Protein AF-A0A7H8IRI8-F1 (afdb_monomer_lite)

pLDDT: mean 78.13, std 15.58, range [29.66, 95.56]

Secondary structure (DSSP, 8-state):
-EEE------TTS-HHHHHHHHHHHHHHTT---B-HHHHTTS---HHHHHHHHHHH-S-EEEE--HHHHHHHHS-S-STT-TT--THHHHHHHHHHHSTTTGGGTEEEEEETT--GGGS-GGG--TTS-EEEESSSSTGGGHHHHHHHTT--SSPPPPPPPPP--PPPS-GGGTS-PPPHHHHHHHHHHHTT-BGGG-TTHHHHHHHTT-STTSHHHHTPPPP-TTSBHHHHHHHHHTS---TTSPPHHHHHHHHHHHH--SS-HHHHHHHHHHHHHHHHHHHHTTPPPPPPPPPP----EEEEEEEEEPTT-TT-EEEEEEEESSSEEEEES-TT--SPEEE-HHHHHHHHHHHHHHHHHHHHTSTT-----EEEEEEE--GGGTTS-GGG-EE-SSSS-EEHHHHSEEEEE-HHHHHSTTHHHHHHHHHHHHHS--TT-S-SEEEE-HHHHTTHHHHHHHHHTSS--SEEEE-SSS-HHHHHHHHHTT-SEEEEEPPPSTTPPPPP-HHHH---S-GGGHHHHHHHHHHHS-TTTTT-EEEEE--GGG--------GGGT--

Structure (mmCIF, N/CA/C/O backbone):
data_AF-A0A7H8IRI8-F1
#
_entry.id   AF-A0A7H8IRI8-F1
#
loop_
_atom_site.group_PDB
_atom_site.id
_atom_site.type_symbol
_atom_site.label_atom_id
_atom_site.label_alt_id
_atom_site.label_comp_id
_atom_site.label_asym_id
_atom_site.label_entity_id
_atom_site.label_seq_id
_atom_site.pdbx_PDB_ins_code
_atom_site.Cartn_x
_atom_site.Cartn_y
_atom_site.Cartn_z
_atom_site.occupancy
_atom_site.B_iso_or_equiv
_atom_site.auth_seq_id
_atom_site.auth_comp_id
_atom_site.auth_asym_id
_atom_site.auth_atom_id
_atom_site.pdbx_PDB_model_num
ATOM 1 N N . MET A 1 1 ? 3.239 -27.350 -25.379 1.00 91.12 1 MET A N 1
ATOM 2 C CA . MET A 1 1 ? 2.267 -26.339 -25.857 1.00 91.12 1 MET A CA 1
ATOM 3 C C . MET A 1 1 ? 0.867 -26.756 -25.435 1.00 91.12 1 MET A C 1
ATOM 5 O O . MET A 1 1 ? 0.521 -27.918 -25.619 1.00 91.12 1 MET A O 1
ATOM 9 N N . PHE A 1 2 ? 0.077 -25.844 -24.873 1.00 92.62 2 PHE A N 1
ATOM 10 C CA . PHE A 1 2 ? -1.313 -26.103 -24.481 1.00 92.62 2 PHE A CA 1
ATOM 11 C C . PHE A 1 2 ? -2.281 -25.485 -25.497 1.00 92.62 2 PHE A C 1
ATOM 13 O O . PHE A 1 2 ? -2.044 -24.365 -25.947 1.00 92.62 2 PHE A O 1
ATOM 20 N N . VAL A 1 3 ? -3.336 -26.213 -25.871 1.00 91.19 3 VAL A N 1
ATOM 21 C CA . VAL A 1 3 ? -4.345 -25.763 -26.841 1.00 91.19 3 VAL A CA 1
ATOM 22 C C . VAL A 1 3 ? -5.652 -25.441 -26.116 1.00 91.19 3 VAL A C 1
ATOM 24 O O . VAL A 1 3 ? -6.332 -26.337 -25.620 1.00 91.19 3 VAL A O 1
ATOM 27 N N . SER A 1 4 ? -5.975 -24.152 -26.071 1.00 90.44 4 SER A N 1
ATOM 28 C CA . SER A 1 4 ? -7.175 -23.558 -25.482 1.00 90.44 4 SER A CA 1
ATOM 29 C C . SER A 1 4 ? -8.230 -23.360 -26.569 1.00 90.44 4 SER A C 1
ATOM 31 O O . SER A 1 4 ? -7.989 -22.650 -27.550 1.00 90.44 4 SER A O 1
ATOM 33 N N . TYR A 1 5 ? -9.379 -24.013 -26.422 1.00 87.94 5 TYR A N 1
ATOM 34 C CA . TYR A 1 5 ? -10.477 -23.976 -27.388 1.00 87.94 5 TYR A CA 1
ATOM 35 C C . TYR A 1 5 ? -11.814 -24.247 -26.687 1.00 87.94 5 TYR A C 1
ATOM 37 O O . TYR A 1 5 ? -11.837 -24.811 -25.591 1.00 87.94 5 TYR A O 1
ATOM 45 N N . ALA A 1 6 ? -12.925 -23.854 -27.310 1.00 82.38 6 ALA A N 1
ATOM 46 C CA . ALA A 1 6 ? -14.263 -24.119 -26.789 1.00 82.38 6 ALA A CA 1
ATOM 47 C C . ALA A 1 6 ? -14.863 -25.346 -27.477 1.00 82.38 6 ALA A C 1
ATOM 49 O O . ALA A 1 6 ? -14.722 -25.531 -28.686 1.00 82.38 6 ALA A O 1
ATOM 50 N N . CYS A 1 7 ? -15.551 -26.188 -26.708 1.00 70.94 7 CYS A N 1
ATOM 51 C CA . CYS A 1 7 ? -16.292 -27.306 -27.278 1.00 70.94 7 CYS A CA 1
ATOM 52 C C . CYS A 1 7 ? -17.654 -26.800 -27.766 1.00 70.94 7 CYS A C 1
ATOM 54 O O . CYS A 1 7 ? -18.515 -26.482 -26.951 1.00 70.94 7 CYS A O 1
ATOM 56 N N . GLU A 1 8 ? -17.838 -26.727 -29.081 1.00 69.56 8 GLU A N 1
ATOM 57 C CA . GLU A 1 8 ? -19.105 -26.374 -29.726 1.00 69.56 8 GLU A CA 1
ATOM 58 C C . GLU A 1 8 ? -19.547 -27.495 -30.678 1.00 69.56 8 GLU A C 1
ATOM 60 O O . GLU A 1 8 ? -18.737 -28.067 -31.417 1.00 69.56 8 GLU A O 1
ATOM 65 N N . GLU A 1 9 ? -20.837 -27.827 -30.630 1.00 58.38 9 GLU A N 1
ATOM 66 C CA . GLU A 1 9 ? -21.497 -28.726 -31.575 1.00 58.38 9 GLU A CA 1
ATOM 67 C C . GLU A 1 9 ? -22.356 -27.875 -32.510 1.00 58.38 9 GLU A C 1
ATOM 69 O O . GLU A 1 9 ? -23.431 -27.410 -32.143 1.00 58.38 9 GLU A O 1
ATOM 74 N N . THR A 1 10 ? -21.852 -27.625 -33.714 1.00 53.78 10 THR A N 1
ATOM 75 C CA . THR A 1 10 ? -22.614 -27.035 -34.818 1.00 53.78 10 THR A CA 1
ATOM 76 C C . THR A 1 10 ? -22.804 -28.071 -35.919 1.00 53.78 10 THR A C 1
ATOM 78 O O . THR A 1 10 ? -21.944 -28.931 -36.138 1.00 53.78 10 THR A O 1
ATOM 81 N N . ASP A 1 11 ? -23.954 -28.000 -36.594 1.00 45.88 11 ASP A N 1
ATOM 82 C CA . ASP A 1 11 ? -24.385 -28.935 -37.634 1.00 45.88 11 ASP A CA 1
ATOM 83 C C . ASP A 1 11 ? -23.314 -29.115 -38.727 1.00 45.88 11 ASP A C 1
ATOM 85 O O . ASP A 1 11 ? -23.141 -28.277 -39.611 1.00 45.88 11 ASP A O 1
ATOM 89 N N . GLY A 1 12 ? -22.598 -30.243 -38.679 1.00 47.00 12 GLY A N 1
ATOM 90 C CA . GLY A 1 12 ? -21.872 -30.796 -39.826 1.00 47.00 12 GLY A CA 1
ATOM 91 C C . GLY A 1 12 ? -20.341 -30.818 -39.766 1.00 47.00 12 GLY A C 1
ATOM 92 O O . GLY A 1 12 ? -19.746 -31.553 -40.551 1.00 47.00 12 GLY A O 1
ATOM 93 N N . GLN A 1 13 ? -19.671 -30.113 -38.846 1.00 53.25 13 GLN A N 1
ATOM 94 C CA . GLN A 1 13 ? -18.214 -30.243 -38.673 1.00 53.25 13 GLN A CA 1
ATOM 95 C C . GLN A 1 13 ? -17.797 -29.892 -37.239 1.00 53.25 13 GLN A C 1
ATOM 97 O O . GLN A 1 13 ? -17.617 -28.723 -36.908 1.00 53.25 13 GLN A O 1
ATOM 102 N N . HIS A 1 14 ? -17.611 -30.899 -36.382 1.00 72.62 14 HIS A N 1
ATOM 103 C CA . HIS A 1 14 ? -17.265 -30.669 -34.978 1.00 72.62 14 HIS A CA 1
ATOM 104 C C . HIS A 1 14 ? -15.967 -29.848 -34.873 1.00 72.62 14 HIS A C 1
ATOM 106 O O . HIS A 1 14 ? -14.895 -30.310 -35.274 1.00 72.62 14 HIS A O 1
ATOM 112 N N . HIS A 1 15 ? -16.043 -28.630 -34.321 1.00 80.56 15 HIS A N 1
ATOM 113 C CA . HIS A 1 15 ? -14.884 -27.757 -34.083 1.00 80.56 15 HIS A CA 1
ATOM 114 C C . HIS A 1 15 ? -13.770 -28.523 -33.345 1.00 80.56 15 HIS A C 1
ATOM 116 O O . HIS A 1 15 ? -12.598 -28.476 -33.718 1.00 80.56 15 HIS A O 1
ATOM 122 N N . ARG A 1 16 ? -14.167 -29.377 -32.395 1.00 82.00 16 ARG A N 1
ATOM 123 C CA . ARG A 1 16 ? -13.304 -30.328 -31.685 1.00 82.00 16 ARG A CA 1
ATOM 124 C C . ARG A 1 16 ? -12.483 -31.246 -32.598 1.00 82.00 16 ARG A C 1
ATOM 126 O O . ARG A 1 16 ? -11.309 -31.484 -32.316 1.00 82.00 16 ARG A O 1
ATOM 133 N N . ASP A 1 17 ? -13.045 -31.741 -33.699 1.00 86.12 17 ASP A N 1
ATOM 134 C CA . ASP A 1 17 ? -12.321 -32.595 -34.648 1.00 86.12 17 ASP A CA 1
ATOM 135 C C . ASP A 1 17 ? -11.283 -31.807 -35.448 1.00 86.12 17 ASP A C 1
ATOM 137 O O . ASP A 1 17 ? -10.189 -32.313 -35.715 1.00 86.12 17 ASP A O 1
ATOM 141 N N . ARG A 1 18 ? -11.580 -30.543 -35.780 1.00 88.56 18 ARG A N 1
ATOM 142 C CA . ARG A 1 18 ? -10.617 -29.628 -36.415 1.00 88.56 18 ARG A CA 1
ATOM 143 C C . ARG A 1 18 ? -9.450 -29.345 -35.465 1.00 88.56 18 ARG A C 1
ATOM 145 O O . ARG A 1 18 ? -8.294 -29.498 -35.862 1.00 88.56 18 ARG A O 1
ATOM 152 N N . VAL A 1 19 ? -9.737 -29.048 -34.196 1.00 89.75 19 VAL A N 1
ATOM 153 C CA . VAL A 1 19 ? -8.717 -28.866 -33.149 1.00 89.75 19 VAL A CA 1
ATOM 154 C C . VAL A 1 19 ? -7.891 -30.137 -32.943 1.00 89.75 19 VAL A C 1
ATOM 156 O O . VAL A 1 19 ? -6.660 -30.078 -32.894 1.00 89.75 19 VAL A O 1
ATOM 159 N N . ARG A 1 20 ? -8.534 -31.308 -32.893 1.00 90.19 20 ARG A N 1
ATOM 160 C CA . ARG A 1 20 ? -7.849 -32.604 -32.797 1.00 90.19 20 ARG A CA 1
ATOM 161 C C . ARG A 1 20 ? -6.919 -32.829 -33.986 1.00 90.19 20 ARG A C 1
ATOM 163 O O . ARG A 1 20 ? -5.766 -33.207 -33.788 1.00 90.19 20 ARG A O 1
ATOM 170 N N . LYS A 1 21 ? -7.394 -32.591 -35.211 1.00 91.19 21 LYS A N 1
ATOM 171 C CA . LYS A 1 21 ? -6.589 -32.729 -36.431 1.00 91.19 21 LYS A CA 1
ATOM 172 C C . LYS A 1 21 ? -5.379 -31.793 -36.399 1.00 91.19 21 LYS A C 1
ATOM 174 O O . LYS A 1 21 ? -4.276 -32.239 -36.705 1.00 91.19 21 LYS A O 1
ATOM 179 N N . LEU A 1 22 ? -5.559 -30.547 -35.954 1.00 92.44 22 LEU A N 1
ATOM 180 C CA . LEU A 1 22 ? -4.459 -29.600 -35.760 1.00 92.44 22 LEU A CA 1
ATOM 181 C C . LEU A 1 22 ? -3.437 -30.141 -34.753 1.00 92.44 22 LEU A C 1
ATOM 183 O O . LEU A 1 22 ? -2.243 -30.161 -35.043 1.00 92.44 22 LEU A O 1
ATOM 187 N N . CYS A 1 23 ? -3.892 -30.631 -33.599 1.00 92.69 23 CYS A N 1
ATOM 188 C CA . CYS A 1 23 ? -3.006 -31.194 -32.580 1.00 92.69 23 CYS A CA 1
ATOM 189 C C . CYS A 1 23 ? -2.192 -32.378 -33.118 1.00 92.69 23 CYS A C 1
ATOM 191 O O . CYS A 1 23 ? -0.997 -32.467 -32.849 1.00 92.69 23 CYS A O 1
ATOM 193 N N . LEU A 1 24 ? -2.808 -33.266 -33.905 1.00 92.81 24 LEU A N 1
ATOM 194 C CA . LEU A 1 24 ? -2.112 -34.396 -34.526 1.00 92.81 24 LEU A CA 1
ATOM 195 C C . LEU A 1 24 ? -1.042 -33.935 -35.527 1.00 92.81 24 LEU A C 1
ATOM 197 O O . LEU A 1 24 ? 0.079 -34.439 -35.476 1.00 92.81 24 LEU A O 1
ATOM 201 N N . VAL A 1 25 ? -1.353 -32.951 -36.377 1.00 93.75 25 VAL A N 1
ATOM 202 C CA . VAL A 1 25 ? -0.386 -32.362 -37.321 1.00 93.75 25 VAL A CA 1
ATOM 203 C C . VAL A 1 25 ? 0.793 -31.735 -36.572 1.00 93.75 25 VAL A C 1
ATOM 205 O O . VAL A 1 25 ? 1.947 -32.037 -36.873 1.00 93.75 25 VAL A O 1
ATOM 208 N N . LEU A 1 26 ? 0.529 -30.931 -35.539 1.00 93.69 26 LEU A N 1
ATOM 209 C CA . LEU A 1 26 ? 1.580 -30.296 -34.737 1.00 93.69 26 LEU A CA 1
ATOM 210 C C . LEU A 1 26 ? 2.464 -31.332 -34.027 1.00 93.69 26 LEU A C 1
ATOM 212 O O . LEU A 1 26 ? 3.686 -31.187 -34.010 1.00 93.69 26 LEU A O 1
ATOM 216 N N . ARG A 1 27 ? 1.874 -32.422 -33.520 1.00 93.44 27 ARG A N 1
ATOM 217 C CA . ARG A 1 27 ? 2.633 -33.534 -32.927 1.00 93.44 27 ARG A CA 1
ATOM 218 C C . ARG A 1 27 ? 3.490 -34.274 -33.943 1.00 93.44 27 ARG A C 1
ATOM 220 O O . ARG A 1 27 ? 4.638 -34.575 -33.629 1.00 93.44 27 ARG A O 1
ATOM 227 N N . SER A 1 28 ? 2.987 -34.521 -35.155 1.00 91.94 28 SER A N 1
ATOM 228 C CA . SER A 1 28 ? 3.808 -35.106 -36.228 1.00 91.94 28 SER A CA 1
ATOM 229 C C . SER A 1 28 ? 4.982 -34.209 -36.638 1.00 91.94 28 SER A C 1
ATOM 231 O O . SER A 1 28 ? 6.015 -34.718 -37.057 1.00 91.94 28 SER A O 1
ATOM 233 N N . ALA A 1 29 ? 4.860 -32.895 -36.432 1.00 91.75 29 ALA A N 1
ATOM 234 C CA . ALA A 1 29 ? 5.903 -31.904 -36.685 1.00 91.75 29 ALA A CA 1
ATOM 235 C C . ALA A 1 29 ? 6.806 -31.617 -35.460 1.00 91.75 29 ALA A C 1
ATOM 237 O O . ALA A 1 29 ? 7.525 -30.615 -35.442 1.00 91.75 29 ALA A O 1
ATOM 238 N N . GLY A 1 30 ? 6.770 -32.473 -34.429 1.00 91.31 30 GLY A N 1
ATOM 239 C CA . GLY A 1 30 ? 7.671 -32.406 -33.272 1.00 91.31 30 GLY A CA 1
ATOM 240 C C . GLY A 1 30 ? 7.241 -31.462 -32.144 1.00 91.31 30 GLY A C 1
ATOM 241 O O . GLY A 1 30 ? 8.032 -31.201 -31.242 1.00 91.31 30 GLY A O 1
ATOM 242 N N . VAL A 1 31 ? 6.007 -30.950 -32.156 1.00 92.38 31 VAL A N 1
ATOM 243 C CA . VAL A 1 31 ? 5.475 -30.092 -31.085 1.00 92.38 31 VAL A CA 1
ATOM 244 C C . VAL A 1 31 ? 4.664 -30.930 -30.095 1.00 92.38 31 VAL A C 1
ATOM 246 O O . VAL A 1 31 ? 3.686 -31.569 -30.479 1.00 92.38 31 VAL A O 1
ATOM 249 N N . ASP A 1 32 ? 4.996 -30.887 -28.799 1.00 91.50 32 ASP A N 1
ATOM 250 C CA . ASP A 1 32 ? 4.168 -31.499 -27.744 1.00 91.50 32 ASP A CA 1
ATOM 251 C C . ASP A 1 32 ? 2.876 -30.689 -27.526 1.00 91.50 32 ASP A C 1
ATOM 253 O O . ASP A 1 32 ? 2.766 -29.876 -26.602 1.00 91.50 32 ASP A O 1
ATOM 257 N N . ALA A 1 33 ? 1.913 -30.855 -28.436 1.00 91.31 33 ALA A N 1
ATOM 258 C CA . ALA A 1 33 ? 0.585 -30.265 -28.341 1.00 91.31 33 ALA A CA 1
ATOM 259 C C . ALA A 1 33 ? -0.272 -31.069 -27.354 1.00 91.31 33 ALA A C 1
ATOM 261 O O . ALA A 1 33 ? -0.476 -32.275 -27.539 1.00 91.31 33 ALA A O 1
ATOM 262 N N . ARG A 1 34 ? -0.760 -30.392 -26.311 1.00 89.31 34 ARG A N 1
ATOM 263 C CA . ARG A 1 34 ? -1.609 -30.945 -25.251 1.00 89.31 34 ARG A CA 1
ATOM 264 C C . ARG A 1 34 ? -3.026 -30.397 -25.392 1.00 89.31 34 ARG A C 1
ATOM 266 O O . ARG A 1 34 ? -3.213 -29.182 -25.396 1.00 89.31 34 ARG A O 1
ATOM 273 N N . TRP A 1 35 ? -3.997 -31.302 -25.490 1.00 87.56 35 TRP A N 1
ATOM 274 C CA . TRP A 1 35 ? -5.433 -31.013 -25.538 1.00 87.56 35 TRP A CA 1
ATOM 275 C C . TRP A 1 35 ? -6.201 -32.067 -24.725 1.00 87.56 35 TRP A C 1
ATOM 277 O O . TRP A 1 35 ? -5.625 -33.054 -24.263 1.00 87.56 35 TRP A O 1
ATOM 287 N N . ASP A 1 36 ? -7.495 -31.848 -24.526 1.00 75.69 36 ASP A N 1
ATOM 288 C CA . ASP A 1 36 ? -8.389 -32.660 -23.692 1.00 75.69 36 ASP A CA 1
ATOM 289 C C . ASP A 1 36 ? -8.573 -34.117 -24.163 1.00 75.69 36 ASP A C 1
ATOM 291 O O . ASP A 1 36 ? -8.936 -34.958 -23.348 1.00 75.69 36 ASP A O 1
ATOM 295 N N . GLY A 1 37 ? -8.290 -34.447 -25.429 1.00 75.19 37 GLY A N 1
ATOM 296 C CA . GLY A 1 37 ? -8.541 -35.777 -26.006 1.00 75.19 37 GLY A CA 1
ATOM 297 C C . GLY A 1 37 ? -7.862 -36.934 -25.255 1.00 75.19 37 GLY A C 1
ATOM 298 O O . GLY A 1 37 ? -8.556 -37.695 -24.588 1.00 75.19 37 GLY A O 1
ATOM 299 N N . PRO A 1 38 ? -6.521 -37.071 -25.299 1.00 73.88 38 PRO A N 1
ATOM 300 C CA . PRO A 1 38 ? -5.798 -38.116 -24.556 1.00 73.88 38 PRO A CA 1
ATOM 301 C C . PRO A 1 38 ? -5.990 -38.011 -23.036 1.00 73.88 38 PRO A C 1
ATOM 303 O O . PRO A 1 38 ? -5.872 -38.978 -22.291 1.00 73.88 38 PRO A O 1
ATOM 306 N N . ALA A 1 39 ? -6.276 -36.799 -22.566 1.00 69.00 39 ALA A N 1
ATOM 307 C CA . ALA A 1 39 ? -6.526 -36.472 -21.174 1.00 69.00 39 ALA A CA 1
ATOM 308 C C . ALA A 1 39 ? -7.863 -37.028 -20.643 1.00 69.00 39 ALA A C 1
ATOM 310 O O . ALA A 1 39 ? -7.988 -37.205 -19.431 1.00 69.00 39 ALA A O 1
ATOM 311 N N . ALA A 1 40 ? -8.833 -37.305 -21.523 1.00 67.25 40 ALA A N 1
ATOM 312 C CA . ALA A 1 40 ? -10.187 -37.742 -21.168 1.00 67.25 40 ALA A CA 1
ATOM 313 C C . ALA A 1 40 ? -10.302 -39.227 -20.821 1.00 67.25 40 ALA A C 1
ATOM 315 O O . ALA A 1 40 ? -11.334 -39.663 -20.321 1.00 67.25 40 ALA A O 1
ATOM 316 N N . GLU A 1 41 ? -9.237 -40.002 -21.025 1.00 73.19 41 GLU A N 1
ATOM 317 C CA . GLU A 1 41 ? -9.202 -41.437 -20.728 1.00 73.19 41 GLU A CA 1
ATOM 318 C C . GLU A 1 41 ? -9.136 -41.746 -19.219 1.00 73.19 41 GLU A C 1
ATOM 320 O O . GLU A 1 41 ? -9.181 -42.908 -18.817 1.00 73.19 41 GLU A O 1
ATOM 325 N N . ARG A 1 42 ? -9.016 -40.722 -18.360 1.00 69.81 42 ARG A N 1
ATOM 326 C CA . ARG A 1 42 ? -8.977 -40.862 -16.897 1.00 69.81 42 ARG A CA 1
ATOM 327 C C . ARG A 1 42 ? -9.902 -39.844 -16.222 1.00 69.81 42 ARG A C 1
ATOM 329 O O . ARG A 1 42 ? -9.911 -38.686 -16.640 1.00 69.81 42 ARG A O 1
ATOM 336 N N . PRO A 1 43 ? -10.613 -40.218 -15.140 1.00 74.56 43 PRO A N 1
ATOM 337 C CA . PRO A 1 43 ? -11.329 -39.255 -14.310 1.00 74.56 43 PRO A CA 1
ATOM 338 C C . PRO A 1 43 ? -10.370 -38.189 -13.777 1.00 74.56 43 PRO A C 1
ATOM 340 O O . PRO A 1 43 ? -9.306 -38.517 -13.243 1.00 74.56 43 PRO A O 1
ATOM 343 N N . ARG A 1 44 ? -10.723 -36.912 -13.928 1.00 76.75 44 ARG A N 1
ATOM 344 C CA . ARG A 1 44 ? -9.892 -35.803 -13.457 1.00 76.75 44 ARG A CA 1
ATOM 345 C C . ARG A 1 44 ? -10.711 -34.537 -13.261 1.00 76.75 44 ARG A C 1
ATOM 347 O O . ARG A 1 44 ? -11.713 -34.329 -13.939 1.00 76.75 44 ARG A O 1
ATOM 354 N N . ASP A 1 45 ? -10.230 -33.668 -12.380 1.00 80.75 45 ASP A N 1
ATOM 355 C CA . ASP A 1 45 ? -10.686 -32.285 -12.316 1.00 80.75 45 ASP A CA 1
ATOM 356 C C . ASP A 1 45 ? -10.204 -31.529 -13.567 1.00 80.75 45 ASP A C 1
ATOM 358 O O . ASP A 1 45 ? -9.020 -31.214 -13.738 1.00 80.75 45 ASP A O 1
ATOM 362 N N . TRP A 1 46 ? -11.142 -31.271 -14.474 1.00 75.31 46 TRP A N 1
ATOM 363 C CA . TRP A 1 46 ? -10.900 -30.589 -15.740 1.00 75.31 46 TRP A CA 1
ATOM 364 C C . TRP A 1 46 ? -10.540 -29.115 -15.586 1.00 75.31 46 TRP A C 1
ATOM 366 O O . TRP A 1 46 ? -9.843 -28.576 -16.448 1.00 75.31 46 TRP A O 1
ATOM 376 N N . ALA A 1 47 ? -11.010 -28.464 -14.522 1.00 73.25 47 ALA A N 1
ATOM 377 C CA . ALA A 1 47 ? -10.687 -27.075 -14.229 1.00 73.25 47 ALA A CA 1
ATOM 378 C C . ALA A 1 47 ? -9.233 -26.975 -13.761 1.00 73.25 47 ALA A C 1
ATOM 380 O O . ALA A 1 47 ? -8.429 -26.243 -14.344 1.00 73.25 47 ALA A O 1
ATOM 381 N N . GLN A 1 48 ? -8.877 -27.796 -12.772 1.00 80.62 48 GLN A N 1
ATOM 382 C CA . GLN A 1 48 ? -7.528 -27.845 -12.223 1.00 80.62 48 GLN A CA 1
ATOM 383 C C . GLN A 1 48 ? -6.501 -28.282 -13.275 1.00 80.62 48 GLN A C 1
ATOM 385 O O . GLN A 1 48 ? -5.415 -27.703 -13.364 1.00 80.62 48 GLN A O 1
ATOM 390 N N . TRP A 1 49 ? -6.831 -29.279 -14.102 1.00 83.81 49 TRP A N 1
ATOM 391 C CA . TRP A 1 49 ? -5.910 -29.746 -15.133 1.00 83.81 49 TRP A CA 1
ATOM 392 C C . TRP A 1 49 ? -5.634 -28.684 -16.201 1.00 83.81 49 TRP A C 1
ATOM 394 O O . TRP A 1 49 ? -4.468 -28.419 -16.486 1.00 83.81 49 TRP A O 1
ATOM 404 N N . ARG A 1 50 ? -6.670 -28.038 -16.757 1.00 82.62 50 ARG A N 1
ATOM 405 C CA . ARG A 1 50 ? -6.482 -26.999 -17.787 1.00 82.62 50 ARG A CA 1
ATOM 406 C C . ARG A 1 50 ? -5.688 -25.811 -17.257 1.00 82.62 50 ARG A C 1
ATOM 408 O O . ARG A 1 50 ? -4.772 -25.351 -17.932 1.00 82.62 50 ARG A O 1
ATOM 415 N N . HIS A 1 51 ? -5.957 -25.386 -16.020 1.00 82.00 51 HIS A N 1
ATOM 416 C CA . HIS A 1 51 ? -5.168 -24.347 -15.360 1.00 82.00 51 HIS A CA 1
ATOM 417 C C . HIS A 1 51 ? -3.686 -24.746 -15.233 1.00 82.00 51 HIS A C 1
ATOM 419 O O . HIS A 1 51 ? -2.792 -23.968 -15.572 1.00 82.00 51 HIS A O 1
ATOM 425 N N . LYS A 1 52 ? -3.408 -25.983 -14.801 1.00 86.31 52 LYS A N 1
ATOM 426 C CA . LYS A 1 52 ? -2.039 -26.495 -14.658 1.00 86.31 52 LYS A CA 1
ATOM 427 C C . LYS A 1 52 ? -1.302 -26.572 -15.998 1.00 86.31 52 LYS A C 1
ATOM 429 O O . LYS A 1 52 ? -0.145 -26.161 -16.066 1.00 86.31 52 LYS A O 1
ATOM 434 N N . GLU A 1 53 ? -1.943 -27.077 -17.049 1.00 88.62 53 GLU A N 1
ATOM 435 C CA . GLU A 1 53 ? -1.319 -27.178 -18.374 1.00 88.62 53 GLU A CA 1
ATOM 436 C C . GLU A 1 53 ? -1.070 -25.807 -19.004 1.00 88.62 53 GLU A C 1
ATOM 438 O O . GLU A 1 53 ? 0.019 -25.578 -19.532 1.00 88.62 53 GLU A O 1
ATOM 443 N N . ALA A 1 54 ? -2.027 -24.877 -18.903 1.00 86.81 54 ALA A N 1
ATOM 444 C CA . ALA A 1 54 ? -1.856 -23.512 -19.395 1.00 86.81 54 ALA A CA 1
ATOM 445 C C . ALA A 1 54 ? -0.674 -22.812 -18.705 1.00 86.81 54 ALA A C 1
ATOM 447 O O . ALA A 1 54 ? 0.142 -22.170 -19.367 1.00 86.81 54 ALA A O 1
ATOM 448 N N . ARG A 1 55 ? -0.525 -22.997 -17.385 1.00 87.19 55 ARG A N 1
ATOM 449 C CA . ARG A 1 55 ? 0.591 -22.430 -16.618 1.00 87.19 55 ARG A CA 1
ATOM 450 C C . ARG A 1 55 ? 1.937 -23.074 -16.955 1.00 87.19 55 ARG A C 1
ATOM 452 O O . ARG A 1 55 ? 2.936 -22.360 -16.996 1.00 87.19 55 ARG A O 1
ATOM 459 N N . ALA A 1 56 ? 1.971 -24.386 -17.188 1.00 88.62 56 ALA A N 1
ATOM 460 C CA . ALA A 1 56 ? 3.202 -25.140 -17.435 1.00 88.62 56 ALA A CA 1
ATOM 461 C C . ALA A 1 56 ? 3.700 -25.081 -18.889 1.00 88.62 56 ALA A C 1
ATOM 463 O O . ALA A 1 56 ? 4.859 -25.397 -19.143 1.00 88.62 56 ALA A O 1
ATOM 464 N N . ALA A 1 57 ? 2.847 -24.728 -19.852 1.00 91.00 57 ALA A N 1
ATOM 465 C CA . ALA A 1 57 ? 3.225 -24.725 -21.259 1.00 91.00 57 ALA A CA 1
ATOM 466 C C . ALA A 1 57 ? 4.100 -23.518 -21.645 1.00 91.00 57 ALA A C 1
ATOM 468 O O . ALA A 1 57 ? 3.801 -22.377 -21.277 1.00 91.00 57 ALA A O 1
ATOM 469 N N . ASP A 1 58 ? 5.116 -23.767 -22.482 1.00 91.31 58 ASP A N 1
ATOM 470 C CA . ASP A 1 58 ? 5.956 -22.720 -23.092 1.00 91.31 58 ASP A CA 1
ATOM 471 C C . ASP A 1 58 ? 5.147 -21.780 -23.991 1.00 91.31 58 ASP A C 1
ATOM 473 O O . ASP A 1 58 ? 5.421 -20.588 -24.062 1.00 91.31 58 ASP A O 1
ATOM 477 N N . PHE A 1 59 ? 4.119 -22.330 -24.642 1.00 93.69 59 PHE A N 1
ATOM 478 C CA . PHE A 1 59 ? 3.175 -21.615 -25.492 1.00 93.69 59 PHE A CA 1
ATOM 479 C C . PHE A 1 59 ? 1.751 -22.059 -25.173 1.00 93.69 59 PHE A C 1
ATOM 481 O O . PHE A 1 59 ? 1.489 -23.266 -25.055 1.00 93.69 59 PHE A O 1
ATOM 488 N N . VAL A 1 60 ? 0.839 -21.091 -25.095 1.00 93.69 60 VAL A N 1
ATOM 489 C CA . VAL A 1 60 ? -0.603 -21.333 -25.037 1.00 93.69 60 VAL A CA 1
ATOM 490 C C . VAL A 1 60 ? -1.220 -20.857 -26.340 1.00 93.69 60 VAL A C 1
ATOM 492 O O . VAL A 1 60 ? -1.120 -19.690 -26.696 1.00 93.69 60 VAL A O 1
ATOM 495 N N . VAL A 1 61 ? -1.839 -21.770 -27.068 1.00 93.25 61 VAL A N 1
ATOM 496 C CA . VAL A 1 61 ? -2.531 -21.485 -28.319 1.00 93.25 61 VAL A CA 1
ATOM 497 C C . VAL A 1 61 ? -4.007 -21.281 -28.018 1.00 93.25 61 VAL A C 1
ATOM 499 O O . VAL A 1 61 ? -4.619 -22.156 -27.417 1.00 93.25 61 VAL A O 1
ATOM 502 N N . VAL A 1 62 ? -4.577 -20.165 -28.461 1.00 93.06 62 VAL A N 1
ATOM 503 C CA . VAL A 1 62 ? -6.016 -19.894 -28.400 1.00 93.06 62 VAL A CA 1
ATOM 504 C C . VAL A 1 62 ? -6.587 -20.022 -29.804 1.00 93.06 62 VAL A C 1
ATOM 506 O O . VAL A 1 62 ? -6.124 -19.339 -30.721 1.00 93.06 62 VAL A O 1
ATOM 509 N N . ILE A 1 63 ? -7.570 -20.904 -29.969 1.00 91.56 63 ILE A N 1
ATOM 510 C CA . ILE A 1 63 ? -8.274 -21.109 -31.237 1.00 91.56 63 ILE A CA 1
ATOM 511 C C . ILE A 1 63 ? -9.543 -20.261 -31.220 1.00 91.56 63 ILE A C 1
ATOM 513 O O . ILE A 1 63 ? -10.351 -20.382 -30.303 1.00 91.56 63 ILE A O 1
ATOM 517 N N . ALA A 1 64 ? -9.682 -19.381 -32.210 1.00 89.56 64 ALA A N 1
ATOM 518 C CA . ALA A 1 64 ? -10.846 -18.514 -32.336 1.00 89.56 64 ALA A CA 1
ATOM 519 C C . ALA A 1 64 ? -12.112 -19.336 -32.616 1.00 89.56 64 ALA A C 1
ATOM 521 O O . ALA A 1 64 ? -12.113 -20.174 -33.520 1.00 89.56 64 ALA A O 1
ATOM 522 N N . SER A 1 65 ? -13.175 -19.085 -31.853 1.00 88.25 65 SER A N 1
ATOM 523 C CA . SER A 1 65 ? -14.521 -19.552 -32.183 1.00 88.25 65 SER A CA 1
ATOM 524 C C . SER A 1 65 ? -15.583 -18.675 -31.514 1.00 88.25 65 SER A C 1
ATOM 526 O O . SER A 1 65 ? -15.333 -18.141 -30.423 1.00 88.25 65 SER A O 1
ATOM 528 N N . PRO A 1 66 ? -16.775 -18.522 -32.121 1.00 85.44 66 PRO A N 1
ATOM 529 C CA . PRO A 1 66 ? -17.848 -17.721 -31.538 1.00 85.44 66 PRO A CA 1
ATOM 530 C C . PRO A 1 66 ? -18.209 -18.176 -30.120 1.00 85.44 66 PRO A C 1
ATOM 532 O O . PRO A 1 66 ? -18.399 -17.345 -29.229 1.00 85.44 66 PRO A O 1
ATOM 535 N N . ALA A 1 67 ? -18.237 -19.494 -29.871 1.00 81.19 67 ALA A N 1
ATOM 536 C CA . ALA A 1 67 ? -18.478 -20.028 -28.534 1.00 81.19 67 ALA A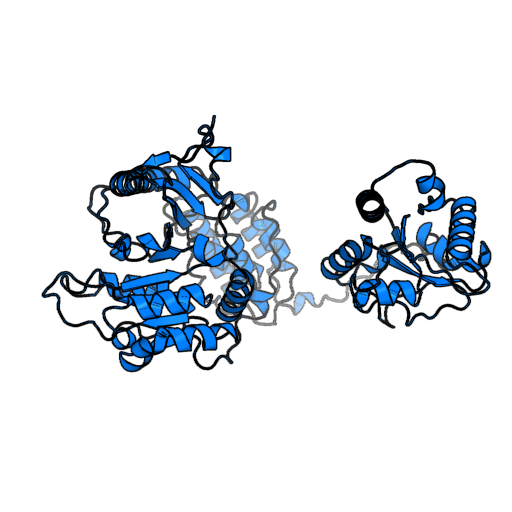 CA 1
ATOM 537 C C . ALA A 1 67 ? -17.359 -19.661 -27.549 1.00 81.19 67 ALA A C 1
ATOM 539 O O . ALA A 1 67 ? -17.648 -19.316 -26.404 1.00 81.19 67 ALA A O 1
ATOM 540 N N . TYR A 1 68 ? -16.091 -19.685 -27.979 1.00 85.62 68 TYR A N 1
ATOM 541 C CA . TYR A 1 68 ? -14.969 -19.309 -27.119 1.00 85.62 68 TYR A CA 1
ATOM 542 C C . TYR A 1 68 ? -15.075 -17.854 -26.667 1.00 85.62 68 TYR A C 1
ATOM 544 O O . TYR A 1 68 ? -14.967 -17.583 -25.472 1.00 85.62 68 TYR A O 1
ATOM 552 N N . ARG A 1 69 ? -15.346 -16.924 -27.590 1.00 86.19 69 ARG A N 1
ATOM 553 C CA . ARG A 1 69 ? -15.575 -15.513 -27.251 1.00 86.19 69 ARG A CA 1
ATOM 554 C C . ARG A 1 69 ? -16.729 -15.357 -26.268 1.00 86.19 69 ARG A C 1
ATOM 556 O O . ARG A 1 69 ? -16.551 -14.780 -25.196 1.00 86.19 69 ARG A O 1
ATOM 563 N N . ARG A 1 70 ? -17.877 -15.945 -26.605 1.00 81.25 70 ARG A N 1
ATOM 564 C CA . ARG A 1 70 ? -19.100 -15.869 -25.807 1.00 81.25 70 ARG A CA 1
ATOM 565 C C . ARG A 1 70 ? -18.885 -16.333 -24.367 1.00 81.25 70 ARG A C 1
ATOM 567 O O . ARG A 1 70 ? -19.220 -15.611 -23.436 1.00 81.25 70 ARG A O 1
ATOM 574 N N . PHE A 1 71 ? -18.285 -17.508 -24.169 1.00 77.31 71 PHE A N 1
ATOM 575 C CA . PHE A 1 71 ? -18.075 -18.058 -22.826 1.00 77.31 71 PHE A CA 1
ATOM 576 C C . PHE A 1 71 ? -17.131 -17.219 -21.959 1.00 77.31 71 PHE A C 1
ATOM 578 O O . PHE A 1 71 ? -17.224 -17.256 -20.733 1.00 77.31 71 PHE A O 1
ATOM 585 N N . VAL A 1 72 ? -16.203 -16.494 -22.581 1.00 80.31 72 VAL A N 1
ATOM 586 C CA . VAL A 1 72 ? -15.187 -15.702 -21.882 1.00 80.31 72 VAL A CA 1
ATOM 587 C C . VAL A 1 72 ? -15.672 -14.289 -21.555 1.00 80.31 72 VAL A C 1
ATOM 589 O O . VAL A 1 72 ? -15.259 -13.726 -20.536 1.00 80.31 72 VAL A O 1
ATOM 592 N N . GLU A 1 73 ? -16.527 -13.721 -22.404 1.00 81.25 73 GLU A N 1
ATOM 593 C CA . GLU A 1 73 ? -17.088 -12.375 -22.243 1.00 81.25 73 GLU A CA 1
ATOM 594 C C . GLU A 1 73 ? -18.360 -12.376 -21.384 1.00 81.25 73 GLU A C 1
ATOM 596 O O . GLU A 1 73 ? -18.476 -11.561 -20.475 1.00 81.25 73 GLU A O 1
ATOM 601 N N . GLU A 1 74 ? -19.283 -13.320 -21.594 1.00 72.31 74 GLU A N 1
ATOM 602 C CA . GLU A 1 74 ? -20.588 -13.337 -20.905 1.00 72.31 74 GLU A CA 1
ATOM 603 C C . GLU A 1 74 ? -20.542 -13.988 -19.506 1.00 72.31 74 GLU A C 1
ATOM 605 O O . GLU A 1 74 ? -21.524 -13.953 -18.762 1.00 72.31 74 GLU A O 1
ATOM 610 N N . GLY A 1 75 ? -19.417 -14.603 -19.119 1.00 60.75 75 GLY A N 1
ATOM 611 C CA . GLY A 1 75 ? -19.333 -15.392 -17.885 1.00 60.75 75 GLY A CA 1
ATOM 612 C C . GLY A 1 75 ? -20.280 -16.606 -17.896 1.00 60.75 75 GLY A C 1
ATOM 613 O O . GLY A 1 75 ? -20.862 -16.954 -18.918 1.00 60.75 75 GLY A O 1
ATOM 614 N N . ARG A 1 76 ? -20.425 -17.311 -16.763 1.00 51.31 76 ARG A N 1
ATOM 615 C CA . ARG A 1 76 ? -21.143 -18.607 -16.609 1.00 51.31 76 ARG A CA 1
ATOM 616 C C . ARG A 1 76 ? -22.677 -18.570 -16.854 1.00 51.31 76 ARG A C 1
ATOM 618 O O . ARG A 1 76 ? -23.411 -19.309 -16.208 1.00 51.31 76 ARG A O 1
ATOM 625 N N . ALA A 1 77 ? -23.191 -17.750 -17.768 1.00 41.97 77 ALA A N 1
ATOM 626 C CA . ALA A 1 77 ? -24.618 -17.672 -18.100 1.00 41.97 77 ALA A CA 1
ATOM 627 C C . ALA A 1 77 ? -25.099 -18.740 -19.112 1.00 41.97 77 ALA A C 1
ATOM 629 O O . ALA A 1 77 ? -26.296 -18.836 -19.389 1.00 41.97 77 ALA A O 1
ATOM 630 N N . ALA A 1 78 ? -24.208 -19.577 -19.656 1.00 44.28 78 ALA A N 1
ATOM 631 C CA . ALA A 1 78 ? -24.600 -20.704 -20.503 1.00 44.28 78 ALA A CA 1
ATOM 632 C C . ALA A 1 78 ? -24.998 -21.915 -19.639 1.00 44.28 78 ALA A C 1
ATOM 634 O O . ALA A 1 78 ? -24.165 -22.481 -18.931 1.00 44.28 78 ALA A O 1
ATOM 635 N N . ARG A 1 79 ? -26.283 -22.288 -19.708 1.00 39.19 79 ARG A N 1
ATOM 636 C CA . ARG A 1 79 ? -27.019 -23.184 -18.792 1.00 39.19 79 ARG A CA 1
ATOM 637 C C . ARG A 1 79 ? -26.436 -24.583 -18.536 1.00 39.19 79 ARG A C 1
ATOM 639 O O . ARG A 1 79 ? -26.884 -25.218 -17.588 1.00 39.19 79 ARG A O 1
ATOM 646 N N . ASP A 1 80 ? -25.416 -25.023 -19.270 1.00 46.25 80 ASP A N 1
ATOM 647 C CA . ASP A 1 80 ? -25.011 -26.434 -19.252 1.00 46.25 80 ASP A CA 1
ATOM 648 C C . ASP A 1 80 ? -23.573 -26.682 -18.754 1.00 46.25 80 ASP A C 1
ATOM 650 O O . ASP A 1 80 ? -23.187 -27.831 -18.564 1.00 46.25 80 ASP A O 1
ATOM 654 N N . GLY A 1 81 ? -22.769 -25.639 -18.480 1.00 46.38 81 GLY A N 1
ATOM 655 C CA . GLY A 1 81 ? -21.458 -25.736 -17.796 1.00 46.38 81 GLY A CA 1
ATOM 656 C C . GLY A 1 81 ? -20.358 -26.572 -18.487 1.00 46.38 81 GLY A C 1
ATOM 657 O O . GLY A 1 81 ? -19.189 -26.509 -18.098 1.00 46.38 81 GLY A O 1
ATOM 658 N N . THR A 1 82 ? -20.690 -27.330 -19.528 1.00 49.50 82 THR A N 1
ATOM 659 C CA . THR A 1 82 ? -19.784 -28.151 -20.326 1.00 49.50 82 THR A CA 1
ATOM 660 C C . THR A 1 82 ? -19.059 -27.293 -21.357 1.00 49.50 82 THR A C 1
ATOM 662 O O . THR A 1 82 ? -19.688 -26.656 -22.193 1.00 49.50 82 THR A O 1
ATOM 665 N N . GLY A 1 83 ? -17.722 -27.283 -21.319 1.00 54.41 83 GLY A N 1
ATOM 666 C CA . GLY A 1 83 ? -16.901 -26.661 -22.367 1.00 54.41 83 GLY A CA 1
ATOM 667 C C . GLY A 1 83 ? -16.486 -25.203 -22.139 1.00 54.41 83 GLY A C 1
ATOM 668 O O . GLY A 1 83 ? -15.816 -24.643 -23.002 1.00 54.41 83 GLY A O 1
ATOM 669 N N . VAL A 1 84 ? -16.801 -24.602 -20.983 1.00 59.12 84 VAL A N 1
ATOM 670 C CA . VAL A 1 84 ? -16.328 -23.247 -20.635 1.00 59.12 84 VAL A CA 1
ATOM 671 C C . VAL A 1 84 ? -14.798 -23.259 -20.482 1.00 59.12 84 VAL A C 1
ATOM 673 O O . VAL A 1 84 ? -14.292 -24.081 -19.703 1.00 59.12 84 VAL A O 1
ATOM 676 N N . PRO A 1 85 ? -14.043 -22.381 -21.171 1.00 60.84 85 PRO A N 1
ATOM 677 C CA . PRO A 1 85 ? -12.593 -22.246 -21.026 1.00 60.84 85 PRO A CA 1
ATOM 678 C C . PRO A 1 85 ? -12.239 -21.609 -19.671 1.00 60.84 85 PRO A C 1
ATOM 680 O O . PRO A 1 85 ? -12.048 -20.404 -19.557 1.00 60.84 85 PRO A O 1
ATOM 683 N N . ILE A 1 86 ? -12.171 -22.416 -18.606 1.00 67.25 86 ILE A N 1
ATOM 684 C CA . ILE A 1 86 ? -11.841 -21.968 -17.236 1.00 67.25 86 ILE A CA 1
ATOM 685 C C . ILE A 1 86 ? -10.432 -21.351 -17.178 1.00 67.25 86 ILE A C 1
ATOM 687 O O . ILE A 1 86 ? -10.164 -20.441 -16.397 1.00 67.25 86 ILE A O 1
ATOM 691 N N . GLU A 1 87 ? -9.533 -21.807 -18.048 1.00 74.44 87 GLU A N 1
ATOM 692 C CA . GLU A 1 87 ? -8.210 -21.233 -18.275 1.00 74.44 87 GLU A CA 1
ATOM 693 C C . GLU A 1 87 ? -8.241 -19.775 -18.759 1.00 74.44 87 GLU A C 1
ATOM 695 O O . GLU A 1 87 ? -7.234 -19.081 -18.628 1.00 74.44 87 GLU A O 1
ATOM 700 N N . ALA A 1 88 ? -9.366 -19.280 -19.285 1.00 77.75 88 ALA A N 1
ATOM 701 C CA . ALA A 1 88 ? -9.460 -17.921 -19.806 1.00 77.75 88 ALA A CA 1
ATOM 702 C C . ALA A 1 88 ? -9.245 -16.855 -18.722 1.00 77.75 88 ALA A C 1
ATOM 704 O O . ALA A 1 88 ? -8.664 -15.814 -19.020 1.00 77.75 88 ALA A O 1
ATOM 705 N N . THR A 1 89 ? -9.615 -17.129 -17.464 1.00 79.25 89 THR A N 1
ATOM 706 C CA . THR A 1 89 ? -9.303 -16.241 -16.329 1.00 79.25 89 THR A CA 1
ATOM 707 C C . THR A 1 89 ? -7.793 -16.116 -16.122 1.00 79.25 89 THR A C 1
ATOM 709 O O . THR A 1 89 ? -7.284 -15.011 -15.961 1.00 79.25 89 THR A O 1
ATOM 712 N N . TYR A 1 90 ? -7.061 -17.234 -16.202 1.00 84.25 90 TYR A N 1
ATOM 713 C CA . TYR A 1 90 ? -5.596 -17.226 -16.137 1.00 84.25 90 TYR A CA 1
ATOM 714 C C . TYR A 1 90 ? -4.982 -16.492 -17.333 1.00 84.25 90 TYR A C 1
ATOM 716 O O . TYR A 1 90 ? -4.038 -15.727 -17.164 1.00 84.25 90 TYR A O 1
ATOM 724 N N . LEU A 1 91 ? -5.515 -16.703 -18.541 1.00 87.19 91 LEU A N 1
ATOM 725 C CA . LEU A 1 91 ? -5.027 -16.025 -19.742 1.00 87.19 91 LEU A CA 1
ATOM 726 C C . LEU A 1 91 ? -5.230 -14.510 -19.674 1.00 87.19 91 LEU A C 1
ATOM 728 O O . LEU A 1 91 ? -4.322 -13.782 -20.063 1.00 87.19 91 LEU A O 1
ATOM 732 N N . ARG A 1 92 ? -6.372 -14.045 -19.155 1.00 87.62 92 ARG A N 1
ATOM 733 C CA . ARG A 1 92 ? -6.647 -12.618 -18.942 1.00 87.62 92 ARG A CA 1
ATOM 734 C C . ARG A 1 92 ? -5.644 -12.010 -17.965 1.00 87.62 92 ARG A C 1
ATOM 736 O O . ARG A 1 92 ? -4.922 -11.097 -18.343 1.00 87.62 92 ARG A O 1
ATOM 743 N N . GLN A 1 93 ? -5.500 -12.615 -16.785 1.00 86.50 93 GLN A N 1
ATOM 744 C CA . GLN A 1 93 ? -4.511 -12.193 -15.792 1.00 86.50 93 GLN A CA 1
ATOM 745 C C . GLN A 1 93 ? -3.086 -12.168 -16.371 1.00 86.50 93 GLN A C 1
ATOM 747 O O . GLN A 1 93 ? -2.358 -11.198 -16.189 1.00 86.50 93 GLN A O 1
ATOM 752 N N . TYR A 1 94 ? -2.689 -13.203 -17.118 1.00 88.06 94 TYR A N 1
ATOM 753 C CA . TYR A 1 94 ? -1.361 -13.263 -17.729 1.00 88.06 94 TYR A CA 1
ATOM 754 C C . TYR A 1 94 ? -1.126 -12.136 -18.746 1.00 88.06 94 TYR A C 1
ATOM 756 O O . TYR A 1 94 ? -0.021 -11.595 -18.803 1.00 88.06 94 TYR A O 1
ATOM 764 N N . VAL A 1 95 ? -2.134 -11.793 -19.555 1.00 89.25 95 VAL A N 1
ATOM 765 C CA . VAL A 1 95 ? -2.059 -10.685 -20.521 1.00 89.25 95 VAL A CA 1
ATOM 766 C C . VAL A 1 95 ? -1.931 -9.340 -19.801 1.00 89.25 95 VAL A C 1
ATOM 768 O O . VAL A 1 95 ? -1.064 -8.551 -20.181 1.00 89.25 95 VAL A O 1
ATOM 771 N N . ASP A 1 96 ? -2.713 -9.124 -18.742 1.00 86.06 96 ASP A N 1
ATOM 772 C CA . ASP A 1 96 ? -2.708 -7.885 -17.953 1.00 86.06 96 ASP A CA 1
ATOM 773 C C . ASP A 1 96 ? -1.383 -7.677 -17.198 1.00 86.06 96 ASP A C 1
ATOM 775 O O . ASP A 1 96 ? -0.847 -6.571 -17.163 1.00 86.06 96 ASP A O 1
ATOM 779 N N . GLU A 1 97 ? -0.802 -8.748 -16.649 1.00 88.81 97 GLU A N 1
ATOM 780 C CA . GLU A 1 97 ? 0.483 -8.713 -15.933 1.00 88.81 97 GLU A CA 1
ATOM 781 C C . GLU A 1 97 ? 1.702 -8.562 -16.861 1.00 88.81 97 GLU A C 1
ATOM 783 O O . GLU A 1 97 ? 2.788 -8.202 -16.404 1.00 88.81 97 GLU A O 1
ATOM 788 N N . ASN A 1 98 ? 1.563 -8.855 -18.160 1.00 88.00 98 ASN A N 1
ATOM 789 C CA . ASN A 1 98 ? 2.677 -8.884 -19.117 1.00 88.00 98 ASN A CA 1
ATOM 790 C C . ASN A 1 98 ? 2.420 -7.994 -20.352 1.00 88.00 98 ASN A C 1
ATOM 792 O O . ASN A 1 98 ? 2.500 -8.479 -21.498 1.00 88.00 98 ASN A O 1
ATOM 796 N N . PRO A 1 99 ? 2.148 -6.685 -20.162 1.00 82.69 99 PRO A N 1
ATOM 797 C CA . PRO A 1 99 ? 1.871 -5.780 -21.268 1.00 82.69 99 PRO A CA 1
ATOM 798 C C . PRO A 1 99 ? 3.071 -5.719 -22.226 1.00 82.69 99 PRO A C 1
ATOM 800 O O . PRO A 1 99 ? 4.229 -5.639 -21.822 1.00 82.69 99 PRO A O 1
ATOM 803 N N . GLY A 1 100 ? 2.802 -5.809 -23.530 1.00 81.69 100 GLY A N 1
ATOM 804 C CA . GLY A 1 100 ? 3.819 -5.720 -24.588 1.00 81.69 100 GLY A CA 1
ATOM 805 C C . GLY A 1 100 ? 4.624 -6.996 -24.876 1.00 81.69 100 GLY A C 1
ATOM 806 O O . GLY A 1 100 ? 5.301 -7.052 -25.904 1.00 81.69 100 GLY A O 1
ATOM 807 N N . VAL A 1 101 ? 4.545 -8.042 -24.040 1.00 88.12 101 VAL A N 1
ATOM 808 C CA . VAL A 1 101 ? 5.286 -9.305 -24.271 1.00 88.12 101 VAL A CA 1
ATOM 809 C C . VAL A 1 101 ? 4.430 -10.569 -24.239 1.00 88.12 101 VAL A C 1
ATOM 811 O O . VAL A 1 101 ? 4.898 -11.609 -24.706 1.00 88.12 101 VAL A O 1
ATOM 814 N N . TRP A 1 102 ? 3.178 -10.496 -23.774 1.00 91.06 102 TRP A N 1
ATOM 815 C CA . TRP A 1 102 ? 2.265 -11.644 -23.694 1.00 91.06 102 TRP A CA 1
ATOM 816 C C . TRP A 1 102 ? 2.117 -12.405 -25.023 1.00 91.06 102 TRP A C 1
ATOM 818 O O . TRP A 1 102 ? 2.033 -13.636 -25.035 1.00 91.06 102 TRP A O 1
ATOM 828 N N . CYS A 1 103 ? 2.155 -11.692 -26.155 1.00 89.44 103 CYS A N 1
ATOM 829 C CA . CYS A 1 103 ? 1.976 -12.243 -27.501 1.00 89.44 103 CYS A CA 1
ATOM 830 C C . CYS A 1 103 ? 3.126 -13.159 -27.954 1.00 89.44 103 CYS A C 1
ATOM 832 O O . CYS A 1 103 ? 3.001 -13.852 -28.962 1.00 89.44 103 CYS A O 1
ATOM 834 N N . LYS A 1 104 ? 4.236 -13.200 -27.202 1.00 91.75 104 LYS A N 1
ATOM 835 C CA . LYS A 1 104 ? 5.322 -14.171 -27.403 1.00 91.75 104 LYS A CA 1
ATOM 836 C C . LYS A 1 104 ? 4.961 -15.567 -26.886 1.00 91.75 104 LYS A C 1
ATOM 838 O O . LYS A 1 104 ? 5.559 -16.553 -27.305 1.00 91.75 104 LYS A O 1
ATOM 843 N N . ARG A 1 105 ? 4.000 -15.653 -25.962 1.00 92.88 105 ARG A N 1
ATOM 844 C CA . ARG A 1 105 ? 3.593 -16.898 -25.299 1.00 92.88 105 ARG A CA 1
ATOM 845 C C . ARG A 1 105 ? 2.173 -17.316 -25.658 1.00 92.88 105 ARG A C 1
ATOM 847 O O . ARG A 1 105 ? 1.937 -18.503 -25.881 1.00 92.88 105 ARG A O 1
ATOM 854 N N . VAL A 1 106 ? 1.238 -16.368 -25.698 1.00 93.69 106 VAL A N 1
ATOM 855 C CA . VAL A 1 106 ? -0.163 -16.634 -26.043 1.00 93.69 106 VAL A CA 1
ATOM 856 C C . VAL A 1 106 ? -0.360 -16.389 -27.536 1.00 93.69 106 VAL A C 1
ATOM 858 O O . VAL A 1 106 ? -0.353 -15.249 -27.999 1.00 93.69 106 VAL A O 1
ATOM 861 N N . LEU A 1 107 ? -0.494 -17.473 -28.298 1.00 94.25 107 LEU A N 1
ATOM 862 C CA . LEU A 1 107 ? -0.565 -17.459 -29.756 1.00 94.25 107 LEU A CA 1
ATOM 863 C C . LEU A 1 107 ? -2.015 -17.565 -30.225 1.00 94.25 107 LEU A C 1
ATOM 865 O O . LEU A 1 107 ? -2.766 -18.430 -29.783 1.00 94.25 107 LEU A O 1
ATOM 869 N N . ARG A 1 108 ? -2.391 -16.696 -31.161 1.00 93.94 108 ARG A N 1
ATOM 870 C CA . ARG A 1 108 ? -3.750 -16.587 -31.701 1.00 93.94 108 ARG A CA 1
ATOM 871 C C . ARG A 1 108 ? -3.863 -17.371 -33.005 1.00 93.94 108 ARG A C 1
ATOM 873 O O . ARG A 1 108 ? -3.204 -17.003 -33.979 1.00 93.94 108 ARG A O 1
ATOM 880 N N . ILE A 1 109 ? -4.685 -18.418 -33.037 1.00 94.00 109 ILE A N 1
ATOM 881 C CA . ILE A 1 109 ? -4.927 -19.243 -34.229 1.00 94.00 109 ILE A CA 1
ATOM 882 C C . ILE A 1 109 ? -6.345 -19.035 -34.750 1.00 94.00 109 ILE A C 1
ATOM 884 O O . ILE A 1 109 ? -7.308 -19.081 -33.989 1.00 94.00 109 ILE A O 1
ATOM 888 N N . VAL A 1 110 ? -6.457 -18.867 -36.066 1.00 91.56 110 VAL A N 1
ATOM 889 C CA . VAL A 1 110 ? -7.733 -18.846 -36.787 1.00 91.56 110 VAL A CA 1
ATOM 890 C C . VAL A 1 110 ? -7.713 -20.005 -37.773 1.00 91.56 110 VAL A C 1
ATOM 892 O O . VAL A 1 110 ? -6.853 -20.048 -38.653 1.00 91.56 110 VAL A O 1
ATOM 895 N N . LEU A 1 111 ? -8.610 -20.972 -37.601 1.00 90.56 111 LEU A N 1
ATOM 896 C CA . LEU A 1 111 ? -8.733 -22.096 -38.524 1.00 90.56 111 LEU A CA 1
ATOM 897 C C . LEU A 1 111 ? -9.657 -21.715 -39.695 1.00 90.56 111 LEU A C 1
ATOM 899 O O . LEU A 1 111 ? -10.467 -20.795 -39.599 1.00 90.56 111 LEU A O 1
ATOM 903 N N . ALA A 1 112 ? -9.554 -22.435 -40.812 1.00 85.56 112 ALA A N 1
ATOM 904 C CA . ALA A 1 112 ? -10.359 -22.187 -42.008 1.00 85.56 112 ALA A CA 1
ATOM 905 C C . ALA A 1 112 ? -11.871 -22.145 -41.715 1.00 85.56 112 ALA A C 1
ATOM 907 O O . ALA A 1 112 ? -12.436 -23.141 -41.263 1.00 85.56 112 ALA A O 1
ATOM 908 N N . GLY A 1 113 ? -12.514 -21.009 -41.989 1.00 80.81 113 GLY A N 1
ATOM 909 C CA . GLY A 1 113 ? -13.941 -20.786 -41.729 1.00 80.81 113 GLY A CA 1
ATOM 910 C C . GLY A 1 113 ? -14.262 -20.066 -40.414 1.00 80.81 113 GLY A C 1
ATOM 911 O O . GLY A 1 113 ? -15.409 -19.671 -40.244 1.00 80.81 113 GLY A O 1
ATOM 912 N N . ASP A 1 114 ? -13.279 -19.845 -39.535 1.00 85.12 114 ASP A N 1
ATOM 913 C CA . ASP A 1 114 ? -13.468 -19.086 -38.289 1.00 85.12 114 ASP A CA 1
ATOM 914 C C . ASP A 1 114 ? -13.053 -17.613 -38.468 1.00 85.12 114 ASP A C 1
ATOM 916 O O . ASP A 1 114 ? -12.301 -17.267 -39.389 1.00 85.12 114 ASP A O 1
ATOM 920 N N . CYS A 1 115 ? -13.535 -16.732 -37.587 1.00 85.12 115 CYS A N 1
ATOM 921 C CA . CYS A 1 115 ? -13.304 -15.293 -37.666 1.00 85.12 115 CYS A CA 1
ATOM 922 C C . CYS A 1 115 ? -12.239 -14.843 -36.654 1.00 85.12 115 CYS A C 1
ATOM 924 O O . CYS A 1 115 ? -12.152 -15.356 -35.541 1.00 85.12 115 CYS A O 1
ATOM 926 N N . ALA A 1 116 ? -11.416 -13.846 -36.993 1.00 85.00 116 ALA A N 1
ATOM 927 C CA . ALA A 1 116 ? -10.462 -13.300 -36.018 1.00 85.00 116 ALA A CA 1
ATOM 928 C C . ALA A 1 116 ? -11.149 -12.403 -34.977 1.00 85.00 116 ALA A C 1
ATOM 930 O O . ALA A 1 116 ? -10.594 -12.103 -33.923 1.00 85.00 116 ALA A O 1
ATOM 931 N N . GLU A 1 117 ? -12.352 -11.960 -35.293 1.00 86.44 117 GLU A N 1
ATOM 932 C CA . GLU A 1 117 ? -13.265 -11.229 -34.440 1.00 86.44 117 GLU A CA 1
ATOM 933 C C . GLU A 1 117 ? -13.869 -12.148 -33.361 1.00 86.44 117 GLU A C 1
ATOM 935 O O . GLU A 1 117 ? -14.427 -11.654 -32.387 1.00 86.44 117 GLU A O 1
ATOM 940 N N . ASP A 1 118 ? -13.683 -13.468 -33.469 1.00 87.81 118 ASP A N 1
ATOM 941 C CA . ASP A 1 118 ? -14.099 -14.455 -32.468 1.00 87.81 118 ASP A CA 1
ATOM 942 C C . ASP A 1 118 ? -13.069 -14.639 -31.333 1.00 87.81 118 ASP A C 1
ATOM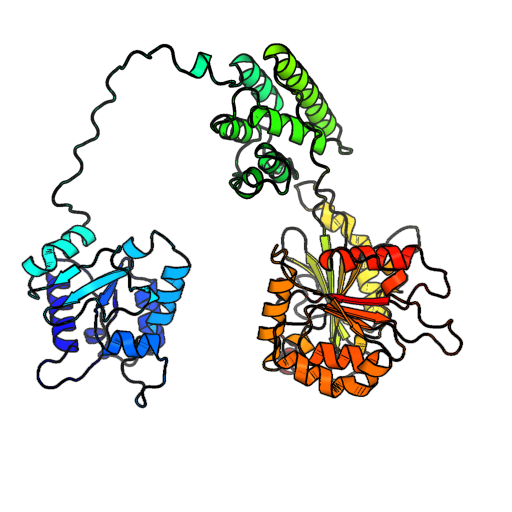 944 O O . ASP A 1 118 ? -13.155 -15.574 -30.535 1.00 87.81 118 ASP A O 1
ATOM 948 N N . PHE A 1 119 ? -12.061 -13.766 -31.236 1.00 89.44 119 PHE A N 1
ATOM 949 C CA . PHE A 1 119 ? -11.231 -13.683 -30.033 1.00 89.44 119 PHE A CA 1
ATOM 950 C C . PHE A 1 119 ? -11.925 -12.831 -28.959 1.00 89.44 119 PHE A C 1
ATOM 952 O O . PHE A 1 119 ? -12.502 -11.799 -29.302 1.00 89.44 119 PHE A O 1
ATOM 959 N N . PRO A 1 120 ? -11.812 -13.194 -27.666 1.00 87.81 120 PRO A N 1
ATOM 960 C CA . PRO A 1 120 ? -12.259 -12.337 -26.571 1.00 87.81 120 PRO A CA 1
ATOM 961 C C . PRO A 1 120 ? -11.571 -10.971 -26.592 1.00 87.81 120 PRO A C 1
ATOM 963 O O . PRO A 1 120 ? -10.413 -10.883 -27.006 1.00 87.81 120 PRO A O 1
ATOM 966 N N . GLU A 1 121 ? -12.228 -9.942 -26.060 1.00 87.00 121 GLU A N 1
ATOM 967 C CA . GLU A 1 121 ? -11.760 -8.549 -26.097 1.00 87.00 121 GLU A CA 1
ATOM 968 C C . GLU A 1 121 ? -10.292 -8.353 -25.667 1.00 87.00 121 GLU A C 1
ATOM 970 O O . GLU A 1 121 ? -9.527 -7.697 -26.371 1.00 87.00 121 GLU A O 1
ATOM 975 N N . PHE A 1 122 ? -9.841 -9.006 -24.591 1.00 86.56 122 PHE A N 1
ATOM 976 C CA . PHE A 1 122 ? -8.452 -8.897 -24.105 1.00 86.56 122 PHE A CA 1
ATOM 977 C C . PHE A 1 122 ? -7.396 -9.521 -25.045 1.00 86.56 122 PHE A C 1
ATOM 979 O O . PHE A 1 122 ? -6.202 -9.267 -24.911 1.00 86.56 122 PHE A O 1
ATOM 986 N N . LEU A 1 123 ? -7.826 -10.345 -26.005 1.00 86.06 123 LEU A N 1
ATOM 987 C CA . LEU A 1 123 ? -7.012 -10.862 -27.113 1.00 86.06 123 LEU A CA 1
ATOM 988 C C . LEU A 1 123 ? -7.373 -10.192 -28.447 1.00 86.06 123 LEU A C 1
ATOM 990 O O . LEU A 1 123 ? -6.753 -10.491 -29.475 1.00 86.06 123 LEU A O 1
ATOM 994 N N . SER A 1 124 ? -8.380 -9.316 -28.453 1.00 68.31 124 SER A N 1
ATOM 995 C CA . SER A 1 124 ? -8.849 -8.594 -29.624 1.00 68.31 124 SER A CA 1
ATOM 996 C C . SER A 1 124 ? -7.925 -7.399 -29.873 1.00 68.31 124 SER A C 1
ATOM 998 O O . SER A 1 124 ? -7.716 -6.522 -29.044 1.00 68.31 124 SER A O 1
ATOM 1000 N N . GLY A 1 125 ? -7.262 -7.411 -31.022 1.00 68.50 125 GLY A N 1
ATOM 1001 C CA . GLY A 1 125 ? -6.309 -6.375 -31.392 1.00 68.50 125 GLY A CA 1
ATOM 1002 C C . GLY A 1 125 ? -5.760 -6.651 -32.778 1.00 68.50 125 GLY A C 1
ATOM 1003 O O . GLY A 1 125 ? -5.169 -7.710 -33.017 1.00 68.50 125 GLY A O 1
ATOM 1004 N N . GLN A 1 126 ? -5.964 -5.716 -33.706 1.00 63.62 126 GLN A N 1
ATOM 1005 C CA . GLN A 1 126 ? -5.455 -5.842 -35.078 1.00 63.62 126 GLN A CA 1
ATOM 1006 C C . GLN A 1 126 ? -3.923 -5.753 -35.140 1.00 63.62 126 GLN A C 1
ATOM 1008 O O . GLN A 1 126 ? -3.311 -6.311 -36.045 1.00 63.62 126 GLN A O 1
ATOM 1013 N N . ALA A 1 127 ? -3.300 -5.114 -34.145 1.00 70.88 127 ALA A N 1
ATOM 1014 C CA . ALA A 1 127 ? -1.854 -4.926 -34.058 1.00 70.88 127 ALA A CA 1
ATOM 1015 C C . ALA A 1 127 ? -1.076 -6.158 -33.548 1.00 70.88 127 ALA A C 1
ATOM 1017 O O . ALA A 1 127 ? 0.151 -6.119 -33.487 1.00 70.88 127 ALA A O 1
ATOM 1018 N N . VAL A 1 128 ? -1.753 -7.253 -33.174 1.00 81.50 128 VAL A N 1
ATOM 1019 C CA . VAL A 1 128 ? -1.104 -8.462 -32.636 1.00 81.50 128 VAL A CA 1
ATOM 1020 C C . VAL A 1 128 ? -1.160 -9.600 -33.652 1.00 81.50 128 VAL A C 1
ATOM 1022 O O . VAL A 1 128 ? -2.226 -9.934 -34.166 1.00 81.50 128 VAL A O 1
ATOM 1025 N N . THR A 1 129 ? -0.010 -10.229 -33.907 1.00 86.44 129 THR A N 1
ATOM 1026 C CA . THR A 1 129 ? 0.138 -11.331 -34.866 1.00 86.44 129 THR A CA 1
ATOM 1027 C C . THR A 1 129 ? -0.865 -12.460 -34.616 1.00 86.44 129 THR A C 1
ATOM 1029 O O . THR A 1 129 ? -0.980 -12.979 -33.506 1.00 86.44 129 THR A O 1
ATOM 1032 N N . ARG A 1 130 ? -1.544 -12.880 -35.689 1.00 89.44 130 ARG A N 1
ATOM 1033 C CA . ARG A 1 130 ? -2.396 -14.075 -35.749 1.00 89.44 130 ARG A CA 1
ATOM 1034 C C . ARG A 1 130 ? -1.822 -15.091 -36.735 1.00 89.44 130 ARG A C 1
ATOM 1036 O O . ARG A 1 130 ? -1.180 -14.707 -37.715 1.00 89.44 130 ARG A O 1
ATOM 1043 N N . TYR A 1 131 ? -2.088 -16.366 -36.487 1.00 91.88 131 TYR A N 1
ATOM 1044 C CA . TYR A 1 131 ? -1.701 -17.483 -37.343 1.00 91.88 131 TYR A CA 1
ATOM 1045 C C . TYR A 1 131 ? -2.949 -18.049 -38.036 1.00 91.88 131 TYR A C 1
ATOM 1047 O O . TYR A 1 131 ? -3.670 -18.843 -37.426 1.00 91.88 131 TYR A O 1
ATOM 1055 N N . PRO A 1 132 ? -3.248 -17.623 -39.278 1.00 91.69 132 PRO A N 1
ATOM 1056 C CA . PRO A 1 132 ? -4.297 -18.250 -40.073 1.00 91.69 132 PRO A CA 1
ATOM 1057 C C . PRO A 1 132 ? -3.841 -19.639 -40.541 1.00 91.69 132 PRO A C 1
ATOM 1059 O O . PRO A 1 132 ? -2.720 -19.788 -41.024 1.00 91.69 132 PRO A O 1
ATOM 1062 N N . ILE A 1 133 ? -4.707 -20.642 -40.398 1.00 92.44 133 ILE A N 1
ATOM 1063 C CA . ILE A 1 133 ? -4.490 -22.017 -40.863 1.00 92.44 133 ILE A CA 1
ATOM 1064 C C . ILE A 1 133 ? -5.603 -22.355 -41.856 1.00 92.44 133 ILE A C 1
ATOM 1066 O O . ILE A 1 133 ? -6.681 -22.824 -41.485 1.00 92.44 133 ILE A O 1
ATOM 1070 N N . GLU A 1 134 ? -5.331 -22.090 -43.133 1.00 88.75 134 GLU A N 1
ATOM 1071 C CA . GLU A 1 134 ? -6.271 -22.297 -44.247 1.00 88.75 134 GLU A CA 1
ATOM 1072 C C . GLU A 1 134 ? -6.492 -23.783 -44.562 1.00 88.75 134 GLU A C 1
ATOM 1074 O O . GLU A 1 134 ? -7.574 -24.196 -44.971 1.00 88.75 134 GLU A O 1
ATOM 1079 N N . ALA A 1 135 ? -5.475 -24.609 -44.319 1.00 90.06 135 ALA A N 1
ATOM 1080 C CA . ALA A 1 135 ? -5.560 -26.057 -44.404 1.00 90.06 135 ALA A CA 1
ATOM 1081 C C . ALA A 1 135 ? -4.866 -26.672 -43.189 1.00 90.06 135 ALA A C 1
ATOM 1083 O O . ALA A 1 135 ? -3.736 -26.320 -42.861 1.00 90.06 135 ALA A O 1
ATOM 1084 N N . ILE A 1 136 ? -5.529 -27.618 -42.517 1.00 91.38 136 ILE A N 1
ATOM 1085 C CA . ILE A 1 136 ? -4.954 -28.336 -41.369 1.00 91.38 136 ILE A CA 1
ATOM 1086 C C . ILE A 1 136 ? -3.994 -29.419 -41.889 1.00 91.38 136 ILE A C 1
ATOM 1088 O O . ILE A 1 136 ? -4.303 -30.614 -41.881 1.00 91.38 136 ILE A O 1
ATOM 1092 N N . THR A 1 137 ? -2.858 -28.962 -42.410 1.00 93.06 137 THR A N 1
ATOM 1093 C CA . THR A 1 137 ? -1.715 -29.722 -42.931 1.00 93.06 137 THR A CA 1
ATOM 1094 C C . THR A 1 137 ? -0.423 -29.113 -42.381 1.00 93.06 137 THR A C 1
ATOM 1096 O O . THR A 1 137 ? -0.443 -28.023 -41.805 1.00 93.06 137 THR A O 1
ATOM 1099 N N . GLN A 1 138 ? 0.707 -29.807 -42.533 1.00 88.56 138 GLN A N 1
ATOM 1100 C CA . GLN A 1 138 ? 2.001 -29.280 -42.090 1.00 88.56 138 GLN A CA 1
ATOM 1101 C C . GLN A 1 138 ? 2.347 -27.960 -42.801 1.00 88.56 138 GLN A C 1
ATOM 1103 O O . GLN A 1 138 ? 2.748 -27.011 -42.132 1.00 88.56 138 GLN A O 1
ATOM 1108 N N . ASP A 1 139 ? 2.096 -27.877 -44.110 1.00 89.44 139 ASP A N 1
ATOM 1109 C CA . ASP A 1 139 ? 2.330 -26.670 -44.917 1.00 89.44 139 ASP A CA 1
ATOM 1110 C C . ASP A 1 139 ? 1.440 -25.507 -44.464 1.00 89.44 139 ASP A C 1
ATOM 1112 O O . ASP A 1 139 ? 1.919 -24.397 -44.245 1.00 89.44 139 ASP A O 1
ATOM 1116 N N . GLY A 1 140 ? 0.153 -25.768 -44.204 1.00 89.12 140 GLY A N 1
ATOM 1117 C CA . GLY A 1 140 ? -0.755 -24.749 -43.668 1.00 89.12 140 GLY A CA 1
ATOM 1118 C C . GLY A 1 140 ? -0.374 -24.263 -42.263 1.00 89.12 140 GLY A C 1
ATOM 1119 O O . GLY A 1 140 ? -0.791 -23.184 -41.849 1.00 89.12 140 GLY A O 1
ATOM 1120 N N . CYS A 1 141 ? 0.451 -25.025 -41.537 1.00 92.88 141 CYS A N 1
ATOM 1121 C CA . CYS A 1 141 ? 0.984 -24.660 -40.226 1.00 92.88 141 CYS A CA 1
ATOM 1122 C C . CYS A 1 141 ? 2.415 -24.092 -40.279 1.00 92.88 141 CYS A C 1
ATOM 1124 O O . CYS A 1 141 ? 2.961 -23.787 -39.217 1.00 92.88 141 CYS A O 1
ATOM 1126 N N . GLU A 1 142 ? 3.042 -23.938 -41.454 1.00 92.94 142 GLU A N 1
ATOM 1127 C CA . GLU A 1 142 ? 4.480 -23.631 -41.576 1.00 92.94 142 GLU A CA 1
ATOM 1128 C C . GLU A 1 142 ? 4.880 -22.384 -40.773 1.00 92.94 142 GLU A C 1
ATOM 1130 O O . GLU A 1 142 ? 5.854 -22.400 -40.017 1.00 92.94 142 GLU A O 1
ATOM 1135 N N . ARG A 1 143 ? 4.080 -21.315 -40.860 1.00 91.56 143 ARG A N 1
ATOM 1136 C CA . ARG A 1 143 ? 4.330 -20.058 -40.137 1.00 91.56 143 ARG A CA 1
ATOM 1137 C C . ARG A 1 143 ? 4.337 -20.228 -38.626 1.00 91.56 143 ARG A C 1
ATOM 1139 O O . ARG A 1 143 ? 5.179 -19.638 -37.952 1.00 91.56 143 ARG A O 1
ATOM 1146 N N . LEU A 1 144 ? 3.421 -21.037 -38.102 1.00 92.75 144 LEU A N 1
ATOM 1147 C CA . LEU A 1 144 ? 3.373 -21.359 -36.681 1.00 92.75 144 LEU A CA 1
ATOM 1148 C C . LEU A 1 144 ? 4.566 -22.239 -36.289 1.00 92.75 144 LEU A C 1
ATOM 1150 O O . LEU A 1 144 ? 5.246 -21.946 -35.310 1.00 92.75 144 LEU A O 1
ATOM 1154 N N . LEU A 1 145 ? 4.863 -23.276 -37.075 1.00 92.75 145 LEU A N 1
ATOM 1155 C CA . LEU A 1 145 ? 5.962 -24.207 -36.808 1.00 92.75 145 LEU A CA 1
ATOM 1156 C C . LEU A 1 145 ? 7.322 -23.508 -36.784 1.00 92.75 145 LEU A C 1
ATOM 1158 O O . LEU A 1 145 ? 8.129 -23.776 -35.901 1.00 92.75 145 LEU A O 1
ATOM 1162 N N . ARG A 1 146 ? 7.566 -22.565 -37.694 1.00 91.75 146 ARG A N 1
ATOM 1163 C CA . ARG A 1 146 ? 8.803 -21.774 -37.708 1.00 91.75 146 ARG A CA 1
ATOM 1164 C C . ARG A 1 146 ? 8.970 -20.919 -36.465 1.00 91.75 146 ARG A C 1
ATOM 1166 O O . ARG A 1 146 ? 10.081 -20.815 -35.950 1.00 91.75 146 ARG A O 1
ATOM 1173 N N . TYR A 1 147 ? 7.882 -20.348 -35.954 1.00 92.31 147 TYR A N 1
ATOM 1174 C CA . TYR A 1 147 ? 7.922 -19.624 -34.689 1.00 92.31 147 TYR A CA 1
ATOM 1175 C C . TYR A 1 147 ? 8.221 -20.565 -33.513 1.00 92.31 147 TYR A C 1
ATOM 1177 O O . TYR A 1 147 ? 9.142 -20.306 -32.738 1.00 92.31 147 TYR A O 1
ATOM 1185 N N . LEU A 1 148 ? 7.504 -21.690 -33.424 1.00 92.12 148 LEU A N 1
ATOM 1186 C CA . LEU A 1 148 ? 7.669 -22.680 -32.353 1.00 92.12 148 LEU A CA 1
ATOM 1187 C C . LEU A 1 148 ? 9.078 -23.296 -32.328 1.00 92.12 148 LEU A C 1
ATOM 1189 O O . LEU A 1 148 ? 9.635 -23.508 -31.253 1.00 92.12 148 LEU A O 1
ATOM 1193 N N . HIS A 1 149 ? 9.676 -23.522 -33.500 1.00 91.69 149 HIS A N 1
ATOM 1194 C CA . HIS A 1 149 ? 11.018 -24.096 -33.653 1.00 91.69 149 HIS A CA 1
ATOM 1195 C C . HIS A 1 149 ? 12.146 -23.058 -33.684 1.00 91.69 149 HIS A C 1
ATOM 1197 O O . HIS A 1 149 ? 13.307 -23.435 -33.823 1.00 91.69 149 HIS A O 1
ATOM 1203 N N . LYS A 1 150 ? 11.838 -21.758 -33.560 1.00 88.69 150 LYS A N 1
ATOM 1204 C CA . LYS A 1 150 ? 12.812 -20.655 -33.701 1.00 88.69 150 LYS A CA 1
ATOM 1205 C C . LYS A 1 150 ? 13.586 -20.706 -35.031 1.00 88.69 150 LYS A C 1
ATOM 1207 O O . LYS A 1 150 ? 14.777 -20.410 -35.078 1.00 88.69 150 LYS A O 1
ATOM 1212 N N . ALA A 1 151 ? 12.896 -21.068 -36.111 1.00 89.00 151 ALA A N 1
ATOM 1213 C CA . ALA A 1 151 ? 13.440 -21.254 -37.456 1.00 89.00 151 ALA A CA 1
ATOM 1214 C C . ALA A 1 151 ? 12.841 -20.229 -38.451 1.00 89.00 151 ALA A C 1
ATOM 1216 O O . ALA A 1 151 ? 12.015 -20.600 -39.294 1.00 89.00 151 ALA A O 1
ATOM 1217 N N . PRO A 1 152 ? 13.193 -18.929 -38.351 1.00 86.62 152 PRO A N 1
ATOM 1218 C CA . PRO A 1 152 ? 12.647 -17.889 -39.229 1.00 86.62 152 PRO A CA 1
ATOM 1219 C C . PRO A 1 152 ? 12.973 -18.154 -40.709 1.00 86.62 152 PRO A C 1
ATOM 1221 O O . PRO A 1 152 ? 13.947 -18.837 -41.019 1.00 86.62 152 PRO A O 1
ATOM 1224 N N . TRP A 1 153 ? 12.153 -17.625 -41.628 1.00 80.50 153 TRP A N 1
ATOM 1225 C CA . TRP A 1 153 ? 12.444 -17.671 -43.073 1.00 80.50 153 TRP A CA 1
ATOM 1226 C C . TRP A 1 153 ? 13.749 -16.958 -43.404 1.00 80.50 153 TRP A C 1
ATOM 1228 O O . TRP A 1 153 ? 14.592 -17.514 -44.100 1.00 80.50 153 TRP A O 1
ATOM 1238 N N . ASP A 1 154 ? 13.909 -15.774 -42.825 1.00 81.62 154 ASP A N 1
ATOM 1239 C CA . ASP A 1 154 ? 15.092 -14.945 -42.959 1.00 81.62 154 ASP A CA 1
ATOM 1240 C C . ASP A 1 154 ? 15.831 -14.957 -41.615 1.00 81.62 154 ASP A C 1
ATOM 1242 O O . ASP A 1 154 ? 15.479 -14.189 -40.710 1.00 81.62 154 ASP A O 1
ATOM 1246 N N . PRO A 1 155 ? 16.807 -15.862 -41.404 1.00 77.81 155 PRO A N 1
ATOM 1247 C CA . PRO A 1 155 ? 17.682 -15.744 -40.250 1.00 77.81 155 PRO A CA 1
ATOM 1248 C C . PRO A 1 155 ? 18.409 -14.403 -40.345 1.00 77.81 155 PRO A C 1
ATOM 1250 O O . PRO A 1 155 ? 18.914 -14.038 -41.408 1.00 77.81 155 PRO A O 1
ATOM 1253 N N . ALA A 1 156 ? 18.458 -13.662 -39.235 1.00 73.12 156 ALA A N 1
ATOM 1254 C CA . ALA A 1 156 ? 19.254 -12.445 -39.187 1.00 73.12 156 ALA A CA 1
ATOM 1255 C C . ALA A 1 156 ? 20.695 -12.799 -39.604 1.00 73.12 156 ALA A C 1
ATOM 1257 O O . ALA A 1 156 ? 21.246 -13.770 -39.068 1.00 73.12 156 ALA A O 1
ATOM 1258 N N . PRO A 1 157 ? 21.297 -12.075 -40.566 1.00 77.19 157 PRO A N 1
ATOM 1259 C CA . PRO A 1 157 ? 22.682 -12.325 -40.927 1.00 77.19 157 PRO A CA 1
ATOM 1260 C C . PRO A 1 157 ? 23.550 -12.167 -39.671 1.00 77.19 157 PRO A C 1
ATOM 1262 O O . PRO A 1 157 ? 23.220 -11.341 -38.810 1.00 77.19 157 PRO A O 1
ATOM 1265 N N . PRO A 1 158 ? 24.637 -12.948 -39.531 1.00 77.00 158 PRO A N 1
ATOM 1266 C CA . PRO A 1 158 ? 25.565 -12.750 -38.429 1.00 77.00 158 PRO A CA 1
ATOM 1267 C C . PRO A 1 158 ? 25.987 -11.281 -38.412 1.00 77.00 158 PRO A C 1
ATOM 1269 O O . PRO A 1 158 ? 26.339 -10.715 -39.450 1.00 77.00 158 PRO A O 1
ATOM 1272 N N . VAL A 1 159 ? 25.888 -10.656 -37.238 1.00 76.19 159 VAL A N 1
ATOM 1273 C CA . VAL A 1 159 ? 26.357 -9.285 -37.042 1.00 76.19 159 VAL A CA 1
ATOM 1274 C C . VAL A 1 159 ? 27.843 -9.285 -37.394 1.00 76.19 159 VAL A C 1
ATOM 1276 O O . VAL A 1 159 ? 28.609 -10.038 -36.797 1.00 76.19 159 VAL A O 1
ATOM 1279 N N . GLY A 1 160 ? 28.224 -8.521 -38.421 1.00 73.62 160 GLY A N 1
ATOM 1280 C CA . GLY A 1 160 ? 29.617 -8.428 -38.849 1.00 73.62 160 GLY A CA 1
ATOM 1281 C C . GLY A 1 160 ? 30.498 -7.849 -37.744 1.00 73.62 160 GLY A C 1
ATOM 1282 O O . GLY A 1 160 ? 30.005 -7.149 -36.856 1.00 73.62 160 GLY A O 1
ATOM 1283 N N . ASP A 1 161 ? 31.800 -8.119 -37.813 1.00 74.44 161 ASP A N 1
ATOM 1284 C CA . ASP A 1 161 ? 32.762 -7.484 -36.915 1.00 74.44 161 ASP A CA 1
ATOM 1285 C C . ASP A 1 161 ? 32.634 -5.962 -37.015 1.00 74.44 161 ASP A C 1
ATOM 1287 O O . ASP A 1 161 ? 32.485 -5.414 -38.114 1.00 74.44 161 ASP A O 1
ATOM 1291 N N . LEU A 1 162 ? 32.686 -5.277 -35.868 1.00 58.69 162 LEU A N 1
ATOM 1292 C CA . LEU A 1 162 ? 32.668 -3.819 -35.839 1.00 58.69 162 LEU A CA 1
ATOM 1293 C C . LEU A 1 162 ? 33.806 -3.295 -36.734 1.00 58.69 162 LEU A C 1
ATOM 1295 O O . LEU A 1 162 ? 34.976 -3.545 -36.424 1.00 58.69 162 LEU A O 1
ATOM 1299 N N . PRO A 1 163 ? 33.515 -2.558 -37.823 1.00 60.25 163 PRO A N 1
ATOM 1300 C CA . PRO A 1 163 ? 34.571 -1.904 -38.572 1.00 60.25 163 PRO A CA 1
ATOM 1301 C C . PRO A 1 163 ? 35.279 -0.916 -37.645 1.00 60.25 163 PRO A C 1
ATOM 1303 O O . PRO A 1 163 ? 34.636 -0.227 -36.851 1.00 60.25 163 PRO A O 1
ATOM 1306 N N . SER A 1 164 ? 36.608 -0.839 -37.749 1.00 62.62 164 SER A N 1
ATOM 1307 C CA . SER A 1 164 ? 37.397 0.191 -37.072 1.00 62.62 164 SER A CA 1
ATOM 1308 C C . SER A 1 164 ? 37.031 1.555 -37.656 1.00 62.62 164 SER A C 1
ATOM 1310 O O . SER A 1 164 ? 37.656 2.034 -38.601 1.00 62.62 164 SER A O 1
ATOM 1312 N N . LEU A 1 165 ? 35.982 2.160 -37.107 1.00 61.94 165 LEU A N 1
ATOM 1313 C CA . LEU A 1 165 ? 35.537 3.507 -37.411 1.00 61.94 165 LEU A CA 1
ATOM 1314 C C . LEU A 1 165 ? 36.358 4.455 -36.528 1.00 61.94 165 LEU A C 1
ATOM 1316 O O . LEU A 1 165 ? 36.140 4.471 -35.315 1.00 61.94 165 LEU A O 1
ATOM 1320 N N . PRO A 1 166 ? 37.326 5.215 -37.081 1.00 51.50 166 PRO A N 1
ATOM 1321 C CA . PRO A 1 166 ? 38.004 6.232 -36.293 1.00 51.50 166 PRO A CA 1
ATOM 1322 C C . PRO A 1 166 ? 36.945 7.217 -35.781 1.00 51.50 166 PRO A C 1
ATOM 1324 O O . PRO A 1 166 ? 36.048 7.593 -36.548 1.00 51.50 166 PRO A O 1
ATOM 1327 N N . PRO A 1 167 ? 37.001 7.620 -34.503 1.00 44.47 167 PRO A N 1
ATOM 1328 C CA . PRO A 1 167 ? 36.018 8.538 -33.964 1.00 44.47 167 PRO A CA 1
ATOM 1329 C C . PRO A 1 167 ? 36.057 9.834 -34.783 1.00 44.47 167 PRO A C 1
ATOM 1331 O O . PRO A 1 167 ? 37.113 10.437 -34.981 1.00 44.47 167 PRO A O 1
ATOM 1334 N N . ARG A 1 168 ? 34.886 10.295 -35.243 1.00 39.22 168 ARG A N 1
ATOM 1335 C CA . ARG A 1 168 ? 34.688 11.747 -35.367 1.00 39.22 168 ARG A CA 1
ATOM 1336 C C . ARG A 1 168 ? 35.047 12.347 -34.006 1.00 39.22 168 ARG A C 1
ATOM 1338 O O . ARG A 1 168 ? 34.734 11.678 -33.021 1.00 39.22 168 ARG A O 1
ATOM 1345 N N . PRO A 1 169 ? 35.643 13.555 -33.927 1.00 38.88 169 PRO A N 1
ATOM 1346 C CA . PRO A 1 169 ? 35.738 14.254 -32.646 1.00 38.88 169 PRO A CA 1
ATOM 1347 C C . PRO A 1 169 ? 34.362 14.161 -31.989 1.00 38.88 169 PRO A C 1
ATOM 1349 O O . PRO A 1 169 ? 33.351 14.520 -32.609 1.00 38.88 169 PRO A O 1
ATOM 1352 N N . SER A 1 170 ? 34.314 13.450 -30.865 1.00 40.69 170 SER A N 1
ATOM 1353 C CA . SER A 1 170 ? 33.059 12.983 -30.313 1.00 40.69 170 SER A CA 1
ATOM 1354 C C . SER A 1 170 ? 32.296 14.189 -29.796 1.00 40.69 170 SER A C 1
ATOM 1356 O O . SER A 1 170 ? 32.864 15.190 -29.363 1.00 40.69 170 SER A O 1
ATOM 1358 N N . ALA A 1 171 ? 30.973 14.090 -29.831 1.00 42.84 171 ALA A N 1
ATOM 1359 C CA . ALA A 1 171 ? 30.123 15.073 -29.184 1.00 42.84 171 ALA A CA 1
ATOM 1360 C C . ALA A 1 171 ? 30.332 15.116 -27.648 1.00 42.84 171 ALA A C 1
ATOM 1362 O O . ALA A 1 171 ? 29.743 15.965 -26.988 1.00 42.84 171 ALA A O 1
ATOM 1363 N N . ASP A 1 172 ? 31.202 14.262 -27.091 1.00 43.16 172 ASP A N 1
ATOM 1364 C CA . ASP A 1 172 ? 31.660 14.303 -25.697 1.00 43.16 172 ASP A CA 1
ATOM 1365 C C . ASP A 1 172 ? 32.371 15.615 -25.338 1.00 43.16 172 ASP A C 1
ATOM 1367 O O . ASP A 1 172 ? 32.306 16.032 -24.186 1.00 43.16 172 ASP A O 1
ATOM 1371 N N . ASP A 1 173 ? 32.944 16.333 -26.312 1.00 45.44 173 ASP A N 1
ATOM 1372 C CA . ASP A 1 173 ? 33.498 17.677 -26.078 1.00 45.44 173 ASP A CA 1
ATOM 1373 C C . ASP A 1 173 ? 32.407 18.756 -25.885 1.00 45.44 173 ASP A C 1
ATOM 1375 O O . ASP A 1 173 ? 32.709 19.894 -25.526 1.00 45.44 173 ASP A O 1
ATOM 1379 N N . LEU A 1 174 ? 31.126 18.431 -26.115 1.00 40.62 174 LEU A N 1
ATOM 1380 C CA . LEU A 1 174 ? 30.007 19.385 -26.084 1.00 40.62 174 LEU A CA 1
ATOM 1381 C C . LEU A 1 174 ? 28.928 19.060 -25.032 1.00 40.62 174 LEU A C 1
ATOM 1383 O O . LEU A 1 174 ? 28.028 19.878 -24.827 1.00 40.62 174 LEU A O 1
ATOM 1387 N N . PHE A 1 175 ? 29.008 17.915 -24.340 1.00 41.69 175 PHE A N 1
ATOM 1388 C CA . PHE A 1 175 ? 27.955 17.428 -23.436 1.00 41.69 175 PHE A CA 1
ATOM 1389 C C . PHE A 1 175 ? 28.435 17.128 -22.002 1.00 41.69 175 PHE A C 1
ATOM 1391 O O . PHE A 1 175 ? 28.315 16.000 -21.546 1.00 41.69 175 PHE A O 1
ATOM 1398 N N . GLY A 1 176 ? 28.932 18.134 -21.270 1.00 52.00 176 GLY A N 1
ATOM 1399 C CA . GLY A 1 176 ? 28.780 18.276 -19.801 1.00 52.00 176 GLY A CA 1
ATOM 1400 C C . GLY A 1 176 ? 29.140 17.116 -18.846 1.00 52.00 176 GLY A C 1
ATOM 1401 O O . GLY A 1 176 ? 28.801 17.192 -17.665 1.00 52.00 176 GLY A O 1
ATOM 1402 N N . ALA A 1 177 ? 29.793 16.047 -19.301 1.00 65.50 177 ALA A N 1
ATOM 1403 C CA . ALA A 1 177 ? 30.115 14.882 -18.486 1.00 65.50 177 ALA A CA 1
ATOM 1404 C C . ALA A 1 177 ? 31.281 15.164 -17.520 1.00 65.50 177 ALA A C 1
ATOM 1406 O O . ALA A 1 177 ? 32.148 15.996 -17.785 1.00 65.50 177 ALA A O 1
ATOM 1407 N N . LEU A 1 178 ? 31.297 14.459 -16.382 1.00 79.38 178 LEU A N 1
ATOM 1408 C CA . LEU A 1 178 ? 32.408 14.497 -15.425 1.00 79.38 178 LEU A CA 1
ATOM 1409 C C . LEU A 1 178 ? 33.716 14.064 -16.106 1.00 79.38 178 LEU A C 1
ATOM 1411 O O . LEU A 1 178 ? 33.731 13.044 -16.798 1.00 79.38 178 LEU A O 1
ATOM 1415 N N . ASP A 1 179 ? 34.810 14.801 -15.880 1.00 85.88 179 ASP A N 1
ATOM 1416 C CA . ASP A 1 179 ? 36.121 14.430 -16.422 1.00 85.88 179 ASP A CA 1
ATOM 1417 C C . ASP A 1 179 ? 36.695 13.158 -15.772 1.00 85.88 179 ASP A C 1
ATOM 1419 O O . ASP A 1 179 ? 36.257 12.687 -14.717 1.00 85.88 179 ASP A O 1
ATOM 1423 N N . GLN A 1 180 ? 37.714 12.583 -16.416 1.00 85.75 180 GLN A N 1
ATOM 1424 C CA . GLN A 1 180 ? 38.383 11.376 -15.928 1.00 85.75 180 GLN A CA 1
ATOM 1425 C C . GLN A 1 180 ? 38.940 11.555 -14.506 1.00 85.75 180 GLN A C 1
ATOM 1427 O O . GLN A 1 180 ? 38.910 10.620 -13.706 1.00 85.75 180 GLN A O 1
ATOM 1432 N N . GLN A 1 181 ? 39.419 12.756 -14.173 1.00 88.88 181 GLN A N 1
ATOM 1433 C CA . GLN A 1 181 ? 39.941 13.057 -12.846 1.00 88.88 181 GLN A CA 1
ATOM 1434 C C . GLN A 1 181 ? 38.826 13.029 -11.787 1.00 88.88 181 GLN A C 1
ATOM 1436 O O . GLN A 1 181 ? 39.015 12.472 -10.708 1.00 88.88 181 GLN A O 1
ATOM 1441 N N . ALA A 1 182 ? 37.653 13.589 -12.079 1.00 90.06 182 ALA A N 1
ATOM 1442 C CA . ALA A 1 182 ? 36.493 13.586 -11.200 1.00 90.06 182 ALA A CA 1
ATOM 1443 C C . ALA A 1 182 ? 36.023 12.156 -10.915 1.00 90.06 182 ALA A C 1
ATOM 1445 O O . ALA A 1 182 ? 35.724 11.850 -9.760 1.00 90.06 182 ALA A O 1
ATOM 1446 N N . TRP A 1 183 ? 36.035 11.275 -11.922 1.00 92.50 183 TRP A N 1
ATOM 1447 C CA . TRP A 1 183 ? 35.723 9.853 -11.747 1.00 92.50 183 TRP A CA 1
ATOM 1448 C C . TRP A 1 183 ? 36.740 9.110 -10.881 1.00 92.50 183 TRP A C 1
ATOM 1450 O O . TRP A 1 183 ? 36.328 8.346 -10.013 1.00 92.50 183 TRP A O 1
ATOM 1460 N N . GLN A 1 184 ? 38.040 9.359 -11.061 1.00 92.19 184 GLN A N 1
ATOM 1461 C CA . GLN A 1 184 ? 39.089 8.770 -10.217 1.00 92.19 184 GLN A CA 1
ATOM 1462 C C . GLN A 1 184 ? 38.977 9.241 -8.762 1.00 92.19 184 GLN A C 1
ATOM 1464 O O . GLN A 1 184 ? 39.067 8.442 -7.833 1.00 92.19 184 GLN A O 1
ATOM 1469 N N . GLU A 1 185 ? 38.745 10.539 -8.544 1.00 92.81 185 GLU A N 1
ATOM 1470 C CA . GLU A 1 185 ? 38.530 11.077 -7.199 1.00 92.81 185 GLU A CA 1
ATOM 1471 C C . GLU A 1 185 ? 37.273 10.471 -6.547 1.00 92.81 185 GLU A C 1
ATOM 1473 O O . GLU A 1 185 ? 37.283 10.180 -5.352 1.00 92.81 185 GLU A O 1
ATOM 1478 N N . LEU A 1 186 ? 36.200 10.259 -7.318 1.00 92.88 186 LEU A N 1
ATOM 1479 C CA . LEU A 1 186 ? 34.955 9.678 -6.816 1.00 92.88 186 LEU A CA 1
ATOM 1480 C C . LEU A 1 186 ? 35.105 8.189 -6.473 1.00 92.88 186 LEU A C 1
ATOM 1482 O O . LEU A 1 186 ? 34.545 7.743 -5.473 1.00 92.88 186 LEU A O 1
ATOM 1486 N N . GLU A 1 187 ? 35.893 7.438 -7.245 1.00 93.44 187 GLU A N 1
ATOM 1487 C CA . GLU A 1 187 ? 36.227 6.033 -6.975 1.00 93.44 187 GLU A CA 1
ATOM 1488 C C . GLU A 1 187 ? 36.966 5.876 -5.645 1.00 93.44 187 GLU A C 1
ATOM 1490 O O . GLU A 1 187 ? 36.639 5.000 -4.852 1.00 93.44 187 GLU A O 1
ATOM 1495 N N . VAL A 1 188 ? 37.898 6.781 -5.336 1.00 94.50 188 VAL A N 1
ATOM 1496 C CA . VAL A 1 188 ? 38.607 6.781 -4.045 1.00 94.50 188 VAL A CA 1
ATOM 1497 C C . VAL A 1 188 ? 37.652 7.003 -2.865 1.00 94.50 188 VAL A C 1
ATOM 1499 O O . VAL A 1 188 ? 37.892 6.486 -1.774 1.00 94.50 188 VAL A O 1
ATOM 1502 N N . ILE A 1 189 ? 36.578 7.773 -3.063 1.00 92.44 189 ILE A N 1
ATOM 1503 C CA . ILE A 1 189 ? 35.618 8.115 -2.004 1.00 92.44 189 ILE A CA 1
ATOM 1504 C C . ILE A 1 189 ? 34.533 7.035 -1.843 1.00 92.44 189 ILE A C 1
ATOM 1506 O O . ILE A 1 189 ? 34.151 6.719 -0.716 1.00 92.44 189 ILE A O 1
ATOM 1510 N N . LEU A 1 190 ? 34.012 6.496 -2.950 1.00 91.88 190 LEU A N 1
ATOM 1511 C CA . LEU A 1 190 ? 32.840 5.608 -2.972 1.00 91.88 190 LEU A CA 1
ATOM 1512 C C . LEU A 1 190 ? 33.164 4.132 -3.248 1.00 91.88 190 LEU A C 1
ATOM 1514 O O . LEU A 1 190 ? 32.343 3.266 -2.935 1.00 91.88 190 LEU A O 1
ATOM 1518 N N . GLY A 1 191 ? 34.323 3.841 -3.836 1.00 88.00 191 GLY A N 1
ATOM 1519 C CA . GLY A 1 191 ? 34.706 2.502 -4.274 1.00 88.00 191 GLY A CA 1
ATOM 1520 C C . GLY A 1 191 ? 34.765 1.513 -3.115 1.00 88.00 191 GLY A C 1
ATOM 1521 O O . GLY A 1 191 ? 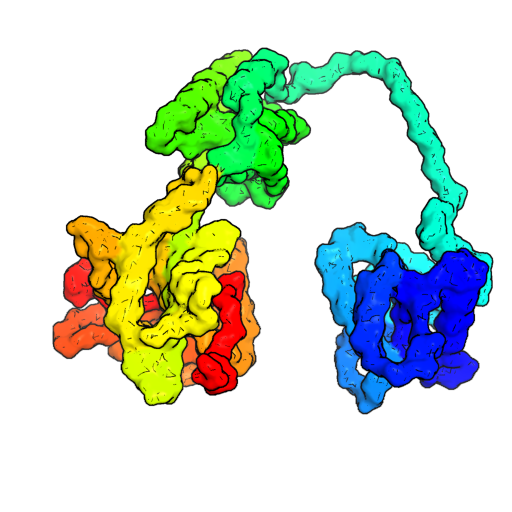35.305 1.802 -2.044 1.00 88.00 191 GLY A O 1
ATOM 1522 N N . GLY A 1 192 ? 34.164 0.337 -3.305 1.00 82.00 192 GLY A N 1
ATOM 1523 C CA . GLY A 1 192 ? 34.111 -0.707 -2.283 1.00 82.00 192 GLY A CA 1
ATOM 1524 C C . GLY A 1 192 ? 33.200 -0.394 -1.090 1.00 82.00 192 GLY A C 1
ATOM 1525 O O . GLY A 1 192 ? 33.157 -1.182 -0.142 1.00 82.00 192 GLY A O 1
ATOM 1526 N N . VAL A 1 193 ? 32.452 0.718 -1.107 1.00 84.25 193 VAL A N 1
ATOM 1527 C CA . VAL A 1 193 ? 31.408 1.005 -0.114 1.00 84.25 193 VAL A CA 1
ATOM 1528 C C . VAL A 1 193 ? 30.094 0.393 -0.606 1.00 84.25 193 VAL A C 1
ATOM 1530 O O . VAL A 1 193 ? 29.475 0.941 -1.517 1.00 84.25 193 VAL A O 1
ATOM 1533 N N . PRO A 1 194 ? 29.622 -0.729 -0.030 1.00 76.50 194 PRO A N 1
ATOM 1534 C CA . PRO A 1 194 ? 28.425 -1.390 -0.534 1.00 76.50 194 PRO A CA 1
ATOM 1535 C C . PRO A 1 194 ? 27.196 -0.501 -0.334 1.00 76.50 194 PRO A C 1
ATOM 1537 O O . PRO A 1 194 ? 26.990 0.024 0.765 1.00 76.50 194 PRO A O 1
ATOM 1540 N N . ALA A 1 195 ? 26.332 -0.386 -1.348 1.00 71.56 195 ALA A N 1
ATOM 1541 C CA . ALA A 1 195 ? 25.118 0.431 -1.264 1.00 71.56 195 ALA A CA 1
ATOM 1542 C C . ALA A 1 195 ? 24.212 0.006 -0.096 1.00 71.56 195 ALA A C 1
ATOM 1544 O O . ALA A 1 195 ? 23.602 0.840 0.568 1.00 71.56 195 ALA A O 1
ATOM 1545 N N . SER A 1 196 ? 24.209 -1.287 0.251 1.00 63.81 196 SER A N 1
ATOM 1546 C CA . SER A 1 196 ? 23.493 -1.822 1.414 1.00 63.81 196 SER A CA 1
ATOM 1547 C C . SER A 1 196 ? 23.925 -1.235 2.763 1.00 63.81 196 SER A C 1
ATOM 1549 O O . SER A 1 196 ? 23.175 -1.353 3.731 1.00 63.81 196 SER A O 1
ATOM 1551 N N . ARG A 1 197 ? 25.127 -0.646 2.858 1.00 71.69 197 ARG A N 1
ATOM 1552 C CA . ARG A 1 197 ? 25.608 0.040 4.066 1.00 71.69 197 ARG A CA 1
ATOM 1553 C C . ARG A 1 197 ? 24.954 1.411 4.236 1.00 71.69 197 ARG A C 1
ATOM 1555 O O . ARG A 1 197 ? 24.804 1.842 5.374 1.00 71.69 197 ARG A O 1
ATOM 1562 N N . CYS A 1 198 ? 24.575 2.072 3.140 1.00 68.69 198 CYS A N 1
ATOM 1563 C CA . CYS A 1 198 ? 24.015 3.421 3.123 1.00 68.69 198 CYS A CA 1
ATOM 1564 C C . CYS A 1 198 ? 22.487 3.354 2.982 1.00 68.69 198 CYS A C 1
ATOM 1566 O O . CYS A 1 198 ? 21.965 3.172 1.884 1.00 68.69 198 CYS A O 1
ATOM 1568 N N . PRO A 1 199 ? 21.731 3.511 4.076 1.00 62.44 199 PRO A N 1
ATOM 1569 C CA . PRO A 1 199 ? 20.297 3.219 4.094 1.00 62.44 199 PRO A CA 1
ATOM 1570 C C . PRO A 1 199 ? 19.451 4.241 3.333 1.00 62.44 199 PRO A C 1
ATOM 1572 O O . PRO A 1 199 ? 18.311 3.937 3.001 1.00 62.44 199 PRO A O 1
ATOM 1575 N N . TRP A 1 200 ? 20.036 5.413 3.073 1.00 70.31 200 TRP A N 1
ATOM 1576 C CA . TRP A 1 200 ? 19.513 6.531 2.288 1.00 70.31 200 TRP A CA 1
ATOM 1577 C C . TRP A 1 200 ? 20.031 6.544 0.836 1.00 70.31 200 TRP A C 1
ATOM 1579 O O . TRP A 1 200 ? 19.865 7.535 0.126 1.00 70.31 200 TRP A O 1
ATOM 1589 N N . CYS A 1 201 ? 20.716 5.482 0.392 1.00 79.75 201 CYS A N 1
ATOM 1590 C CA . CYS A 1 201 ? 21.256 5.383 -0.966 1.00 79.75 201 CYS A CA 1
ATOM 1591 C C . CYS A 1 201 ? 20.154 5.391 -2.033 1.00 79.75 201 CYS A C 1
ATOM 1593 O O . CYS A 1 201 ? 20.321 6.018 -3.073 1.00 79.75 201 CYS A O 1
ATOM 1595 N N . ASP A 1 202 ? 19.034 4.717 -1.770 1.00 74.38 202 ASP A N 1
ATOM 1596 C CA . ASP A 1 202 ? 17.844 4.715 -2.627 1.00 74.38 202 ASP A CA 1
ATOM 1597 C C . ASP A 1 202 ? 17.293 6.134 -2.806 1.00 74.38 202 ASP A C 1
ATOM 1599 O O . ASP A 1 202 ? 17.101 6.597 -3.928 1.00 74.38 202 ASP A O 1
ATOM 1603 N N . GLN A 1 203 ? 17.141 6.862 -1.702 1.00 75.19 203 GLN A N 1
ATOM 1604 C CA . GLN A 1 203 ? 16.682 8.242 -1.700 1.00 75.19 203 GLN A CA 1
ATOM 1605 C C . GLN A 1 203 ? 17.641 9.164 -2.466 1.00 75.19 203 GLN A C 1
ATOM 1607 O O . GLN A 1 203 ? 17.195 9.985 -3.268 1.00 75.19 203 GLN A O 1
ATOM 1612 N N . ALA A 1 204 ? 18.951 9.029 -2.241 1.00 84.31 204 ALA A N 1
ATOM 1613 C CA . ALA A 1 204 ? 19.958 9.803 -2.959 1.00 84.31 204 ALA A CA 1
ATOM 1614 C C . ALA A 1 204 ? 19.943 9.499 -4.466 1.00 84.31 204 ALA A C 1
ATOM 1616 O O . ALA A 1 204 ? 20.065 10.417 -5.276 1.00 84.31 204 ALA A O 1
ATOM 1617 N N . TYR A 1 205 ? 19.775 8.224 -4.836 1.00 85.81 205 TYR A N 1
ATOM 1618 C CA . TYR A 1 205 ? 19.727 7.771 -6.225 1.00 85.81 205 TYR A CA 1
ATOM 1619 C C . TYR A 1 205 ? 18.519 8.361 -6.954 1.00 85.81 205 TYR A C 1
ATOM 1621 O O . TYR A 1 205 ? 18.684 8.977 -8.004 1.00 85.81 205 TYR A O 1
ATOM 1629 N N . SER A 1 206 ? 17.322 8.266 -6.371 1.00 81.31 206 SER A N 1
ATOM 1630 C CA . SER A 1 206 ? 16.114 8.855 -6.960 1.00 81.31 206 SER A CA 1
ATOM 1631 C C . SER A 1 206 ? 16.212 10.378 -7.072 1.00 81.31 206 SER A C 1
ATOM 1633 O O . SER A 1 206 ? 15.817 10.950 -8.085 1.00 81.31 206 SER A O 1
ATOM 1635 N N . TRP A 1 207 ? 16.804 11.046 -6.077 1.00 84.31 207 TRP A N 1
ATOM 1636 C CA . TRP A 1 207 ? 16.982 12.500 -6.098 1.00 84.31 207 TRP A CA 1
ATOM 1637 C C . TRP A 1 207 ? 17.916 12.982 -7.219 1.00 84.31 207 TRP A C 1
ATOM 1639 O O . TRP A 1 207 ? 17.756 14.093 -7.721 1.00 84.31 207 TRP A O 1
ATOM 1649 N N . ALA A 1 208 ? 18.844 12.140 -7.687 1.00 88.00 208 ALA A N 1
ATOM 1650 C CA . ALA A 1 208 ? 19.696 12.457 -8.836 1.00 88.00 208 ALA A CA 1
ATOM 1651 C C . ALA A 1 208 ? 18.905 12.662 -10.145 1.00 88.00 208 ALA A C 1
ATOM 1653 O O . ALA A 1 208 ? 19.426 13.234 -11.108 1.00 88.00 208 ALA A O 1
ATOM 1654 N N . PHE A 1 209 ? 17.646 12.215 -10.197 1.00 84.25 209 PHE A N 1
ATOM 1655 C CA . PHE A 1 209 ? 16.750 12.448 -11.326 1.00 84.25 209 PHE A CA 1
ATOM 1656 C C . PHE A 1 209 ? 15.923 13.728 -11.206 1.00 84.25 209 PHE A C 1
ATOM 1658 O O . PHE A 1 209 ? 15.391 14.171 -12.218 1.00 84.25 209 PHE A O 1
ATOM 1665 N N . GLY A 1 210 ? 15.879 14.352 -10.029 1.00 76.19 210 GLY A N 1
ATOM 1666 C CA . GLY A 1 210 ? 15.142 15.582 -9.766 1.00 76.19 210 GLY A CA 1
ATOM 1667 C C . GLY A 1 210 ? 14.546 15.602 -8.354 1.00 76.19 210 GLY A C 1
ATOM 1668 O O . GLY A 1 210 ? 14.555 14.588 -7.652 1.00 76.19 210 GLY A O 1
ATOM 1669 N N . PRO A 1 211 ? 14.003 16.750 -7.909 1.00 64.56 211 PRO A N 1
ATOM 1670 C CA . PRO A 1 211 ? 13.289 16.824 -6.641 1.00 64.56 211 PRO A CA 1
ATOM 1671 C C . PRO A 1 211 ? 12.027 15.932 -6.658 1.00 64.56 211 PRO A C 1
ATOM 1673 O O . PRO A 1 211 ? 11.445 15.713 -7.731 1.00 64.56 211 PRO A O 1
ATOM 1676 N N . PRO A 1 212 ? 11.573 15.440 -5.487 1.00 55.00 212 PRO A N 1
ATOM 1677 C CA . PRO A 1 212 ? 10.326 14.681 -5.372 1.00 55.00 212 PRO A CA 1
ATOM 1678 C C . PRO A 1 212 ? 9.144 15.452 -5.981 1.00 55.00 212 PRO A C 1
ATOM 1680 O O . PRO A 1 212 ? 9.022 16.655 -5.756 1.00 55.00 212 PRO A O 1
ATOM 1683 N N . GLY A 1 213 ? 8.295 14.774 -6.760 1.00 51.41 213 GLY A N 1
ATOM 1684 C CA . GLY A 1 213 ? 7.157 15.386 -7.469 1.00 51.41 213 GLY A CA 1
ATOM 1685 C C . GLY A 1 213 ? 7.468 15.904 -8.881 1.00 51.41 213 GLY A C 1
ATOM 1686 O O . GLY A 1 213 ? 6.571 16.363 -9.581 1.00 51.41 213 GLY A O 1
ATOM 1687 N N . SER A 1 214 ? 8.721 15.816 -9.339 1.00 59.50 214 SER A N 1
ATOM 1688 C CA . SER A 1 214 ? 9.058 16.054 -10.749 1.00 59.50 214 SER A CA 1
ATOM 1689 C C . SER A 1 214 ? 8.790 14.812 -11.611 1.00 59.50 214 SER A C 1
ATOM 1691 O O . SER A 1 214 ? 8.997 13.680 -11.170 1.00 59.50 214 SER A O 1
ATOM 1693 N N . ALA A 1 215 ? 8.385 15.013 -12.870 1.00 55.31 215 ALA A N 1
ATOM 1694 C CA . ALA A 1 215 ? 8.161 13.921 -13.828 1.00 55.31 215 ALA A CA 1
ATOM 1695 C C . ALA A 1 215 ? 9.416 13.049 -14.042 1.00 55.31 215 ALA A C 1
ATOM 1697 O O . ALA A 1 215 ? 9.317 11.848 -14.276 1.00 55.31 215 ALA A O 1
ATOM 1698 N N . GLU A 1 216 ? 10.602 13.650 -13.926 1.00 58.69 216 GLU A N 1
ATOM 1699 C CA . GLU A 1 216 ? 11.895 12.977 -14.075 1.00 58.69 216 GLU A CA 1
ATOM 1700 C C . GLU A 1 216 ? 12.227 12.107 -12.845 1.00 58.69 216 GLU A C 1
ATOM 1702 O O . GLU A 1 216 ? 12.740 11.002 -13.012 1.00 58.69 216 GLU A O 1
ATOM 1707 N N . ALA A 1 217 ? 11.861 12.537 -11.628 1.00 60.25 217 ALA A N 1
ATOM 1708 C CA . ALA A 1 217 ? 11.982 11.722 -10.415 1.00 60.25 217 ALA A CA 1
ATOM 1709 C C . ALA A 1 217 ? 10.981 10.550 -10.380 1.00 60.25 217 ALA A C 1
ATOM 1711 O O . ALA A 1 217 ? 11.330 9.467 -9.917 1.00 60.25 217 ALA A O 1
ATOM 1712 N N . ALA A 1 218 ? 9.763 10.736 -10.903 1.00 50.16 218 ALA A N 1
ATOM 1713 C CA . ALA A 1 218 ? 8.755 9.672 -11.008 1.00 50.16 218 ALA A CA 1
ATOM 1714 C C . ALA A 1 218 ? 9.158 8.550 -11.988 1.00 50.16 218 ALA A C 1
ATOM 1716 O O . ALA A 1 218 ? 8.693 7.420 -11.864 1.00 50.16 218 ALA A O 1
ATOM 1717 N N . ALA A 1 219 ? 10.045 8.856 -12.941 1.00 55.19 219 ALA A N 1
ATOM 1718 C CA . ALA A 1 219 ? 10.582 7.914 -13.921 1.00 55.19 219 ALA A CA 1
ATOM 1719 C C . ALA A 1 219 ? 11.952 7.319 -13.527 1.00 55.19 219 ALA A C 1
ATOM 1721 O O . ALA A 1 219 ? 12.577 6.639 -14.345 1.00 55.19 219 ALA A O 1
ATOM 1722 N N . ALA A 1 220 ? 12.451 7.582 -12.312 1.00 66.94 220 ALA A N 1
ATOM 1723 C CA . ALA A 1 220 ? 13.743 7.067 -11.867 1.00 66.94 220 ALA A CA 1
ATOM 1724 C C . ALA A 1 220 ? 13.721 5.524 -11.776 1.00 66.94 220 ALA A C 1
ATOM 1726 O O . ALA A 1 220 ? 12.828 4.959 -11.139 1.00 66.94 220 ALA A O 1
ATOM 1727 N N . PRO A 1 221 ? 14.692 4.814 -12.379 1.00 71.12 221 PRO A N 1
ATOM 1728 C CA . PRO A 1 221 ? 14.775 3.365 -12.270 1.00 71.12 221 PRO A CA 1
ATOM 1729 C C . PRO A 1 221 ? 15.133 2.939 -10.843 1.00 71.12 221 PRO A C 1
ATOM 1731 O O . PRO A 1 221 ? 15.820 3.654 -10.112 1.00 71.12 221 PRO A O 1
ATOM 1734 N N . PHE A 1 222 ? 14.706 1.737 -10.452 1.00 61.12 222 PHE A N 1
ATOM 1735 C CA . PHE A 1 222 ? 15.112 1.164 -9.171 1.00 61.12 222 PHE A CA 1
ATOM 1736 C C . PHE A 1 222 ? 16.619 0.844 -9.178 1.00 61.12 222 PHE A C 1
ATOM 1738 O O . PHE A 1 222 ? 17.079 0.153 -10.091 1.00 61.12 222 PHE A O 1
ATOM 1745 N N . PRO A 1 223 ? 17.393 1.299 -8.173 1.00 69.31 223 PRO A N 1
ATOM 1746 C CA . PRO A 1 223 ? 18.821 1.007 -8.103 1.00 69.31 223 PRO A CA 1
ATOM 1747 C C . PRO A 1 223 ? 19.077 -0.463 -7.736 1.00 69.31 223 PRO A C 1
ATOM 1749 O O . PRO A 1 223 ? 18.426 -1.009 -6.841 1.00 69.31 223 PRO A O 1
ATOM 1752 N N . ASP A 1 224 ? 20.077 -1.097 -8.359 1.00 72.00 224 ASP A N 1
ATOM 1753 C CA . ASP A 1 224 ? 20.570 -2.405 -7.910 1.00 72.00 224 ASP A CA 1
ATOM 1754 C C . ASP A 1 224 ? 21.466 -2.233 -6.676 1.00 72.00 224 ASP A C 1
ATOM 1756 O O . ASP A 1 224 ? 22.661 -1.954 -6.763 1.00 72.00 224 ASP A O 1
ATOM 1760 N N . LEU A 1 225 ? 20.878 -2.422 -5.494 1.00 68.62 225 LEU A N 1
ATOM 1761 C CA . LEU A 1 225 ? 21.563 -2.271 -4.207 1.00 68.62 225 LEU A CA 1
ATOM 1762 C C . LEU A 1 225 ? 22.615 -3.363 -3.916 1.00 68.62 225 LEU A C 1
ATOM 1764 O O . LEU A 1 225 ? 23.186 -3.372 -2.821 1.00 68.62 225 LEU A O 1
ATOM 1768 N N . ARG A 1 226 ? 22.856 -4.300 -4.846 1.00 70.81 226 ARG A N 1
ATOM 1769 C CA . ARG A 1 226 ? 24.001 -5.226 -4.790 1.00 70.81 226 ARG A CA 1
ATOM 1770 C C . ARG A 1 226 ? 25.309 -4.559 -5.212 1.00 70.81 226 ARG A C 1
ATOM 1772 O O . ARG A 1 226 ? 26.369 -5.060 -4.844 1.00 70.81 226 ARG A O 1
ATOM 1779 N N . LEU A 1 227 ? 25.230 -3.465 -5.969 1.00 75.00 227 LEU A N 1
ATOM 1780 C CA . LEU A 1 227 ? 26.380 -2.679 -6.396 1.00 75.00 227 LEU A CA 1
ATOM 1781 C C . LEU A 1 227 ? 26.962 -1.862 -5.233 1.00 75.00 227 LEU A C 1
ATOM 1783 O O . LEU A 1 227 ? 26.307 -1.618 -4.212 1.00 75.00 227 LEU A O 1
ATOM 1787 N N . ASP A 1 228 ? 28.215 -1.440 -5.383 1.00 88.00 228 ASP A N 1
ATOM 1788 C CA . ASP A 1 228 ? 28.783 -0.418 -4.512 1.00 88.00 228 ASP A CA 1
ATOM 1789 C C . ASP A 1 228 ? 28.338 0.988 -4.955 1.00 88.00 228 ASP A C 1
ATOM 1791 O O . ASP A 1 228 ? 27.721 1.181 -6.008 1.00 88.00 228 ASP A O 1
ATOM 1795 N N . LEU A 1 229 ? 28.583 1.985 -4.105 1.00 89.56 229 LEU A N 1
ATOM 1796 C CA . LEU A 1 229 ? 28.155 3.358 -4.377 1.00 89.56 229 LEU A CA 1
ATOM 1797 C C . LEU A 1 229 ? 28.830 3.958 -5.618 1.00 89.56 229 LEU A C 1
ATOM 1799 O O . LEU A 1 229 ? 28.243 4.835 -6.254 1.00 89.56 229 LEU A O 1
ATOM 1803 N N . TYR A 1 230 ? 30.040 3.510 -5.962 1.00 92.62 230 TYR A N 1
ATOM 1804 C CA . TYR A 1 230 ? 30.757 3.999 -7.133 1.00 92.62 230 TYR A CA 1
ATOM 1805 C C . TYR A 1 230 ? 30.147 3.455 -8.425 1.00 92.62 230 TYR A C 1
ATOM 1807 O O . TYR A 1 230 ? 29.876 4.229 -9.338 1.00 92.62 230 TYR A O 1
ATOM 1815 N N . GLU A 1 231 ? 29.837 2.161 -8.482 1.00 88.75 231 GLU A N 1
ATOM 1816 C CA . GLU A 1 231 ? 29.159 1.541 -9.624 1.00 88.75 231 GLU A CA 1
ATOM 1817 C C . GLU A 1 231 ? 27.763 2.139 -9.852 1.00 88.75 231 GLU A C 1
ATOM 1819 O O . GLU A 1 231 ? 27.366 2.377 -10.994 1.00 88.75 231 GLU A O 1
ATOM 1824 N N . LEU A 1 232 ? 27.036 2.481 -8.780 1.00 88.19 232 LEU A N 1
ATOM 1825 C CA . LEU A 1 232 ? 25.777 3.229 -8.894 1.00 88.19 232 LEU A CA 1
ATOM 1826 C C . LEU A 1 232 ? 25.985 4.641 -9.455 1.00 88.19 232 LEU A C 1
ATOM 1828 O O . LEU A 1 232 ? 25.217 5.078 -10.314 1.00 88.19 232 LEU A O 1
ATOM 1832 N N . ALA A 1 233 ? 27.022 5.352 -9.004 1.00 91.12 233 ALA A N 1
ATOM 1833 C CA . ALA A 1 233 ? 27.366 6.662 -9.549 1.00 91.12 233 ALA A CA 1
ATOM 1834 C C . ALA A 1 233 ? 27.767 6.566 -11.030 1.00 91.12 233 ALA A C 1
ATOM 1836 O O . ALA A 1 233 ? 27.344 7.402 -11.827 1.00 91.12 233 ALA A O 1
ATOM 1837 N N . ARG A 1 234 ? 28.520 5.528 -11.411 1.00 90.06 234 ARG A N 1
ATOM 1838 C CA . ARG A 1 234 ? 28.932 5.252 -12.792 1.00 90.06 234 ARG A CA 1
ATOM 1839 C C . ARG A 1 234 ? 27.724 4.995 -13.688 1.00 90.06 234 ARG A C 1
ATOM 1841 O O . ARG A 1 234 ? 27.611 5.633 -14.728 1.00 90.06 234 ARG A O 1
ATOM 1848 N N . ALA A 1 235 ? 26.775 4.174 -13.233 1.00 87.06 235 ALA A N 1
ATOM 1849 C CA . ALA A 1 235 ? 25.509 3.951 -13.931 1.00 87.06 235 ALA A CA 1
ATOM 1850 C C . ALA A 1 235 ? 24.707 5.254 -14.108 1.00 87.06 235 ALA A C 1
ATOM 1852 O O . ALA A 1 235 ? 24.147 5.498 -15.172 1.00 87.06 235 ALA A O 1
ATOM 1853 N N . LEU A 1 236 ? 24.686 6.138 -13.102 1.00 88.44 236 LEU A N 1
ATOM 1854 C CA . LEU A 1 236 ? 24.068 7.466 -13.229 1.00 88.44 236 LEU A CA 1
ATOM 1855 C C . LEU A 1 236 ? 24.788 8.371 -14.238 1.00 88.44 236 LEU A C 1
ATOM 1857 O O . LEU A 1 236 ? 24.150 9.223 -14.855 1.00 88.44 236 LEU A O 1
ATOM 1861 N N . GLY A 1 237 ? 26.100 8.194 -14.401 1.00 85.62 237 GLY A N 1
ATOM 1862 C CA . GLY A 1 237 ? 26.918 8.901 -15.385 1.00 85.62 237 GLY A CA 1
ATOM 1863 C C . GLY A 1 237 ? 26.575 8.567 -16.839 1.00 85.62 237 GLY A C 1
ATOM 1864 O O . GLY A 1 237 ? 26.837 9.386 -17.712 1.00 85.62 237 GLY A O 1
ATOM 1865 N N . GLU A 1 238 ? 25.948 7.415 -17.096 1.00 83.62 238 GLU A N 1
ATOM 1866 C CA . GLU A 1 238 ? 25.532 6.983 -18.440 1.00 83.62 238 GLU A CA 1
ATOM 1867 C C . GLU A 1 238 ? 24.233 7.669 -18.913 1.00 83.62 238 GLU A C 1
ATOM 1869 O O . GLU A 1 238 ? 23.900 7.636 -20.098 1.00 83.62 238 GLU A O 1
ATOM 1874 N N . PHE A 1 239 ? 23.488 8.324 -18.014 1.00 81.62 239 PHE A N 1
ATOM 1875 C CA . PHE A 1 239 ? 22.240 9.002 -18.364 1.00 81.62 239 PHE A CA 1
ATOM 1876 C C . PHE A 1 239 ? 22.472 10.408 -18.930 1.00 81.62 239 PHE A C 1
ATOM 1878 O O . PHE A 1 239 ? 23.185 11.238 -18.358 1.00 81.62 239 PHE A O 1
ATOM 1885 N N . HIS A 1 240 ? 21.751 10.724 -20.009 1.00 70.88 240 HIS A N 1
ATOM 1886 C CA . HIS A 1 240 ? 21.731 12.067 -20.582 1.00 70.88 240 HIS A CA 1
ATOM 1887 C C . HIS A 1 240 ? 21.208 13.112 -19.581 1.00 70.88 240 HIS A C 1
ATOM 1889 O O . HIS A 1 240 ? 20.251 12.884 -18.834 1.00 70.88 240 HIS A O 1
ATOM 1895 N N . HIS A 1 241 ? 21.819 14.294 -19.607 1.00 72.69 241 HIS A N 1
ATOM 1896 C CA . HIS A 1 241 ? 21.421 15.466 -18.834 1.00 72.69 241 HIS A CA 1
ATOM 1897 C C . HIS A 1 241 ? 21.342 16.687 -19.759 1.00 72.69 241 HIS A C 1
ATOM 1899 O O . HIS A 1 241 ? 21.907 16.696 -20.854 1.00 72.69 241 HIS A O 1
ATOM 1905 N N . ARG A 1 242 ? 20.597 17.719 -19.351 1.00 72.12 242 ARG A N 1
ATOM 1906 C CA . ARG A 1 242 ? 20.464 18.937 -20.163 1.00 72.12 242 ARG A CA 1
ATOM 1907 C C . ARG A 1 242 ? 21.788 19.720 -20.125 1.00 72.12 242 ARG A C 1
ATOM 1909 O O . ARG A 1 242 ? 22.378 19.815 -19.045 1.00 72.12 242 ARG A O 1
ATOM 1916 N N . PRO A 1 243 ? 22.246 20.322 -21.236 1.00 64.62 243 PRO A N 1
ATOM 1917 C CA . PRO A 1 243 ? 23.413 21.203 -21.214 1.00 64.62 243 PRO A CA 1
ATOM 1918 C C . PRO A 1 243 ? 23.246 22.318 -20.170 1.00 64.62 243 PRO A C 1
ATOM 1920 O O . PRO A 1 243 ? 22.186 22.939 -20.095 1.00 64.62 243 PRO A O 1
ATOM 1923 N N . GLY A 1 244 ? 24.267 22.538 -19.336 1.00 67.56 244 GLY A N 1
ATOM 1924 C CA . GLY A 1 244 ? 24.225 23.519 -18.242 1.00 67.56 244 GLY A CA 1
ATOM 1925 C C . GLY A 1 244 ? 23.441 23.082 -16.996 1.00 67.56 244 GLY A C 1
ATOM 1926 O O . GLY A 1 244 ? 23.235 23.900 -16.105 1.00 67.56 244 GLY A O 1
ATOM 1927 N N . SER A 1 245 ? 23.003 21.821 -16.911 1.00 79.56 245 SER A N 1
ATOM 1928 C CA . SER A 1 245 ? 22.443 21.228 -15.687 1.00 79.56 245 SER A CA 1
ATOM 1929 C C . SER A 1 245 ? 23.484 20.399 -14.931 1.00 79.56 245 SER A C 1
ATOM 1931 O O . SER A 1 245 ? 24.521 20.030 -15.477 1.00 79.56 245 SER A O 1
ATOM 1933 N N . VAL A 1 246 ? 23.212 20.113 -13.658 1.00 85.44 246 VAL A N 1
ATOM 1934 C CA . VAL A 1 246 ? 24.091 19.286 -12.827 1.00 85.44 246 VAL A CA 1
ATOM 1935 C C . VAL A 1 246 ? 24.069 17.827 -13.319 1.00 85.44 246 VAL A C 1
ATOM 1937 O O . VAL A 1 246 ? 22.984 17.244 -13.391 1.00 85.44 246 VAL A O 1
ATOM 1940 N N . PRO A 1 247 ? 25.228 17.199 -13.603 1.00 89.38 247 PRO A N 1
ATOM 1941 C CA . PRO A 1 247 ? 25.288 15.780 -13.953 1.00 89.38 247 PRO A CA 1
ATOM 1942 C C . PRO A 1 247 ? 24.704 14.895 -12.847 1.00 89.38 247 PRO A C 1
ATOM 1944 O O . PRO A 1 247 ? 24.943 15.134 -11.661 1.00 89.38 247 PRO A O 1
ATOM 1947 N N . LYS A 1 248 ? 23.986 13.825 -13.212 1.00 89.88 248 LYS A N 1
ATOM 1948 C CA . LYS A 1 248 ? 23.286 12.965 -12.237 1.00 89.88 248 LYS A CA 1
ATOM 1949 C C . LYS A 1 248 ? 24.227 12.315 -11.223 1.00 89.88 248 LYS A C 1
ATOM 1951 O O . LYS A 1 248 ? 23.904 12.266 -10.042 1.00 89.88 248 LYS A O 1
ATOM 1956 N N . ALA A 1 249 ? 25.419 11.897 -11.647 1.00 91.69 249 ALA A N 1
ATOM 1957 C CA . ALA A 1 249 ? 26.443 11.382 -10.736 1.00 91.69 249 ALA A CA 1
ATOM 1958 C C . ALA A 1 249 ? 26.887 12.433 -9.695 1.00 91.69 249 ALA A C 1
ATOM 1960 O O . ALA A 1 249 ? 27.072 12.109 -8.521 1.00 91.69 249 ALA A O 1
ATOM 1961 N N . LEU A 1 250 ? 26.982 13.710 -10.091 1.00 92.06 250 LEU A N 1
ATOM 1962 C CA . LEU A 1 250 ? 27.293 14.811 -9.175 1.00 92.06 250 LEU A CA 1
ATOM 1963 C C . LEU A 1 250 ? 26.118 15.119 -8.237 1.00 92.06 250 LEU A C 1
ATOM 1965 O O . LEU A 1 250 ? 26.331 15.332 -7.044 1.00 92.06 250 LEU A O 1
ATOM 1969 N N . ALA A 1 251 ? 24.884 15.088 -8.750 1.00 90.88 251 ALA A N 1
ATOM 1970 C CA . ALA A 1 251 ? 23.671 15.239 -7.946 1.00 90.88 251 ALA A CA 1
ATOM 1971 C C . ALA A 1 251 ? 23.537 14.119 -6.899 1.00 90.88 251 ALA A C 1
ATOM 1973 O O . ALA A 1 251 ? 23.229 14.389 -5.740 1.00 90.88 251 ALA A O 1
ATOM 1974 N N . PHE A 1 252 ? 23.849 12.878 -7.272 1.00 91.56 252 PHE A N 1
ATOM 1975 C CA . PHE A 1 252 ? 23.869 11.729 -6.370 1.00 91.56 252 PHE A CA 1
ATOM 1976 C C . PHE A 1 252 ? 24.903 11.878 -5.253 1.00 91.56 252 PHE A C 1
ATOM 1978 O O . PHE A 1 252 ? 24.561 11.743 -4.080 1.00 91.56 252 PHE A O 1
ATOM 1985 N N . ALA A 1 253 ? 26.148 12.226 -5.594 1.00 92.75 253 ALA A N 1
ATOM 1986 C CA . ALA A 1 253 ? 27.199 12.485 -4.611 1.00 92.75 253 ALA A CA 1
ATOM 1987 C C . ALA A 1 253 ? 26.820 13.629 -3.652 1.00 92.75 253 ALA A C 1
ATOM 1989 O O . ALA A 1 253 ? 27.063 13.542 -2.446 1.00 92.75 253 ALA A O 1
ATOM 1990 N N . HIS A 1 254 ? 26.177 14.680 -4.171 1.00 92.38 254 HIS A N 1
ATOM 1991 C CA . HIS A 1 254 ? 25.669 15.787 -3.367 1.00 92.38 254 HIS A CA 1
ATOM 1992 C C . HIS A 1 254 ? 24.553 15.354 -2.403 1.00 92.38 254 HIS A C 1
ATOM 1994 O O . HIS A 1 254 ? 24.610 15.674 -1.214 1.00 92.38 254 HIS A O 1
ATOM 2000 N N . ALA A 1 255 ? 23.576 14.580 -2.882 1.00 88.69 255 ALA A N 1
ATOM 2001 C CA . ALA A 1 255 ? 22.499 14.048 -2.051 1.00 88.69 255 ALA A CA 1
ATOM 2002 C C . ALA A 1 255 ? 23.027 13.096 -0.969 1.00 88.69 255 ALA A C 1
ATOM 2004 O O . ALA A 1 255 ? 22.642 13.216 0.193 1.00 88.69 255 ALA A O 1
ATOM 2005 N N . LEU A 1 256 ? 23.959 12.202 -1.317 1.00 88.62 256 LEU A N 1
ATOM 2006 C CA . LEU A 1 256 ? 24.622 11.316 -0.359 1.00 88.62 256 LEU A CA 1
ATOM 2007 C C . LEU A 1 256 ? 25.325 12.104 0.750 1.00 88.62 256 LEU A C 1
ATOM 2009 O O . LEU A 1 256 ? 25.189 11.749 1.920 1.00 88.62 256 LEU A O 1
ATOM 2013 N N . ALA A 1 257 ? 26.031 13.184 0.403 1.00 89.12 257 ALA A N 1
ATOM 2014 C CA . ALA A 1 257 ? 26.708 14.034 1.377 1.00 89.12 257 ALA A CA 1
ATOM 2015 C C . ALA A 1 257 ? 25.728 14.700 2.357 1.00 89.12 257 ALA A C 1
ATOM 2017 O O . ALA A 1 257 ? 25.999 14.760 3.556 1.00 89.12 257 ALA A O 1
ATOM 2018 N N . GLY A 1 258 ? 24.582 15.174 1.860 1.00 83.19 258 GLY A N 1
ATOM 2019 C CA . GLY A 1 258 ? 23.552 15.813 2.681 1.00 83.19 258 GLY A CA 1
ATOM 2020 C C . GLY A 1 258 ? 22.744 14.851 3.555 1.00 83.19 258 GLY A C 1
ATOM 2021 O O . GLY A 1 258 ? 22.295 15.241 4.630 1.00 83.19 258 GLY A O 1
ATOM 2022 N N . LEU A 1 259 ? 22.590 13.596 3.125 1.00 74.81 259 LEU A N 1
ATOM 2023 C CA . LEU A 1 259 ? 21.841 12.555 3.841 1.00 74.81 259 LEU A CA 1
ATOM 2024 C C . LEU A 1 259 ? 22.694 11.762 4.847 1.00 74.81 259 L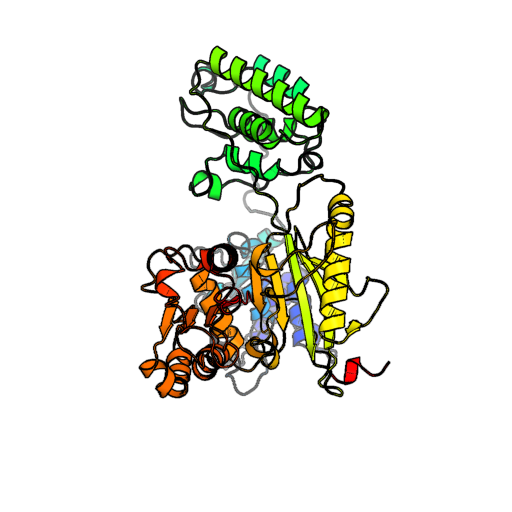EU A C 1
ATOM 2026 O O . LEU A 1 259 ? 22.151 11.150 5.766 1.00 74.81 259 LEU A O 1
ATOM 2030 N N . ALA A 1 260 ? 24.022 11.822 4.726 1.00 72.69 260 ALA A N 1
ATOM 2031 C CA . ALA A 1 260 ? 24.968 11.141 5.605 1.00 72.69 260 ALA A CA 1
ATOM 2032 C C . ALA A 1 260 ? 25.314 11.782 6.979 1.00 72.69 260 ALA A C 1
ATOM 2034 O O . ALA A 1 260 ? 26.082 11.144 7.704 1.00 72.69 260 ALA A O 1
ATOM 2035 N N . PRO A 1 261 ? 24.826 12.963 7.438 1.00 56.69 261 PRO A N 1
ATOM 2036 C CA . PRO A 1 261 ? 25.371 13.622 8.632 1.00 56.69 261 PRO A CA 1
ATOM 2037 C C . PRO A 1 261 ? 24.834 13.047 9.961 1.00 56.69 261 PRO A C 1
ATOM 2039 O O . PRO A 1 261 ? 24.553 13.789 10.902 1.00 56.69 261 PRO A O 1
ATOM 2042 N N . GLY A 1 262 ? 24.689 11.721 10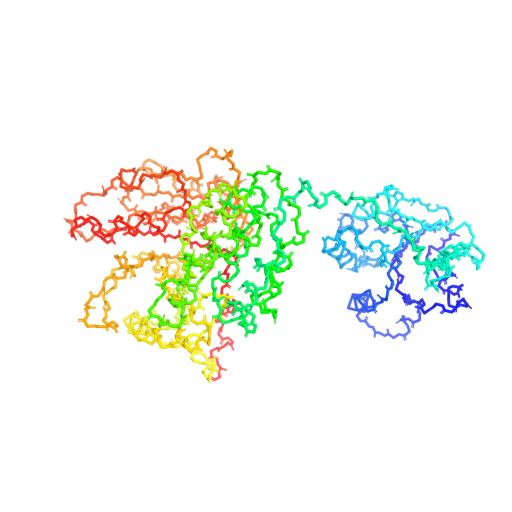.052 1.00 54.62 262 GLY A N 1
ATOM 2043 C CA . GLY A 1 262 ? 24.374 11.000 11.288 1.00 54.62 262 GLY A CA 1
ATOM 2044 C C . GLY A 1 262 ? 25.472 11.106 12.364 1.00 54.62 262 GLY A C 1
ATOM 2045 O O . GLY A 1 262 ? 26.482 11.787 12.204 1.00 54.62 262 GLY A O 1
ATOM 2046 N N . GLU A 1 263 ? 25.292 10.409 13.493 1.00 49.00 263 GLU A N 1
ATOM 2047 C CA . GLU A 1 263 ? 26.230 10.457 14.635 1.00 49.00 263 GLU A CA 1
ATOM 2048 C C . GLU A 1 263 ? 27.567 9.715 14.371 1.00 49.00 263 GLU A C 1
ATOM 2050 O O . GLU A 1 263 ? 28.582 10.009 15.018 1.00 49.00 263 GLU A O 1
ATOM 2055 N N . ASP A 1 264 ? 27.606 8.794 13.394 1.00 64.81 264 ASP A N 1
ATOM 2056 C CA . ASP A 1 264 ? 28.786 7.976 13.071 1.00 64.81 264 ASP A CA 1
ATOM 2057 C C . ASP A 1 264 ? 29.950 8.836 12.525 1.00 64.81 264 ASP A C 1
ATOM 2059 O O . ASP A 1 264 ? 29.790 9.546 11.527 1.00 64.81 264 ASP A O 1
ATOM 2063 N N . PRO A 1 265 ? 31.146 8.783 13.144 1.00 70.69 265 PRO A N 1
ATOM 2064 C CA . PRO A 1 265 ? 32.357 9.403 12.611 1.00 70.69 265 PRO A CA 1
ATOM 2065 C C . PRO A 1 265 ? 32.692 9.041 11.153 1.00 70.69 265 PRO A C 1
ATOM 2067 O O . PRO A 1 265 ? 33.220 9.887 10.433 1.00 70.69 265 PRO A O 1
ATOM 2070 N N . VAL A 1 266 ? 32.410 7.813 10.707 1.00 73.25 266 VAL A N 1
ATOM 2071 C CA . VAL A 1 266 ? 32.746 7.349 9.352 1.00 73.25 266 VAL A CA 1
ATOM 2072 C C . VAL A 1 266 ? 31.819 7.971 8.310 1.00 73.25 266 VAL A C 1
ATOM 2074 O O . VAL A 1 266 ? 32.292 8.421 7.268 1.00 73.25 266 VAL A O 1
ATOM 2077 N N . ASP A 1 267 ? 30.524 8.060 8.604 1.00 74.69 267 ASP A N 1
ATOM 2078 C CA . ASP A 1 267 ? 29.542 8.657 7.693 1.00 74.69 267 ASP A CA 1
ATOM 2079 C C . ASP A 1 267 ? 29.723 10.184 7.626 1.00 74.69 267 ASP A C 1
ATOM 2081 O O . ASP A 1 267 ? 29.635 10.773 6.550 1.00 74.69 267 ASP A O 1
ATOM 2085 N N . ARG A 1 268 ? 30.122 10.823 8.739 1.00 78.81 268 ARG A N 1
ATOM 2086 C CA . ARG A 1 268 ? 30.549 12.235 8.749 1.00 78.81 268 ARG A CA 1
ATOM 2087 C C . ARG A 1 268 ? 31.789 12.487 7.898 1.00 78.81 268 ARG A C 1
ATOM 2089 O O . ARG A 1 268 ? 31.856 13.511 7.219 1.00 78.81 268 ARG A O 1
ATOM 2096 N N . LYS A 1 269 ? 32.766 11.575 7.928 1.00 85.06 269 LYS A N 1
ATOM 2097 C CA . LYS A 1 269 ? 33.953 11.664 7.071 1.00 85.06 269 LYS A CA 1
ATOM 2098 C C . LYS A 1 269 ? 33.565 11.534 5.596 1.00 85.06 269 LYS A C 1
ATOM 2100 O O . LYS A 1 269 ? 33.935 12.396 4.809 1.00 85.06 269 LYS A O 1
ATOM 2105 N N . LEU A 1 270 ? 32.747 10.536 5.255 1.00 85.94 270 LEU A N 1
ATOM 2106 C CA . LEU A 1 270 ? 32.223 10.350 3.899 1.00 85.94 270 LEU A CA 1
ATOM 2107 C C . LEU A 1 270 ? 31.457 11.590 3.406 1.00 85.94 270 LEU A C 1
ATOM 2109 O O . LEU A 1 270 ? 31.698 12.066 2.300 1.00 85.94 270 LEU A O 1
ATOM 2113 N N . ALA A 1 271 ? 30.582 12.158 4.241 1.00 87.00 271 ALA A N 1
ATOM 2114 C CA . ALA A 1 271 ? 29.843 13.380 3.931 1.00 87.00 271 ALA A CA 1
ATOM 2115 C C . ALA A 1 271 ? 30.771 14.575 3.660 1.00 87.00 271 ALA A C 1
ATOM 2117 O O . ALA A 1 271 ? 30.545 15.339 2.719 1.00 87.00 271 ALA A O 1
ATOM 2118 N N . ALA A 1 272 ? 31.826 14.738 4.465 1.00 89.25 272 ALA A N 1
ATOM 2119 C CA . ALA A 1 272 ? 32.812 15.801 4.292 1.00 89.25 272 ALA A CA 1
ATOM 2120 C C . ALA A 1 272 ? 33.634 15.620 3.005 1.00 89.25 272 ALA A C 1
ATOM 2122 O O . ALA A 1 272 ? 33.809 16.585 2.254 1.00 89.25 272 ALA A O 1
ATOM 2123 N N . ASP A 1 273 ? 34.082 14.394 2.726 1.00 93.06 273 ASP A N 1
ATOM 2124 C CA . ASP A 1 273 ? 34.862 14.052 1.535 1.00 93.06 273 ASP A CA 1
ATOM 2125 C C . ASP A 1 273 ? 34.037 14.284 0.256 1.00 93.06 273 ASP A C 1
ATOM 2127 O O . ASP A 1 273 ? 34.498 14.977 -0.656 1.00 93.06 273 ASP A O 1
ATOM 2131 N N . LEU A 1 274 ? 32.776 13.831 0.230 1.00 93.75 274 LEU A N 1
ATOM 2132 C CA . LEU A 1 274 ? 31.841 14.078 -0.874 1.00 93.75 274 LEU A CA 1
ATOM 2133 C C . LEU A 1 274 ? 31.499 15.563 -1.030 1.00 93.75 274 LEU A C 1
ATOM 2135 O O . LEU A 1 274 ? 31.511 16.079 -2.144 1.00 93.75 274 LEU A O 1
ATOM 2139 N N . THR A 1 275 ? 31.253 16.289 0.065 1.00 92.94 275 THR A N 1
ATOM 2140 C CA . THR A 1 275 ? 30.997 17.742 0.014 1.00 92.94 275 THR A CA 1
ATOM 2141 C C . THR A 1 275 ? 32.186 18.490 -0.590 1.00 92.94 275 THR A C 1
ATOM 2143 O O . THR A 1 275 ? 32.012 19.403 -1.400 1.00 92.94 275 THR A O 1
ATOM 2146 N N . SER A 1 276 ? 33.403 18.108 -0.199 1.00 94.19 276 SER A N 1
ATOM 2147 C CA . SER A 1 276 ? 34.642 18.686 -0.716 1.00 94.19 276 SER A CA 1
ATOM 2148 C C . SER A 1 276 ? 34.828 18.369 -2.201 1.00 94.19 276 SER A C 1
ATOM 2150 O O . SER A 1 276 ? 35.146 19.266 -2.983 1.00 94.19 276 SER A O 1
ATOM 2152 N N . TRP A 1 277 ? 34.569 17.122 -2.604 1.00 95.56 277 TRP A N 1
ATOM 2153 C CA . TRP A 1 277 ? 34.609 16.692 -4.001 1.00 95.56 277 TRP A CA 1
ATOM 2154 C C . TRP A 1 277 ? 33.597 17.451 -4.869 1.00 95.56 277 TRP A C 1
ATOM 2156 O O . TRP A 1 277 ? 34.000 18.076 -5.848 1.00 95.56 277 TRP A O 1
ATOM 2166 N N . VAL A 1 278 ? 32.322 17.519 -4.461 1.00 94.06 278 VAL A N 1
ATOM 2167 C CA . VAL A 1 278 ? 31.267 18.252 -5.186 1.00 94.06 278 VAL A CA 1
ATOM 2168 C C . VAL A 1 278 ? 31.676 19.705 -5.416 1.00 94.06 278 VAL A C 1
ATOM 2170 O O . VAL A 1 278 ? 31.585 20.198 -6.537 1.00 94.06 278 VAL A O 1
ATOM 2173 N N . ARG A 1 279 ? 32.188 20.392 -4.385 1.00 93.12 279 ARG A N 1
ATOM 2174 C CA . ARG A 1 279 ? 32.645 21.786 -4.514 1.00 93.12 279 ARG A CA 1
ATOM 2175 C C . ARG A 1 279 ? 33.771 21.943 -5.534 1.00 93.12 279 ARG A C 1
ATOM 2177 O O . ARG A 1 279 ? 33.740 22.895 -6.310 1.00 93.12 279 ARG A O 1
ATOM 2184 N N . ARG A 1 280 ? 34.754 21.034 -5.542 1.00 93.38 280 ARG A N 1
ATOM 2185 C CA . ARG A 1 280 ? 35.873 21.080 -6.500 1.00 93.38 280 ARG A CA 1
ATOM 2186 C C . ARG A 1 280 ? 35.400 20.862 -7.931 1.00 93.38 280 ARG A C 1
ATOM 2188 O O . ARG A 1 280 ? 35.819 21.604 -8.811 1.00 93.38 280 ARG A O 1
ATOM 2195 N N . VAL A 1 281 ? 34.533 19.879 -8.155 1.00 90.88 281 VAL A N 1
ATOM 2196 C CA . VAL A 1 281 ? 34.043 19.533 -9.495 1.00 90.88 281 VAL A CA 1
ATOM 2197 C C . VAL A 1 281 ? 33.122 20.625 -10.045 1.00 90.88 281 VAL A C 1
ATOM 2199 O O . VAL A 1 281 ? 33.291 21.037 -11.189 1.00 90.88 281 VAL A O 1
ATOM 2202 N N . VAL A 1 282 ? 32.224 21.174 -9.218 1.00 90.12 282 VAL A N 1
ATOM 2203 C CA . VAL A 1 282 ? 31.378 22.320 -9.597 1.00 90.12 282 VAL A CA 1
ATOM 2204 C C . VAL A 1 282 ? 32.231 23.517 -10.022 1.00 90.12 282 VAL A C 1
ATOM 2206 O O . VAL A 1 282 ? 31.965 24.111 -11.061 1.00 90.12 282 VAL A O 1
ATOM 2209 N N . ALA A 1 283 ? 33.283 23.841 -9.261 1.00 88.88 283 ALA A N 1
ATOM 2210 C CA . ALA A 1 283 ? 34.182 24.944 -9.593 1.00 88.88 283 ALA A CA 1
ATOM 2211 C C . ALA A 1 283 ? 35.020 24.677 -10.855 1.00 88.88 283 ALA A C 1
ATOM 2213 O O . ALA A 1 283 ? 35.206 25.581 -11.662 1.00 88.88 283 ALA A O 1
ATOM 2214 N N . ARG A 1 284 ? 35.523 23.448 -11.033 1.00 86.88 284 ARG A N 1
ATOM 2215 C CA . ARG A 1 284 ? 36.377 23.060 -12.168 1.00 86.88 284 ARG A CA 1
ATOM 2216 C C . ARG A 1 284 ? 35.641 23.117 -13.506 1.00 86.88 284 ARG A C 1
ATOM 2218 O O . ARG A 1 284 ? 36.237 23.517 -14.497 1.00 86.88 284 ARG A O 1
ATOM 2225 N N . HIS A 1 285 ? 34.376 22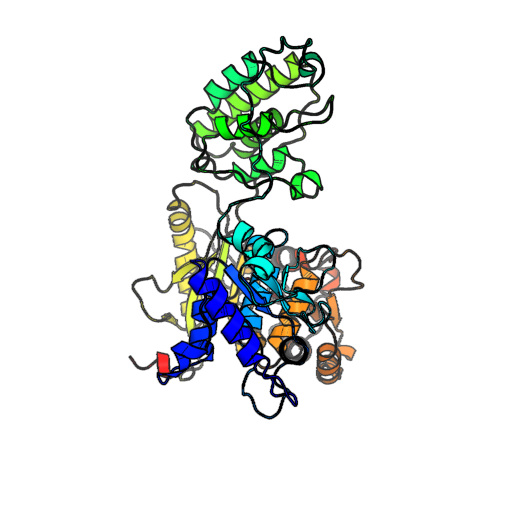.706 -13.522 1.00 84.00 285 HIS A N 1
ATOM 2226 C CA . HIS A 1 285 ? 33.560 22.620 -14.736 1.00 84.00 285 HIS A CA 1
ATOM 2227 C C . HIS A 1 285 ? 32.567 23.778 -14.889 1.00 84.00 285 HIS A C 1
ATOM 2229 O O . HIS A 1 285 ? 31.691 23.704 -15.746 1.00 84.00 285 HIS A O 1
ATOM 2235 N N . GLU A 1 286 ? 32.666 24.814 -14.046 1.00 84.44 286 GLU A N 1
ATOM 2236 C CA . GLU A 1 286 ? 31.764 25.977 -14.047 1.00 84.44 286 GLU A CA 1
ATOM 2237 C C . GLU A 1 286 ? 30.269 25.588 -14.021 1.00 84.44 286 GLU A C 1
ATOM 2239 O O . GLU A 1 286 ? 29.413 26.231 -14.629 1.00 84.44 286 GLU A O 1
ATOM 2244 N N . LEU A 1 287 ? 29.943 24.504 -13.309 1.00 85.00 287 LEU A N 1
ATOM 2245 C CA . LEU A 1 287 ? 28.577 23.991 -13.210 1.00 85.00 287 LEU A CA 1
ATOM 2246 C C . LEU A 1 287 ? 27.727 24.883 -12.292 1.00 85.00 287 LEU A C 1
ATOM 2248 O O . LEU A 1 287 ? 28.255 25.506 -11.364 1.00 85.00 287 LEU A O 1
ATOM 2252 N N . PRO A 1 288 ? 26.393 24.917 -12.472 1.00 85.94 288 PRO A N 1
ATOM 2253 C CA . PRO A 1 288 ? 25.525 25.551 -11.490 1.00 85.94 288 PRO A CA 1
ATOM 2254 C C . PRO A 1 288 ? 25.649 24.849 -10.126 1.00 85.94 288 PRO A C 1
ATOM 2256 O O . PRO A 1 288 ? 25.874 23.633 -10.067 1.00 85.94 288 PRO A O 1
ATOM 2259 N N . PRO A 1 289 ? 25.476 25.580 -9.010 1.00 84.56 289 PRO A N 1
ATOM 2260 C CA . PRO A 1 289 ? 25.465 24.964 -7.693 1.00 84.56 289 PRO A CA 1
ATOM 2261 C C . PRO A 1 289 ? 24.310 23.954 -7.600 1.00 84.56 289 PRO A C 1
ATOM 2263 O O . PRO A 1 289 ? 23.192 24.270 -8.024 1.00 84.56 289 PRO A O 1
ATOM 2266 N N . PRO A 1 290 ? 24.543 22.749 -7.048 1.00 84.50 290 PRO A N 1
ATOM 2267 C CA . PRO A 1 290 ? 23.473 21.784 -6.864 1.00 84.50 290 PRO A CA 1
ATOM 2268 C C . PRO A 1 290 ? 22.414 22.332 -5.891 1.00 84.50 290 PRO A C 1
ATOM 2270 O O . PRO A 1 290 ? 22.759 23.067 -4.958 1.00 84.50 290 PRO A O 1
ATOM 2273 N N . PRO A 1 291 ? 21.125 22.001 -6.100 1.00 81.56 291 PRO A N 1
ATOM 2274 C CA . PRO A 1 291 ? 20.060 22.392 -5.183 1.00 81.56 291 PRO A CA 1
ATOM 2275 C C . PRO A 1 291 ? 20.277 21.758 -3.800 1.00 81.56 291 PRO A C 1
ATOM 2277 O O . PRO A 1 291 ? 20.982 20.753 -3.707 1.00 81.56 291 PRO A O 1
ATOM 2280 N N . PRO A 1 292 ? 19.685 22.316 -2.725 1.00 80.69 292 PRO A N 1
ATOM 2281 C CA . PRO A 1 292 ? 19.865 21.786 -1.378 1.00 80.69 292 PRO A CA 1
ATOM 2282 C C . PRO A 1 292 ? 19.500 20.294 -1.323 1.00 80.69 292 PRO A C 1
ATOM 2284 O O . PRO A 1 292 ? 18.497 19.897 -1.927 1.00 80.69 292 PRO A O 1
ATOM 2287 N N . PRO A 1 293 ? 20.296 19.470 -0.616 1.00 74.19 293 PRO A N 1
ATOM 2288 C CA . PRO A 1 293 ? 20.080 18.032 -0.571 1.00 74.19 293 PRO A CA 1
ATOM 2289 C C . PRO A 1 293 ? 18.717 17.722 0.064 1.00 74.19 293 PRO A C 1
ATOM 2291 O O . PRO A 1 293 ? 18.228 18.510 0.882 1.00 74.19 293 PRO A O 1
ATOM 2294 N N . PRO A 1 294 ? 18.092 16.587 -0.290 1.00 67.19 294 PRO A N 1
ATOM 2295 C CA . PRO A 1 294 ? 16.786 16.241 0.248 1.00 67.19 294 PRO A CA 1
ATOM 2296 C C . PRO A 1 294 ? 16.870 16.065 1.765 1.00 67.19 294 PRO A C 1
ATOM 2298 O O . PRO A 1 294 ? 17.852 15.534 2.289 1.00 67.19 294 PRO A O 1
ATOM 2301 N N . GLU A 1 295 ? 15.816 16.464 2.476 1.00 60.59 295 GLU A N 1
ATOM 2302 C CA . GLU A 1 295 ? 15.688 16.079 3.878 1.00 60.59 295 GLU A CA 1
ATOM 2303 C C . GLU A 1 295 ? 15.610 14.546 3.965 1.00 60.59 295 GLU A C 1
ATOM 2305 O O . GLU A 1 295 ? 14.913 13.923 3.155 1.00 60.59 295 GLU A O 1
ATOM 2310 N N . PRO A 1 296 ? 16.313 13.899 4.912 1.00 55.72 296 PRO A N 1
ATOM 2311 C CA . PRO A 1 296 ? 16.271 12.451 5.045 1.00 55.72 296 PRO A CA 1
ATOM 2312 C C . PRO A 1 296 ? 14.833 11.992 5.266 1.00 55.72 296 PRO A C 1
ATOM 2314 O O . PRO A 1 296 ? 14.204 12.343 6.270 1.00 55.72 296 PRO A O 1
ATOM 2317 N N . VAL A 1 297 ? 14.320 11.178 4.337 1.00 46.41 297 VAL A N 1
ATOM 2318 C CA . VAL A 1 297 ? 13.043 10.489 4.504 1.00 46.41 297 VAL A CA 1
ATOM 2319 C C . VAL A 1 297 ? 13.297 9.453 5.584 1.00 46.41 297 VAL A C 1
ATOM 2321 O O . VAL A 1 297 ? 13.814 8.363 5.345 1.00 46.41 297 VAL A O 1
ATOM 2324 N N . ARG A 1 298 ? 13.001 9.823 6.831 1.00 46.41 298 ARG A N 1
ATOM 2325 C CA . ARG A 1 298 ? 13.020 8.883 7.949 1.00 46.41 298 ARG A CA 1
ATOM 2326 C C . ARG A 1 298 ? 12.054 7.775 7.574 1.00 46.41 298 ARG A C 1
ATOM 2328 O O . ARG A 1 298 ? 10.862 8.049 7.485 1.00 46.41 298 ARG A O 1
ATOM 2335 N N . ALA A 1 299 ? 12.554 6.562 7.339 1.00 50.94 299 ALA A N 1
ATOM 2336 C CA . ALA A 1 299 ? 11.717 5.400 7.073 1.00 50.94 299 ALA A CA 1
ATOM 2337 C C . ALA A 1 299 ? 10.683 5.300 8.200 1.00 50.94 299 ALA A C 1
ATOM 2339 O O . ALA A 1 299 ? 11.024 4.977 9.346 1.00 50.94 299 ALA A O 1
ATOM 2340 N N . THR A 1 300 ? 9.445 5.695 7.898 1.00 59.97 300 THR A N 1
ATOM 2341 C CA . THR A 1 300 ? 8.410 5.871 8.906 1.00 59.97 300 THR A CA 1
ATOM 2342 C C . THR A 1 300 ? 7.980 4.499 9.353 1.00 59.97 300 THR A C 1
ATOM 2344 O O . THR A 1 300 ? 7.388 3.745 8.587 1.00 59.97 300 THR A O 1
ATOM 2347 N N . VAL A 1 301 ? 8.303 4.174 10.595 1.00 74.00 301 VAL A N 1
ATOM 2348 C CA . VAL A 1 301 ? 7.835 2.938 11.197 1.00 74.00 301 VAL A CA 1
ATOM 2349 C C . VAL A 1 301 ? 6.425 3.164 11.706 1.00 74.00 301 VAL A C 1
ATOM 2351 O O . VAL A 1 301 ? 6.138 4.198 12.325 1.00 74.00 301 VAL A O 1
ATOM 2354 N N . VAL A 1 302 ? 5.568 2.191 11.432 1.00 83.31 302 VAL A N 1
ATOM 2355 C CA . VAL A 1 302 ? 4.212 2.107 11.954 1.00 83.31 302 VAL A CA 1
ATOM 2356 C C . VAL A 1 302 ? 4.137 0.888 12.855 1.00 83.31 302 VAL A C 1
ATOM 2358 O O . VAL A 1 302 ? 4.627 -0.182 12.499 1.00 83.31 302 VAL A O 1
ATOM 2361 N N . LEU A 1 303 ? 3.565 1.063 14.037 1.00 90.00 303 LEU A N 1
ATOM 2362 C CA . LEU A 1 303 ? 3.274 -0.033 14.948 1.00 90.00 303 LEU A CA 1
ATOM 2363 C C . LEU A 1 303 ? 1.766 -0.266 14.937 1.00 90.00 303 LEU A C 1
ATOM 2365 O O . LEU A 1 303 ? 1.019 0.677 15.173 1.00 90.00 303 LEU A O 1
ATOM 2369 N N . THR A 1 304 ? 1.327 -1.490 14.694 1.00 91.19 304 THR A N 1
ATOM 2370 C CA . THR A 1 304 ? -0.093 -1.842 14.695 1.00 91.19 304 THR A CA 1
ATOM 2371 C C . THR A 1 304 ? -0.373 -2.759 15.876 1.00 91.19 304 THR A C 1
ATOM 2373 O O . THR A 1 304 ? 0.287 -3.784 16.030 1.00 91.19 304 THR A O 1
ATOM 2376 N N . VAL A 1 305 ? -1.319 -2.378 16.728 1.00 93.25 305 VAL A N 1
ATOM 2377 C CA . VAL A 1 305 ? -1.826 -3.186 17.839 1.00 93.25 305 VAL A CA 1
ATOM 2378 C C . VAL A 1 305 ? -3.185 -3.724 17.412 1.00 93.25 305 VAL A C 1
ATOM 2380 O O . VAL A 1 305 ? -4.106 -2.936 17.210 1.00 93.25 305 VAL A O 1
ATOM 2383 N N . ARG A 1 306 ? -3.300 -5.041 17.241 1.00 91.75 306 ARG A N 1
ATOM 2384 C CA . ARG A 1 306 ? -4.573 -5.711 16.961 1.00 91.75 306 ARG A CA 1
ATOM 2385 C C . ARG A 1 306 ? -5.161 -6.232 18.264 1.00 91.75 306 ARG A C 1
ATOM 2387 O O . ARG A 1 306 ? -4.424 -6.828 19.048 1.00 91.75 306 ARG A O 1
ATOM 2394 N N . LEU A 1 307 ? -6.443 -5.976 18.497 1.00 92.44 307 LEU A N 1
ATOM 2395 C CA . LEU A 1 307 ? -7.206 -6.492 19.629 1.00 92.44 307 LEU A CA 1
ATOM 2396 C C . LEU A 1 307 ? -8.479 -7.130 19.088 1.00 92.44 307 LEU A C 1
ATOM 2398 O O . LEU A 1 307 ? -9.376 -6.409 18.671 1.00 92.44 307 LEU A O 1
ATOM 2402 N N . ASP A 1 308 ? -8.556 -8.454 19.140 1.00 89.56 308 ASP A N 1
ATOM 2403 C CA . ASP A 1 308 ? -9.760 -9.199 18.771 1.00 89.56 308 ASP A CA 1
ATOM 2404 C C . ASP A 1 308 ? -10.513 -9.552 20.066 1.00 89.56 308 ASP A C 1
ATOM 2406 O O . ASP A 1 308 ? -9.899 -10.044 21.017 1.00 89.56 308 ASP A O 1
ATOM 2410 N N . GLN A 1 309 ? -11.813 -9.255 20.160 1.00 89.12 309 GLN A N 1
ATOM 2411 C CA . GLN A 1 309 ? -12.583 -9.508 21.387 1.00 89.12 309 GLN A CA 1
ATOM 2412 C C . GLN A 1 309 ? -12.697 -11.011 21.663 1.00 89.12 309 GLN A C 1
ATOM 2414 O O . GLN A 1 309 ? -12.982 -11.786 20.753 1.00 89.12 309 GLN A O 1
ATOM 2419 N N . ASP A 1 310 ? -12.481 -11.429 22.916 1.00 87.94 310 ASP A N 1
ATOM 2420 C CA . ASP A 1 310 ? -12.707 -12.816 23.320 1.00 87.94 310 ASP A CA 1
ATOM 2421 C C . ASP A 1 310 ? -14.223 -13.106 23.329 1.00 87.94 310 ASP A C 1
ATOM 2423 O O . ASP A 1 310 ? -14.951 -12.498 24.121 1.00 87.94 310 ASP A O 1
ATOM 2427 N N . PRO A 1 311 ? -14.727 -14.035 22.489 1.00 84.38 311 PRO A N 1
ATOM 2428 C CA . PRO A 1 311 ? -16.158 -14.338 22.422 1.00 84.38 311 PRO A CA 1
ATOM 2429 C C . PRO A 1 311 ? -16.738 -14.860 23.743 1.00 84.38 311 PRO A C 1
ATOM 2431 O O . PRO A 1 311 ? -17.951 -14.817 23.947 1.00 84.38 311 PRO A O 1
ATOM 2434 N N . GLN A 1 312 ? -15.887 -15.381 24.633 1.00 86.75 312 GLN A N 1
ATOM 2435 C CA . GLN A 1 312 ? -16.295 -15.985 25.902 1.00 86.75 312 GLN A CA 1
ATOM 2436 C C . GLN A 1 312 ? -16.173 -15.029 27.095 1.00 86.75 312 GLN A C 1
ATOM 2438 O O . GLN A 1 312 ? -16.708 -15.322 28.165 1.00 86.75 312 GLN A O 1
ATOM 2443 N N . ASP A 1 313 ? -15.471 -13.904 26.941 1.00 86.56 313 ASP A N 1
ATOM 2444 C CA . ASP A 1 313 ? -15.131 -13.004 28.043 1.00 86.56 313 ASP A CA 1
ATOM 2445 C C . ASP A 1 313 ? -14.962 -11.567 27.539 1.00 86.56 313 ASP A C 1
ATOM 2447 O O . ASP A 1 313 ? -13.929 -11.192 26.988 1.00 86.56 313 ASP A O 1
ATOM 2451 N N . ALA A 1 314 ? -15.982 -10.741 27.769 1.00 85.31 314 ALA A N 1
ATOM 2452 C CA . ALA A 1 314 ? -16.030 -9.375 27.256 1.00 85.31 314 ALA A CA 1
ATOM 2453 C C . ALA A 1 314 ? -14.913 -8.454 27.790 1.00 85.31 314 ALA A C 1
ATOM 2455 O O . ALA A 1 314 ? -14.644 -7.425 27.169 1.00 85.31 314 ALA A O 1
ATOM 2456 N N . ASP A 1 315 ? -14.258 -8.809 28.904 1.00 88.81 315 ASP A N 1
ATOM 2457 C CA . ASP A 1 315 ? -13.170 -8.023 29.500 1.00 88.81 315 ASP A CA 1
ATOM 2458 C C . ASP A 1 315 ? -11.783 -8.397 28.939 1.00 88.81 315 ASP A C 1
ATOM 2460 O O . ASP A 1 315 ? -10.774 -7.748 29.260 1.00 88.81 315 ASP A O 1
ATOM 2464 N N . HIS A 1 316 ? -11.713 -9.439 28.104 1.00 92.19 316 HIS A N 1
ATOM 2465 C CA . HIS A 1 316 ? -10.477 -9.962 27.537 1.00 92.19 316 HIS A CA 1
ATOM 2466 C C . HIS A 1 316 ? -10.444 -9.870 26.009 1.00 92.19 316 HIS A C 1
ATOM 2468 O O . HIS A 1 316 ? -11.447 -9.934 25.306 1.00 92.19 316 HIS A O 1
ATOM 2474 N N . PHE A 1 317 ? -9.225 -9.721 25.500 1.00 92.12 317 PHE A N 1
ATOM 2475 C CA . PHE A 1 317 ? -8.919 -9.534 24.092 1.00 92.12 317 PHE A CA 1
ATOM 2476 C C . PHE A 1 317 ? -7.707 -10.376 23.718 1.00 92.12 317 PHE A C 1
ATOM 2478 O O . PHE A 1 317 ? -6.758 -10.521 24.495 1.00 92.12 317 PHE A O 1
ATOM 2485 N N . TYR A 1 318 ? -7.706 -10.892 22.502 1.00 91.00 318 TYR A N 1
ATOM 2486 C CA . TYR A 1 318 ? -6.547 -11.493 21.871 1.00 91.00 318 TYR A CA 1
ATOM 2487 C C . TYR A 1 318 ? -5.713 -10.384 21.231 1.00 91.00 318 TYR A C 1
ATOM 2489 O O . TYR A 1 318 ? -6.133 -9.746 20.269 1.00 91.00 318 TYR A O 1
ATOM 2497 N N . ALA A 1 319 ? -4.540 -10.122 21.808 1.00 90.69 319 ALA A N 1
ATOM 2498 C CA . ALA A 1 319 ? -3.661 -9.046 21.381 1.00 90.69 319 ALA A CA 1
ATOM 2499 C C . ALA A 1 319 ? -2.497 -9.541 20.520 1.00 90.69 319 ALA A C 1
ATOM 2501 O O . ALA A 1 319 ? -1.774 -10.475 20.889 1.00 90.69 319 ALA A O 1
ATOM 2502 N N . GLU A 1 320 ? -2.258 -8.817 19.430 1.00 90.44 320 GLU A N 1
ATOM 2503 C CA . GLU A 1 320 ? -1.057 -8.919 18.608 1.00 90.44 320 GLU A CA 1
ATOM 2504 C C . GLU A 1 320 ? -0.442 -7.537 18.380 1.00 90.44 320 GLU A C 1
ATOM 2506 O O . GLU A 1 320 ? -1.138 -6.526 18.280 1.00 90.44 320 GLU A O 1
ATOM 2511 N N . VAL A 1 321 ? 0.882 -7.479 18.267 1.00 89.38 321 VAL A N 1
ATOM 2512 C CA . VAL A 1 321 ? 1.604 -6.243 17.964 1.00 89.38 321 VAL A CA 1
ATOM 2513 C C . VAL A 1 321 ? 2.516 -6.481 16.774 1.00 89.38 321 VAL A C 1
ATOM 2515 O O . VAL A 1 321 ? 3.398 -7.339 16.805 1.00 89.38 321 VAL A O 1
ATOM 2518 N N . TRP A 1 322 ? 2.333 -5.675 15.739 1.00 85.25 322 TRP A N 1
ATOM 2519 C CA . TRP A 1 322 ? 3.036 -5.760 14.470 1.00 85.25 322 TRP A CA 1
ATOM 2520 C C . TRP A 1 322 ? 3.835 -4.487 14.209 1.00 85.25 322 TRP A C 1
ATOM 2522 O O . TRP A 1 322 ? 3.405 -3.378 14.514 1.00 85.25 322 TRP A O 1
ATOM 2532 N N . LEU A 1 323 ? 5.020 -4.643 13.627 1.00 82.88 323 LEU A N 1
ATOM 2533 C CA . LEU A 1 323 ? 5.904 -3.562 13.220 1.00 82.88 323 LEU A CA 1
ATOM 2534 C C . LEU A 1 323 ? 5.991 -3.529 11.699 1.00 82.88 323 LEU A C 1
ATOM 2536 O O . LEU A 1 323 ? 6.429 -4.501 11.082 1.00 82.88 323 LEU A O 1
ATOM 2540 N N . ARG A 1 324 ? 5.645 -2.390 11.106 1.00 74.88 324 ARG A N 1
ATOM 2541 C CA . ARG A 1 324 ? 5.791 -2.129 9.678 1.00 74.88 324 ARG A CA 1
ATOM 2542 C C . ARG A 1 324 ? 6.884 -1.091 9.446 1.00 74.88 324 ARG A C 1
ATOM 2544 O O . ARG A 1 324 ? 6.774 0.053 9.883 1.00 74.88 324 ARG A O 1
ATOM 2551 N N . ALA A 1 325 ? 7.939 -1.514 8.756 1.00 68.25 325 ALA A N 1
ATOM 2552 C CA . ALA A 1 325 ? 9.020 -0.660 8.257 1.00 68.25 325 ALA A CA 1
ATOM 2553 C C . ALA A 1 325 ? 9.139 -0.846 6.732 1.00 68.25 325 ALA A C 1
ATOM 2555 O O . ALA A 1 325 ? 8.250 -0.421 6.007 1.00 68.25 325 ALA A O 1
ATOM 2556 N N . ARG A 1 326 ? 10.168 -1.553 6.237 1.00 52.47 326 ARG A N 1
ATOM 2557 C CA . ARG A 1 326 ? 10.240 -2.036 4.837 1.00 52.47 326 ARG A CA 1
ATOM 2558 C C . ARG A 1 326 ? 9.429 -3.323 4.582 1.00 52.47 326 ARG A C 1
ATOM 2560 O O . ARG A 1 326 ? 9.356 -3.792 3.455 1.00 52.47 326 ARG A O 1
ATOM 2567 N N . GLY A 1 327 ? 8.841 -3.894 5.630 1.00 57.00 327 GLY A N 1
ATOM 2568 C CA . GLY A 1 327 ? 7.996 -5.086 5.610 1.00 57.00 327 GLY A CA 1
ATOM 2569 C C . GLY A 1 327 ? 7.339 -5.293 6.974 1.00 57.00 327 GLY A C 1
ATOM 2570 O O . GLY A 1 327 ? 7.595 -4.516 7.903 1.00 57.00 327 GLY A O 1
ATOM 2571 N N . TRP A 1 328 ? 6.506 -6.326 7.087 1.00 66.38 328 TRP A N 1
ATOM 2572 C CA . TRP A 1 328 ? 5.820 -6.687 8.326 1.00 66.38 328 TRP A CA 1
ATOM 2573 C C . TRP A 1 328 ? 6.685 -7.589 9.207 1.00 66.38 328 TRP A C 1
ATOM 2575 O O . TRP A 1 328 ? 7.295 -8.550 8.741 1.00 66.38 328 TRP A O 1
ATOM 2585 N N . ARG A 1 329 ? 6.721 -7.287 10.505 1.00 73.00 329 ARG A N 1
ATOM 2586 C CA . ARG A 1 329 ? 7.322 -8.134 11.537 1.00 73.00 329 ARG A CA 1
ATOM 2587 C C . ARG A 1 329 ? 6.373 -8.215 12.726 1.00 73.00 329 ARG A C 1
ATOM 2589 O O . ARG A 1 329 ? 6.091 -7.188 13.338 1.00 73.00 329 ARG A O 1
ATOM 2596 N N . ARG A 1 330 ? 5.933 -9.417 13.097 1.00 77.50 330 ARG A N 1
ATOM 2597 C CA . ARG A 1 330 ? 5.199 -9.633 14.350 1.00 77.50 330 ARG A CA 1
ATOM 2598 C C . ARG A 1 330 ? 6.159 -9.485 15.531 1.00 77.50 330 ARG A C 1
ATOM 2600 O O . ARG A 1 330 ? 7.220 -10.107 15.543 1.00 77.50 330 ARG A O 1
ATOM 2607 N N . LEU A 1 331 ? 5.833 -8.606 16.475 1.00 80.19 331 LEU A N 1
ATOM 2608 C CA . LEU A 1 331 ? 6.587 -8.418 17.718 1.00 80.19 331 LEU A CA 1
ATOM 2609 C C . LEU A 1 331 ? 6.014 -9.277 18.839 1.00 80.19 331 LEU A C 1
ATOM 2611 O O . LEU A 1 331 ? 6.774 -9.869 19.599 1.00 80.19 331 LEU A O 1
ATOM 2615 N N . GLU A 1 332 ? 4.686 -9.336 18.920 1.00 81.31 332 GLU A N 1
ATOM 2616 C CA . GLU A 1 332 ? 3.942 -10.104 19.912 1.00 81.31 332 GLU A CA 1
ATOM 2617 C C . GLU A 1 332 ? 2.718 -10.748 19.242 1.00 81.31 332 GLU A C 1
ATOM 2619 O O . GLU A 1 332 ? 2.037 -10.056 18.482 1.00 81.31 332 GLU A O 1
ATOM 2624 N N . PRO A 1 333 ? 2.420 -12.033 19.499 1.00 73.75 333 PRO A N 1
ATOM 2625 C CA . PRO A 1 333 ? 3.289 -13.003 20.167 1.00 73.75 333 PRO A CA 1
ATOM 2626 C C . PRO A 1 333 ? 4.591 -13.237 19.375 1.00 73.75 333 PRO A C 1
ATOM 2628 O O . PRO A 1 333 ? 4.626 -13.107 18.145 1.00 73.75 333 PRO A O 1
ATOM 2631 N N . THR A 1 334 ? 5.679 -13.574 20.073 1.00 66.69 334 THR A N 1
ATOM 2632 C CA . THR A 1 334 ? 6.947 -13.950 19.425 1.00 66.69 334 THR A CA 1
ATOM 2633 C C . THR A 1 334 ? 6.735 -15.150 18.493 1.00 66.69 334 THR A C 1
ATOM 2635 O O . THR A 1 334 ? 5.796 -15.921 18.667 1.00 66.69 334 THR A O 1
ATOM 2638 N N . ASN A 1 335 ? 7.596 -15.336 17.486 1.00 58.16 335 ASN A N 1
ATOM 2639 C CA . ASN A 1 335 ? 7.440 -16.407 16.483 1.00 58.16 335 ASN A CA 1
ATOM 2640 C C . ASN A 1 335 ? 7.349 -17.834 17.064 1.00 58.16 335 ASN A C 1
ATOM 2642 O O . ASN A 1 335 ? 6.926 -18.743 16.361 1.00 58.16 335 ASN A O 1
ATOM 2646 N N . GLU A 1 336 ? 7.746 -18.036 18.321 1.00 55.44 336 GLU A N 1
ATOM 2647 C CA . GLU A 1 336 ? 7.641 -19.317 19.029 1.00 55.44 336 GLU A CA 1
ATOM 2648 C C . GLU A 1 336 ? 6.241 -19.575 19.608 1.00 55.44 336 GLU A C 1
ATOM 2650 O O . GLU A 1 336 ? 5.875 -20.723 19.849 1.00 55.44 336 GLU A O 1
ATOM 2655 N N . ALA A 1 337 ? 5.444 -18.527 19.822 1.00 59.72 337 ALA A N 1
ATOM 2656 C CA . ALA A 1 337 ? 4.083 -18.639 20.317 1.00 59.72 337 ALA A CA 1
ATOM 2657 C C . ALA A 1 337 ? 3.095 -18.714 19.140 1.00 59.72 337 ALA A C 1
ATOM 2659 O O . ALA A 1 337 ? 3.021 -17.824 18.289 1.00 59.72 337 ALA A O 1
ATOM 2660 N N . ALA A 1 338 ? 2.345 -19.819 19.097 1.00 58.81 338 ALA A N 1
ATOM 2661 C CA . ALA A 1 338 ? 1.411 -20.134 18.018 1.00 58.81 338 ALA A CA 1
ATOM 2662 C C . ALA A 1 338 ? 0.130 -19.282 18.047 1.00 58.81 338 ALA A C 1
ATOM 2664 O O . ALA A 1 338 ? -0.468 -19.069 16.997 1.00 58.81 338 ALA A O 1
ATOM 2665 N N . HIS A 1 339 ? -0.262 -18.770 19.220 1.00 69.94 339 HIS A N 1
ATOM 2666 C CA . HIS A 1 339 ? -1.548 -18.104 19.425 1.00 69.94 339 HIS A CA 1
ATOM 2667 C C . HIS A 1 339 ? -1.391 -16.669 19.959 1.00 69.94 339 HIS A C 1
ATOM 2669 O O . HIS A 1 339 ? -0.458 -16.407 20.730 1.00 69.94 339 HIS A O 1
ATOM 2675 N N . PRO A 1 340 ? -2.304 -15.751 19.584 1.00 80.44 340 PRO A N 1
ATOM 2676 C CA . PRO A 1 340 ? -2.384 -14.397 20.128 1.00 80.44 340 PRO A CA 1
ATOM 2677 C C . PRO A 1 340 ? -2.462 -14.368 21.653 1.00 80.44 340 PRO A C 1
ATOM 2679 O O . PRO A 1 340 ? -2.990 -15.279 22.297 1.00 80.44 340 PRO A O 1
ATOM 2682 N N . ARG A 1 341 ? -1.945 -13.299 22.262 1.00 84.19 341 ARG A N 1
ATOM 2683 C CA . ARG A 1 341 ? -1.877 -13.209 23.721 1.00 84.19 341 ARG A CA 1
ATOM 2684 C C . ARG A 1 341 ? -3.207 -12.714 24.278 1.00 84.19 341 ARG A C 1
ATOM 2686 O O . ARG A 1 341 ? -3.577 -11.571 24.041 1.00 84.19 341 ARG A O 1
ATOM 2693 N N . ARG A 1 342 ? -3.880 -13.533 25.084 1.00 91.19 342 ARG A N 1
ATOM 2694 C CA . ARG A 1 342 ? -5.081 -13.122 25.825 1.00 91.19 342 ARG A CA 1
ATOM 2695 C C . ARG A 1 342 ? -4.720 -12.105 26.916 1.00 91.19 342 ARG A C 1
ATOM 2697 O O . ARG A 1 342 ? -3.909 -12.404 27.796 1.00 91.19 342 ARG A O 1
ATOM 2704 N N . VAL A 1 343 ? -5.287 -10.902 26.855 1.00 92.44 343 VAL A N 1
ATOM 2705 C CA . VAL A 1 343 ? -5.003 -9.770 27.755 1.00 92.44 343 VAL A CA 1
ATOM 2706 C C . VAL A 1 343 ? -6.263 -8.952 28.034 1.00 92.44 343 VAL A C 1
ATOM 2708 O O . VAL A 1 343 ? -7.194 -8.950 27.244 1.00 92.44 343 VAL A O 1
ATOM 2711 N N . THR A 1 344 ? -6.279 -8.200 29.132 1.00 95.31 344 THR A N 1
ATOM 2712 C CA . THR A 1 344 ? -7.241 -7.100 29.326 1.00 95.31 344 THR A CA 1
ATOM 2713 C C . THR A 1 344 ? -6.768 -5.844 28.581 1.00 95.31 344 THR A C 1
ATOM 2715 O O . THR A 1 344 ? -5.615 -5.782 28.143 1.00 95.31 344 THR A O 1
ATOM 2718 N N . LEU A 1 345 ? -7.592 -4.792 28.493 1.00 93.19 345 LEU A N 1
ATOM 2719 C CA . LEU A 1 345 ? -7.167 -3.504 27.909 1.00 93.19 345 LEU A CA 1
ATOM 2720 C C . LEU A 1 345 ? -5.949 -2.893 28.627 1.00 93.19 345 LEU A C 1
ATOM 2722 O O . LEU A 1 345 ? -5.044 -2.365 27.978 1.00 93.19 345 LEU A O 1
ATOM 2726 N N . ASP A 1 346 ? -5.876 -3.005 29.958 1.00 92.94 346 ASP A N 1
ATOM 2727 C CA . ASP A 1 346 ? -4.684 -2.577 30.704 1.00 92.94 346 ASP A CA 1
ATOM 2728 C C . ASP A 1 346 ? -3.475 -3.481 30.407 1.00 92.94 346 ASP A C 1
ATOM 2730 O O . ASP A 1 346 ? -2.350 -3.002 30.257 1.00 92.94 346 ASP A O 1
ATOM 2734 N N . GLY A 1 347 ? -3.709 -4.783 30.219 1.00 92.62 347 GLY A N 1
ATOM 2735 C CA . GLY A 1 347 ? -2.691 -5.720 29.748 1.00 92.62 347 GLY A CA 1
ATOM 2736 C C . GLY A 1 347 ? -2.143 -5.357 28.363 1.00 92.62 347 GLY A C 1
ATOM 2737 O O . GLY A 1 347 ? -0.928 -5.365 28.172 1.00 92.62 347 GLY A O 1
ATOM 2738 N N . ALA A 1 348 ? -3.004 -4.964 27.419 1.00 93.38 348 ALA A N 1
ATOM 2739 C CA . ALA A 1 348 ? -2.603 -4.472 26.100 1.00 93.38 348 ALA A CA 1
ATOM 2740 C C . ALA A 1 348 ? -1.787 -3.170 26.194 1.00 93.38 348 ALA A C 1
ATOM 2742 O O . ALA A 1 348 ? -0.779 -3.013 25.500 1.00 93.38 348 ALA A O 1
ATOM 2743 N N . ARG A 1 349 ? -2.159 -2.261 27.106 1.00 94.88 349 ARG A N 1
ATOM 2744 C CA . ARG A 1 349 ? -1.390 -1.043 27.408 1.00 94.88 349 ARG A CA 1
ATOM 2745 C C . ARG A 1 349 ? 0.026 -1.371 27.887 1.00 94.88 349 ARG A C 1
ATOM 2747 O O . ARG A 1 349 ? 0.990 -0.776 27.401 1.00 94.88 349 ARG A O 1
ATOM 2754 N N . LEU A 1 350 ? 0.166 -2.325 28.808 1.00 92.81 350 LEU A N 1
ATOM 2755 C CA . LEU A 1 350 ? 1.467 -2.787 29.307 1.00 92.81 350 LEU A CA 1
ATOM 2756 C C . LEU A 1 350 ? 2.281 -3.516 28.225 1.00 92.81 350 LEU A C 1
ATOM 2758 O O . LEU A 1 350 ? 3.491 -3.308 28.129 1.00 92.81 350 LEU A O 1
ATOM 2762 N N . LEU A 1 351 ? 1.627 -4.322 27.383 1.00 91.19 351 LEU A N 1
ATOM 2763 C CA . LEU A 1 351 ? 2.250 -5.004 26.244 1.00 91.19 351 LEU A CA 1
ATOM 2764 C C . LEU A 1 351 ? 2.850 -3.997 25.255 1.00 91.19 351 LEU A C 1
ATOM 2766 O O . LEU A 1 351 ? 4.001 -4.137 24.835 1.00 91.19 351 LEU A O 1
ATOM 2770 N N . LEU A 1 352 ? 2.091 -2.951 24.923 1.00 92.38 352 LEU A N 1
ATOM 2771 C CA . LEU A 1 352 ? 2.550 -1.865 24.066 1.00 92.38 352 LEU A CA 1
ATOM 2772 C C . LEU A 1 352 ? 3.717 -1.096 24.702 1.00 92.38 352 LEU A C 1
ATOM 2774 O O . LEU A 1 352 ? 4.692 -0.799 24.014 1.00 92.38 352 LEU A O 1
ATOM 2778 N N . GLU A 1 353 ? 3.656 -0.792 26.002 1.00 92.56 353 GLU A N 1
ATOM 2779 C CA . GLU A 1 353 ? 4.763 -0.140 26.716 1.00 92.56 353 GLU A CA 1
ATOM 2780 C C . GLU A 1 353 ? 6.067 -0.938 26.604 1.00 92.56 353 GLU A C 1
ATOM 2782 O O . GLU A 1 353 ? 7.122 -0.370 26.305 1.00 92.56 353 GLU A O 1
ATOM 2787 N N . ASP A 1 354 ? 5.991 -2.252 26.806 1.00 89.00 354 ASP A N 1
ATOM 2788 C CA . ASP A 1 354 ? 7.143 -3.138 26.696 1.00 89.00 354 ASP A CA 1
ATOM 2789 C C . ASP A 1 354 ? 7.675 -3.223 25.254 1.00 89.00 354 ASP A C 1
ATOM 2791 O O . ASP A 1 354 ? 8.886 -3.133 25.028 1.00 89.00 354 ASP A O 1
ATOM 2795 N N . CYS A 1 355 ? 6.782 -3.283 24.259 1.00 88.38 355 CYS A N 1
ATOM 2796 C CA . CYS A 1 355 ? 7.165 -3.202 22.849 1.00 88.38 355 CYS A CA 1
ATOM 2797 C C . CYS A 1 355 ? 7.914 -1.896 22.557 1.00 88.38 355 CYS A C 1
ATOM 2799 O O . CYS A 1 355 ? 9.017 -1.935 22.012 1.00 88.38 355 CYS A O 1
ATOM 2801 N N . LEU A 1 356 ? 7.375 -0.743 22.973 1.00 87.06 356 LEU A N 1
ATOM 2802 C CA . LEU A 1 356 ? 8.006 0.570 22.791 1.00 87.06 356 LEU A CA 1
ATOM 2803 C C . LEU A 1 356 ? 9.376 0.666 23.480 1.00 87.06 356 LEU A C 1
ATOM 2805 O O . LEU A 1 356 ? 10.283 1.301 22.941 1.00 87.06 356 LEU A O 1
ATOM 2809 N N . ARG A 1 357 ? 9.546 0.024 24.641 1.00 86.06 357 ARG A N 1
ATOM 2810 C CA . ARG A 1 357 ? 10.833 -0.063 25.349 1.00 86.06 357 ARG A CA 1
ATOM 2811 C C . ARG A 1 357 ? 11.860 -0.883 24.563 1.00 86.06 357 ARG A C 1
ATOM 2813 O O . ARG A 1 357 ? 13.029 -0.504 24.508 1.00 86.06 357 ARG A O 1
ATOM 2820 N N . ARG A 1 358 ? 11.431 -1.978 23.923 1.00 83.44 358 ARG A N 1
ATOM 2821 C CA . ARG A 1 358 ? 12.279 -2.843 23.081 1.00 83.44 358 ARG A CA 1
ATOM 2822 C C . ARG A 1 358 ? 12.513 -2.295 21.673 1.00 83.44 358 ARG A C 1
ATOM 2824 O O . ARG A 1 358 ? 13.512 -2.661 21.052 1.00 83.44 358 ARG A O 1
ATOM 2831 N N . LEU A 1 359 ? 11.651 -1.407 21.168 1.00 78.31 359 LEU A N 1
ATOM 2832 C CA . LEU A 1 359 ? 11.720 -0.888 19.796 1.00 78.31 359 LEU A CA 1
ATOM 2833 C C . LEU A 1 359 ? 13.110 -0.379 19.394 1.00 78.31 359 LEU A C 1
ATOM 2835 O O . LEU A 1 359 ? 13.576 -0.796 18.337 1.00 78.31 359 LEU A O 1
ATOM 2839 N N . PRO A 1 360 ? 13.824 0.447 20.190 1.00 71.75 360 PRO A N 1
ATOM 2840 C CA . PRO A 1 360 ? 15.161 0.892 19.816 1.00 71.75 360 PRO A CA 1
ATOM 2841 C C . PRO A 1 360 ? 16.131 -0.266 19.567 1.00 71.75 360 PRO A C 1
ATOM 2843 O O . PRO A 1 360 ? 16.949 -0.167 18.663 1.00 71.75 360 PRO A O 1
ATOM 2846 N N . ALA A 1 361 ? 16.043 -1.363 20.324 1.00 66.31 361 ALA A N 1
ATOM 2847 C CA . ALA A 1 361 ? 16.874 -2.548 20.112 1.00 66.31 361 ALA A CA 1
ATOM 2848 C C . ALA A 1 361 ? 16.431 -3.335 18.866 1.00 66.31 361 ALA A C 1
ATOM 2850 O O . ALA A 1 361 ? 17.262 -3.681 18.034 1.00 66.31 361 ALA A O 1
ATOM 2851 N N . LEU A 1 362 ? 15.122 -3.539 18.688 1.00 62.38 362 LEU A N 1
ATOM 2852 C CA . LEU A 1 362 ? 14.543 -4.264 17.546 1.00 62.38 362 LEU A CA 1
ATOM 2853 C C . LEU A 1 362 ? 14.808 -3.577 16.201 1.00 62.38 362 LEU A C 1
ATOM 2855 O O . LEU A 1 362 ? 14.975 -4.243 15.177 1.00 62.38 362 LEU A O 1
ATOM 2859 N N . VAL A 1 363 ? 14.855 -2.248 16.233 1.00 55.81 363 VAL A N 1
ATOM 2860 C CA . VAL A 1 363 ? 15.218 -1.368 15.124 1.00 55.81 363 VAL A CA 1
ATOM 2861 C C . VAL A 1 363 ? 16.736 -1.353 14.898 1.00 55.81 363 VAL A C 1
ATOM 2863 O O . VAL A 1 363 ? 17.177 -1.363 13.754 1.00 55.81 363 VAL A O 1
ATOM 2866 N N . ARG A 1 364 ? 17.554 -1.369 15.964 1.00 47.38 364 ARG A N 1
ATOM 2867 C CA . ARG A 1 364 ? 19.031 -1.436 15.879 1.00 47.38 364 ARG A CA 1
ATOM 2868 C C . ARG A 1 364 ? 19.554 -2.771 15.341 1.00 47.38 364 ARG A C 1
ATOM 2870 O O . ARG A 1 364 ? 20.666 -2.803 14.828 1.00 47.38 364 ARG A O 1
ATOM 2877 N N . CYS A 1 365 ? 18.787 -3.852 15.468 1.00 36.53 365 CYS A N 1
ATOM 2878 C CA . CYS A 1 365 ? 19.144 -5.171 14.940 1.00 36.53 365 CYS A CA 1
ATOM 2879 C C . CYS A 1 365 ? 18.940 -5.315 13.420 1.00 36.53 365 CYS A C 1
ATOM 2881 O O . CYS A 1 365 ? 19.211 -6.390 12.890 1.00 36.53 365 CYS A O 1
ATOM 2883 N N . ASP A 1 366 ? 18.494 -4.273 12.706 1.00 38.88 366 ASP A N 1
ATOM 2884 C CA . ASP A 1 366 ? 18.676 -4.216 11.254 1.00 38.88 366 ASP A CA 1
ATOM 2885 C C . ASP A 1 366 ? 20.134 -3.795 10.965 1.00 38.88 366 ASP A C 1
ATOM 2887 O O . ASP A 1 366 ? 20.537 -2.688 11.344 1.00 38.88 366 ASP A O 1
ATOM 2891 N N . PRO A 1 367 ? 20.961 -4.637 10.314 1.00 36.28 367 PRO A N 1
ATOM 2892 C CA . PRO A 1 367 ? 22.363 -4.326 10.021 1.00 36.28 367 PRO A CA 1
ATOM 2893 C C . PRO A 1 367 ? 22.568 -3.081 9.130 1.00 36.28 367 PRO A C 1
ATOM 2895 O O . PRO A 1 367 ? 23.711 -2.714 8.859 1.00 36.28 367 PRO A O 1
ATOM 2898 N N . ARG A 1 368 ? 21.494 -2.408 8.689 1.00 41.19 368 ARG A N 1
ATOM 2899 C CA . ARG A 1 368 ? 21.499 -1.269 7.758 1.00 41.19 368 ARG A CA 1
ATOM 2900 C C . ARG A 1 368 ? 20.991 0.051 8.365 1.00 41.19 368 ARG A C 1
ATOM 2902 O O . ARG A 1 368 ? 20.195 0.728 7.730 1.00 41.19 368 ARG A O 1
ATOM 2909 N N . ARG A 1 369 ? 21.432 0.411 9.583 1.00 44.53 369 ARG A N 1
ATOM 2910 C CA . ARG A 1 369 ? 21.453 1.760 10.234 1.00 44.53 369 ARG A CA 1
ATOM 2911 C C . ARG A 1 369 ? 20.536 2.882 9.685 1.00 44.53 369 ARG A C 1
ATOM 2913 O O . ARG A 1 369 ? 20.966 4.023 9.535 1.00 44.53 369 ARG A O 1
ATOM 2920 N N . THR A 1 370 ? 19.261 2.626 9.422 1.00 41.59 370 THR A N 1
ATOM 2921 C CA . THR A 1 370 ? 18.286 3.693 9.161 1.00 41.59 370 THR A CA 1
ATOM 2922 C C . THR A 1 370 ? 17.796 4.176 10.522 1.00 41.59 370 THR A C 1
ATOM 2924 O O . THR A 1 370 ? 17.424 3.368 11.375 1.00 41.59 370 THR A O 1
ATOM 2927 N N . THR A 1 371 ? 17.809 5.484 10.783 1.00 44.78 371 THR A N 1
ATOM 2928 C CA . THR A 1 371 ? 17.187 6.045 11.991 1.00 44.78 371 THR A CA 1
ATOM 2929 C C . THR A 1 371 ? 15.670 5.968 11.841 1.00 44.78 371 THR A C 1
ATOM 2931 O O . THR A 1 371 ? 14.987 6.925 11.487 1.00 44.78 371 THR A O 1
ATOM 2934 N N . HIS A 1 372 ? 15.119 4.784 12.075 1.00 53.56 372 HIS A N 1
ATOM 2935 C CA . HIS A 1 372 ? 13.685 4.576 12.089 1.00 53.56 372 HIS A CA 1
ATOM 2936 C C . HIS A 1 372 ? 13.078 5.332 13.271 1.00 53.56 372 HIS A C 1
ATOM 2938 O O . HIS A 1 372 ? 13.326 5.015 14.436 1.00 53.56 372 HIS A O 1
ATOM 2944 N N . THR A 1 373 ? 12.261 6.336 12.979 1.00 65.56 373 THR A N 1
ATOM 2945 C CA . THR A 1 373 ? 11.447 6.997 13.996 1.00 65.56 373 THR A CA 1
ATOM 2946 C C . THR A 1 373 ? 10.025 6.481 13.882 1.00 65.56 373 THR A C 1
ATOM 2948 O O . THR A 1 373 ? 9.393 6.669 12.842 1.00 65.56 373 THR A O 1
ATOM 2951 N N . LEU A 1 374 ? 9.526 5.844 14.947 1.00 79.38 374 LEU A N 1
ATOM 2952 C CA . LEU A 1 374 ? 8.116 5.472 15.057 1.00 79.38 374 LEU A CA 1
ATOM 2953 C C . LEU A 1 374 ? 7.265 6.733 14.882 1.00 79.38 374 LEU A C 1
ATOM 2955 O O . LEU A 1 374 ? 7.352 7.665 15.689 1.00 79.38 374 LEU A O 1
ATOM 2959 N N . ARG A 1 375 ? 6.482 6.767 13.804 1.00 82.31 375 ARG A N 1
ATOM 2960 C CA . ARG A 1 375 ? 5.649 7.918 13.440 1.00 82.31 375 ARG A CA 1
ATOM 2961 C C . ARG A 1 375 ? 4.212 7.722 13.908 1.00 82.31 375 ARG A C 1
ATOM 2963 O O . ARG A 1 375 ? 3.643 8.641 14.503 1.00 82.31 375 ARG A O 1
ATOM 2970 N N . ARG A 1 376 ? 3.671 6.528 13.661 1.00 88.81 376 ARG A N 1
ATOM 2971 C CA . ARG A 1 376 ? 2.255 6.196 13.817 1.00 88.81 376 ARG A CA 1
ATOM 2972 C C . ARG A 1 376 ? 2.058 4.918 14.622 1.00 88.81 376 ARG A C 1
ATOM 2974 O O . ARG A 1 376 ? 2.841 3.978 14.484 1.00 88.81 376 ARG A O 1
ATOM 2981 N N . ILE A 1 377 ? 1.016 4.913 15.445 1.00 93.75 377 ILE A N 1
ATOM 2982 C CA . ILE A 1 377 ? 0.494 3.729 16.121 1.00 93.75 377 ILE A CA 1
ATOM 2983 C C . ILE A 1 377 ? -0.952 3.541 15.658 1.00 93.75 377 ILE A C 1
ATOM 2985 O O . ILE A 1 377 ? -1.770 4.449 15.795 1.00 93.75 377 ILE A O 1
ATOM 2989 N N . GLU A 1 378 ? -1.237 2.383 15.083 1.00 94.56 378 GLU A N 1
ATOM 2990 C CA . GLU A 1 378 ? -2.553 1.994 14.581 1.00 94.56 378 GLU A CA 1
ATOM 2991 C C . GLU A 1 378 ? -3.169 0.992 15.559 1.00 94.56 378 GLU A C 1
ATOM 2993 O O . GLU A 1 378 ? -2.505 0.033 15.949 1.00 94.56 378 GLU A O 1
ATOM 2998 N N . PHE A 1 379 ? -4.419 1.200 15.960 1.00 95.38 379 PHE A N 1
ATOM 2999 C CA . PHE A 1 379 ? -5.179 0.236 16.754 1.00 95.38 379 PHE A CA 1
ATOM 3000 C C . PHE A 1 379 ? -6.233 -0.409 15.859 1.00 95.38 379 PHE A C 1
ATOM 3002 O O . PHE A 1 379 ? -7.179 0.264 15.467 1.00 95.38 379 PHE A O 1
ATOM 3009 N N . ALA A 1 380 ? -6.043 -1.682 15.516 1.00 93.50 380 ALA A N 1
ATOM 3010 C CA . ALA A 1 380 ? -7.031 -2.493 14.813 1.00 93.50 380 ALA A CA 1
ATOM 3011 C C . ALA A 1 380 ? -7.921 -3.177 15.852 1.00 93.50 380 ALA A C 1
ATOM 3013 O O . ALA A 1 380 ? -7.439 -4.023 16.604 1.00 93.50 380 ALA A O 1
ATOM 3014 N N . VAL A 1 381 ? -9.171 -2.732 15.947 1.00 93.44 381 VAL A N 1
ATOM 3015 C CA . VAL A 1 381 ? -10.078 -3.064 17.051 1.00 93.44 381 VAL A CA 1
ATOM 3016 C C . VAL A 1 381 ? -11.498 -3.326 16.538 1.00 93.44 381 VAL A C 1
ATOM 3018 O O . VAL A 1 381 ? -11.853 -2.801 15.477 1.00 93.44 381 VAL A O 1
ATOM 3021 N N . PRO A 1 382 ? -12.324 -4.077 17.288 1.00 90.56 382 PRO A N 1
ATOM 3022 C CA . PRO A 1 382 ? -13.753 -4.175 17.021 1.00 90.56 382 PRO A CA 1
ATOM 3023 C C . PRO A 1 382 ? -14.438 -2.809 17.152 1.00 90.56 382 PRO A C 1
ATOM 3025 O O . PRO A 1 382 ? -13.940 -1.896 17.824 1.00 90.56 382 PRO A O 1
ATOM 3028 N N . ASP A 1 383 ? -15.614 -2.692 16.543 1.00 88.31 383 ASP A N 1
ATOM 3029 C CA . ASP A 1 383 ? -16.468 -1.499 16.580 1.00 88.31 383 ASP A CA 1
ATOM 3030 C C . ASP A 1 383 ? -16.779 -1.022 18.016 1.00 88.31 383 ASP A C 1
ATOM 3032 O O . ASP A 1 383 ? -16.769 0.179 18.298 1.00 88.31 383 ASP A O 1
ATOM 3036 N N . SER A 1 384 ? -16.934 -1.961 18.952 1.00 88.19 384 SER A N 1
ATOM 3037 C CA . SER A 1 384 ? -17.181 -1.727 20.380 1.00 88.19 384 SER A CA 1
ATOM 3038 C C . SER A 1 384 ? -16.085 -0.923 21.088 1.00 88.19 384 SER A C 1
ATOM 3040 O O . SER A 1 384 ? -16.334 -0.320 22.134 1.00 88.19 384 SER A O 1
ATOM 3042 N N . LEU A 1 385 ? -14.874 -0.870 20.522 1.00 91.50 385 LEU A N 1
ATOM 3043 C CA . LEU A 1 385 ? -13.732 -0.138 21.070 1.00 91.50 385 LEU A CA 1
ATOM 3044 C C . LEU A 1 385 ? -13.411 1.161 20.316 1.00 91.50 385 LEU A C 1
ATOM 3046 O O . LEU A 1 385 ? -12.436 1.830 20.672 1.00 91.50 385 LEU A O 1
ATOM 3050 N N . LEU A 1 386 ? -14.202 1.572 19.318 1.00 90.88 386 LEU A N 1
ATOM 3051 C CA . LEU A 1 386 ? -13.941 2.813 18.572 1.00 90.88 386 LEU A CA 1
ATOM 3052 C C . LEU A 1 386 ? -14.023 4.065 19.463 1.00 90.88 386 LEU A C 1
ATOM 3054 O O . LEU A 1 386 ? -13.199 4.978 19.347 1.00 90.88 386 LEU A O 1
ATOM 3058 N N . GLU A 1 387 ? -14.936 4.073 20.434 1.00 88.00 387 GLU A N 1
ATOM 3059 C CA . GLU A 1 387 ? -15.044 5.136 21.445 1.00 88.00 387 GLU A CA 1
ATOM 3060 C C . GLU A 1 387 ? -13.969 5.051 22.543 1.00 88.00 387 GLU A C 1
ATOM 3062 O O . GLU A 1 387 ? -13.848 5.934 23.396 1.00 88.00 387 GLU A O 1
ATOM 3067 N N . PHE A 1 388 ? -13.125 4.019 22.543 1.00 89.69 388 PHE A N 1
ATOM 3068 C CA . PHE A 1 388 ? -12.113 3.876 23.577 1.00 89.69 388 PHE A CA 1
ATOM 3069 C C . PHE A 1 388 ? -10.923 4.831 23.369 1.00 89.69 388 PHE A C 1
ATOM 3071 O O . PHE A 1 388 ? -10.378 5.012 22.275 1.00 89.69 388 PHE A O 1
ATOM 3078 N N . GLY A 1 389 ? -10.477 5.447 24.466 1.00 89.69 389 GLY A N 1
ATOM 3079 C CA . GLY A 1 389 ? -9.449 6.492 24.496 1.00 89.69 389 GLY A CA 1
ATOM 3080 C C . GLY A 1 389 ? -8.001 6.006 24.365 1.00 89.69 389 GLY A C 1
ATOM 3081 O O . GLY A 1 389 ? -7.169 6.372 25.197 1.00 89.69 389 GLY A O 1
ATOM 3082 N N . PHE A 1 390 ? -7.658 5.209 23.347 1.00 91.88 390 PHE A N 1
ATOM 3083 C CA . PHE A 1 390 ? -6.290 4.685 23.154 1.00 91.88 390 PHE A CA 1
ATOM 3084 C C . PHE A 1 390 ? -5.215 5.778 23.060 1.00 91.88 390 PHE A C 1
ATOM 3086 O O . PHE A 1 390 ? -4.125 5.664 23.620 1.00 91.88 390 PHE A O 1
ATOM 3093 N N . ASP A 1 391 ? -5.522 6.890 22.396 1.00 89.31 391 ASP A N 1
ATOM 3094 C CA . ASP A 1 391 ? -4.636 8.050 22.278 1.00 89.31 391 ASP A CA 1
ATOM 3095 C C . ASP A 1 391 ? -4.336 8.715 23.635 1.00 89.31 391 ASP A C 1
ATOM 3097 O O . ASP A 1 391 ? -3.319 9.398 23.781 1.00 89.31 391 ASP A O 1
ATOM 3101 N N . GLN A 1 392 ? -5.161 8.465 24.651 1.00 87.38 392 GLN A N 1
ATOM 3102 C CA . GLN A 1 392 ? -4.995 8.988 26.006 1.00 87.38 392 GLN A CA 1
ATOM 3103 C C . GLN A 1 392 ? -4.061 8.137 26.869 1.00 87.38 392 GLN A C 1
ATOM 3105 O O . GLN A 1 392 ? -3.675 8.570 27.960 1.00 87.38 392 GLN A O 1
ATOM 3110 N N . TRP A 1 393 ? -3.677 6.943 26.405 1.00 91.19 393 TRP A N 1
ATOM 3111 C CA . TRP A 1 393 ? -2.844 6.031 27.180 1.00 91.19 393 TRP A CA 1
ATOM 3112 C C . TRP A 1 393 ? -1.539 6.690 27.612 1.00 91.19 393 TRP A C 1
ATOM 3114 O O . TRP A 1 393 ? -0.799 7.279 26.813 1.00 91.19 393 TRP A O 1
ATOM 3124 N N . ARG A 1 394 ? -1.264 6.568 28.912 1.00 90.69 394 ARG A N 1
ATOM 3125 C CA . ARG A 1 394 ? -0.021 7.007 29.536 1.00 90.69 394 ARG A CA 1
ATOM 3126 C C . ARG A 1 394 ? 0.910 5.817 29.671 1.00 90.69 394 ARG A C 1
ATOM 3128 O O . ARG A 1 394 ? 0.566 4.838 30.331 1.00 90.69 394 ARG A O 1
ATOM 3135 N N . LEU A 1 395 ? 2.072 5.922 29.039 1.00 89.50 395 LEU A N 1
ATOM 3136 C CA . LEU A 1 395 ? 3.089 4.877 29.012 1.00 89.50 395 LEU A CA 1
ATOM 3137 C C . LEU A 1 395 ? 4.417 5.412 29.550 1.00 89.50 395 LEU A C 1
ATOM 3139 O O . LEU A 1 395 ? 4.717 6.605 29.433 1.00 89.50 395 LEU A O 1
ATOM 3143 N N . ARG A 1 396 ? 5.238 4.507 30.083 1.00 88.56 396 ARG A N 1
ATOM 3144 C CA . ARG A 1 396 ? 6.604 4.769 30.562 1.00 88.56 396 ARG A CA 1
ATOM 3145 C C . ARG A 1 396 ? 7.631 3.828 29.907 1.00 88.56 396 ARG A C 1
ATOM 3147 O O . ARG A 1 396 ? 8.278 3.028 30.587 1.00 88.56 396 ARG A O 1
ATOM 3154 N N . PRO A 1 397 ? 7.844 3.905 28.576 1.00 80.62 397 PRO A N 1
ATOM 3155 C CA . PRO A 1 397 ? 8.875 3.095 27.926 1.00 80.62 397 PRO A CA 1
ATOM 3156 C C . PRO A 1 397 ? 10.301 3.586 28.229 1.00 80.62 397 PRO A C 1
ATOM 3158 O O . PRO A 1 397 ? 11.255 2.838 28.035 1.00 80.62 397 PRO A O 1
ATOM 3161 N N . GLY A 1 398 ? 10.457 4.826 28.707 1.00 77.81 398 GLY A N 1
ATOM 3162 C CA . GLY A 1 398 ? 11.732 5.435 29.090 1.00 77.81 398 GLY A CA 1
ATOM 3163 C C . GLY A 1 398 ? 11.611 6.257 30.382 1.00 77.81 398 GLY A C 1
ATOM 3164 O O . GLY A 1 398 ? 10.663 6.065 31.139 1.00 77.81 398 GLY A O 1
ATOM 3165 N N . PRO A 1 399 ? 12.538 7.197 30.647 1.00 70.25 399 PRO A N 1
ATOM 3166 C CA . PRO A 1 399 ? 12.581 7.941 31.910 1.00 70.25 399 PRO A CA 1
ATOM 3167 C C . PRO A 1 399 ? 11.465 8.988 32.071 1.00 70.25 399 PRO A C 1
ATOM 3169 O O . PRO A 1 399 ? 11.317 9.549 33.151 1.00 70.25 399 PRO A O 1
ATOM 3172 N N . GLN A 1 400 ? 10.713 9.289 31.008 1.00 75.31 400 GLN A N 1
ATOM 3173 C CA . GLN A 1 400 ? 9.635 10.278 31.013 1.00 75.31 400 GLN A CA 1
ATOM 3174 C C . GLN A 1 400 ? 8.301 9.634 30.639 1.00 75.31 400 GLN A C 1
ATOM 3176 O O . GLN A 1 400 ? 8.234 8.824 29.711 1.00 75.31 400 GLN A O 1
ATOM 3181 N N . ASP A 1 401 ? 7.241 10.062 31.324 1.00 82.31 401 ASP A N 1
ATOM 3182 C CA . ASP A 1 401 ? 5.861 9.720 30.991 1.00 82.31 401 ASP A CA 1
ATOM 3183 C C . ASP A 1 401 ? 5.497 10.305 29.632 1.00 82.31 401 ASP A C 1
ATOM 3185 O O . ASP A 1 401 ? 5.689 11.498 29.375 1.00 82.31 401 ASP A O 1
ATOM 3189 N N . LEU A 1 402 ? 4.907 9.479 28.775 1.00 86.31 402 LEU A N 1
ATOM 3190 C CA . LEU A 1 402 ? 4.371 9.923 27.499 1.00 86.31 402 LEU A CA 1
ATOM 3191 C C . LEU A 1 402 ? 2.882 9.618 27.406 1.00 86.31 402 LEU A C 1
ATOM 3193 O O . LEU A 1 402 ? 2.400 8.616 27.923 1.00 86.31 402 LEU A O 1
ATOM 3197 N N . CYS A 1 403 ? 2.162 10.500 26.721 1.00 88.19 403 CYS A N 1
ATOM 3198 C CA . CYS A 1 403 ? 0.786 10.282 26.294 1.00 88.19 403 CYS A CA 1
ATOM 3199 C C . CYS A 1 403 ? 0.816 9.964 24.798 1.00 88.19 403 CYS A C 1
ATOM 3201 O O . CYS A 1 403 ? 1.396 10.744 24.029 1.00 88.19 403 CYS A O 1
ATOM 3203 N N . LEU A 1 404 ? 0.243 8.825 24.397 1.00 89.81 404 LEU A N 1
ATOM 3204 C CA . LEU A 1 404 ? 0.387 8.293 23.038 1.00 89.81 404 LEU A CA 1
ATOM 3205 C C . LEU A 1 404 ? 0.002 9.316 21.963 1.00 89.81 404 LEU A C 1
ATOM 3207 O O . LEU A 1 404 ? 0.832 9.646 21.115 1.00 89.81 404 LEU A O 1
ATOM 3211 N N . GLY A 1 405 ? -1.197 9.891 22.053 1.00 85.56 405 GLY A N 1
ATOM 3212 C CA . GLY A 1 405 ? -1.762 10.825 21.077 1.00 85.56 405 GLY A CA 1
ATOM 3213 C C . GLY A 1 405 ? -1.035 12.164 20.968 1.00 85.56 405 GLY A C 1
ATOM 3214 O O . GLY A 1 405 ? -1.168 12.853 19.960 1.00 85.56 405 GLY A O 1
ATOM 3215 N N . LYS A 1 406 ? -0.230 12.530 21.974 1.00 85.00 406 LYS A N 1
ATOM 3216 C CA . LYS A 1 406 ? 0.636 13.723 21.921 1.00 85.00 406 LYS A CA 1
ATOM 3217 C C . LYS A 1 406 ? 1.973 13.437 21.252 1.00 85.00 406 LYS A C 1
ATOM 3219 O O . LYS A 1 406 ? 2.600 14.337 20.688 1.00 85.00 406 LYS A O 1
ATOM 3224 N N . ARG A 1 407 ? 2.459 12.199 21.369 1.00 85.31 407 ARG A N 1
ATOM 3225 C CA . ARG A 1 407 ? 3.792 11.803 20.906 1.00 85.31 407 ARG A CA 1
ATOM 3226 C C . ARG A 1 407 ? 3.769 11.240 19.487 1.00 85.31 407 ARG A C 1
ATOM 3228 O O . ARG A 1 407 ? 4.651 11.589 18.695 1.00 85.31 407 ARG A O 1
ATOM 3235 N N . TYR A 1 408 ? 2.765 10.434 19.164 1.00 89.94 408 TYR A N 1
ATOM 3236 C CA . TYR A 1 408 ? 2.632 9.682 17.917 1.00 89.94 408 TYR A CA 1
ATOM 3237 C C . TYR A 1 408 ? 1.333 10.039 17.190 1.00 89.94 408 TYR A C 1
ATOM 3239 O O . TYR A 1 408 ? 0.402 10.576 17.785 1.00 89.94 408 TYR A O 1
ATOM 3247 N N . GLU A 1 409 ? 1.280 9.759 15.889 1.00 92.25 409 GLU A N 1
ATOM 3248 C CA . GLU A 1 409 ? 0.013 9.735 15.154 1.00 92.25 409 GLU A CA 1
ATOM 3249 C C . GLU A 1 409 ? -0.752 8.487 15.619 1.00 92.25 409 GLU A C 1
ATOM 3251 O O . GLU A 1 409 ? -0.350 7.378 15.288 1.00 92.25 409 GLU A O 1
ATOM 3256 N N . VAL A 1 410 ? -1.781 8.645 16.452 1.00 94.12 410 VAL A N 1
ATOM 3257 C CA . VAL A 1 410 ? -2.615 7.519 16.910 1.00 94.12 410 VAL A CA 1
ATOM 3258 C C . VAL A 1 410 ? -3.898 7.493 16.099 1.00 94.12 410 VAL A C 1
ATOM 3260 O O . VAL A 1 410 ? -4.630 8.489 16.114 1.00 94.12 410 VAL A O 1
ATOM 3263 N N . VAL A 1 411 ? -4.155 6.375 15.425 1.00 94.94 411 VAL A N 1
ATOM 3264 C CA . VAL A 1 411 ? -5.345 6.167 14.590 1.00 94.94 411 VAL A CA 1
ATOM 3265 C C . VAL A 1 411 ? -6.003 4.824 14.893 1.00 94.94 411 VAL A C 1
ATOM 3267 O O . VAL A 1 411 ? -5.344 3.901 15.377 1.00 94.94 411 VAL A O 1
ATOM 3270 N N . LEU A 1 412 ? -7.298 4.736 14.610 1.00 95.25 412 LEU A N 1
ATOM 3271 C CA . LEU A 1 412 ? -8.112 3.534 14.754 1.00 95.25 412 LEU A CA 1
ATOM 3272 C C . LEU A 1 412 ? -8.323 2.877 13.388 1.00 95.25 412 LEU A C 1
ATOM 3274 O O . LEU A 1 412 ? -8.372 3.559 12.365 1.00 95.25 412 LEU A O 1
ATOM 3278 N N . ARG A 1 413 ? -8.457 1.558 13.392 1.00 93.50 413 ARG A N 1
ATOM 3279 C CA . ARG A 1 413 ? -8.837 0.717 12.258 1.00 93.50 413 ARG A CA 1
ATOM 3280 C C . ARG A 1 413 ? -9.925 -0.236 12.736 1.00 93.50 413 ARG A C 1
ATOM 3282 O O . ARG A 1 413 ? -9.866 -0.670 13.886 1.00 93.50 413 ARG A O 1
ATOM 3289 N N . CYS A 1 414 ? -10.863 -0.578 11.863 1.00 91.00 414 CYS A N 1
ATOM 3290 C CA . CYS A 1 414 ? -11.939 -1.515 12.164 1.00 91.00 414 CYS A CA 1
ATOM 3291 C C . CYS A 1 414 ? -12.019 -2.566 11.046 1.00 91.00 414 CYS A C 1
ATOM 3293 O O . CYS A 1 414 ? -12.883 -2.473 10.172 1.00 91.00 414 CYS A O 1
ATOM 3295 N N . PRO A 1 415 ? -11.095 -3.550 11.042 1.00 86.38 415 PRO A N 1
ATOM 3296 C CA . PRO A 1 415 ? -11.062 -4.582 10.009 1.00 86.38 415 PRO A CA 1
ATOM 3297 C C . PRO A 1 415 ? -12.377 -5.359 9.909 1.00 86.38 415 PRO A C 1
ATOM 3299 O O . PRO A 1 415 ? -12.825 -5.622 8.800 1.00 86.38 415 PRO A O 1
ATOM 3302 N N . ASP A 1 416 ? -13.016 -5.649 11.048 1.00 82.69 416 ASP A N 1
ATOM 3303 C CA . ASP A 1 416 ? -14.280 -6.389 11.106 1.00 82.69 416 ASP A CA 1
ATOM 3304 C C . ASP A 1 416 ? -15.369 -5.690 10.282 1.00 82.69 416 ASP A C 1
ATOM 3306 O O . ASP A 1 416 ? -15.980 -6.305 9.412 1.00 82.69 416 ASP A O 1
ATOM 3310 N N . ALA A 1 417 ? -15.549 -4.379 10.474 1.00 83.12 417 ALA A N 1
ATOM 3311 C CA . ALA A 1 417 ? -16.537 -3.599 9.732 1.00 83.12 417 ALA A CA 1
ATOM 3312 C C . ALA A 1 417 ? -16.272 -3.580 8.218 1.00 83.12 417 ALA A C 1
ATOM 3314 O O . ALA A 1 417 ? -17.212 -3.605 7.427 1.00 83.12 417 ALA A O 1
ATOM 3315 N N . ARG A 1 418 ? -15.000 -3.566 7.806 1.00 83.00 418 ARG A N 1
ATOM 3316 C CA . ARG A 1 418 ? -14.620 -3.610 6.388 1.00 83.00 418 ARG A CA 1
ATOM 3317 C C . ARG A 1 418 ? -14.879 -4.977 5.759 1.00 83.00 418 ARG A C 1
ATOM 3319 O O . ARG A 1 418 ? -15.270 -5.041 4.596 1.00 83.00 418 ARG A O 1
ATOM 3326 N N . ASP A 1 419 ? -14.627 -6.052 6.500 1.00 74.69 419 ASP A N 1
ATOM 3327 C CA . ASP A 1 419 ? -14.700 -7.425 5.995 1.00 74.69 419 ASP A CA 1
ATOM 3328 C C . ASP A 1 419 ? -16.153 -7.968 5.980 1.00 74.69 419 ASP A C 1
ATOM 3330 O O . ASP A 1 419 ? -16.409 -9.073 5.492 1.00 74.69 419 ASP A O 1
ATOM 3334 N N . HIS A 1 420 ? -17.126 -7.185 6.461 1.00 70.12 420 HIS A N 1
ATOM 3335 C CA . HIS A 1 420 ? -18.551 -7.508 6.421 1.00 70.12 420 HIS A CA 1
ATOM 3336 C C . HIS A 1 420 ? -19.236 -7.108 5.097 1.00 70.12 420 HIS A C 1
ATOM 3338 O O . HIS A 1 420 ? -19.212 -5.956 4.667 1.00 70.12 420 HIS A O 1
ATOM 3344 N N . GLY A 1 421 ? -19.951 -8.065 4.490 1.00 66.62 421 GLY A N 1
ATOM 3345 C CA . GLY A 1 421 ? -20.871 -7.823 3.370 1.00 66.62 421 GLY A CA 1
ATOM 3346 C C . GLY A 1 421 ? -20.198 -7.340 2.079 1.00 66.62 421 GLY A C 1
ATOM 3347 O O . GLY A 1 421 ? -19.072 -7.720 1.768 1.00 66.62 421 GLY A O 1
ATOM 3348 N N . ASP A 1 422 ? -20.906 -6.501 1.319 1.00 70.75 422 ASP A N 1
ATOM 3349 C CA . ASP A 1 422 ? -20.433 -5.939 0.041 1.00 70.75 422 ASP A CA 1
ATOM 3350 C C . ASP A 1 422 ? -19.550 -4.680 0.222 1.00 70.75 422 ASP A C 1
ATOM 3352 O O . ASP A 1 422 ? -19.040 -4.107 -0.749 1.00 70.75 422 ASP A O 1
ATOM 3356 N N . VAL A 1 423 ? -19.321 -4.268 1.476 1.00 81.56 423 VAL A N 1
ATOM 3357 C CA . VAL A 1 423 ? -18.689 -2.996 1.857 1.00 81.56 423 VAL A CA 1
ATOM 3358 C C . VAL A 1 423 ? -17.194 -2.960 1.516 1.00 81.56 423 VAL A C 1
ATOM 3360 O O . VAL A 1 423 ? -16.666 -1.904 1.170 1.00 81.56 423 VAL A O 1
ATOM 3363 N N . ALA A 1 424 ? -16.505 -4.106 1.523 1.00 81.94 424 ALA A N 1
ATOM 3364 C CA . ALA A 1 424 ? -15.063 -4.195 1.259 1.00 81.94 424 ALA A CA 1
ATOM 3365 C C . ALA A 1 424 ? -14.646 -3.591 -0.098 1.00 81.94 424 ALA A C 1
ATOM 3367 O O . ALA A 1 424 ? -13.577 -2.979 -0.223 1.00 81.94 424 ALA A O 1
ATOM 3368 N N . SER A 1 425 ? -15.494 -3.761 -1.120 1.00 82.38 425 SER A N 1
ATOM 3369 C CA . SER A 1 425 ? -15.254 -3.232 -2.467 1.00 82.38 425 SER A CA 1
ATOM 3370 C C . SER A 1 425 ? -15.333 -1.703 -2.486 1.00 82.38 425 SER A C 1
ATOM 3372 O O . SER A 1 425 ? -14.372 -1.037 -2.877 1.00 82.38 425 SER A O 1
ATOM 3374 N N . LEU A 1 426 ? -16.422 -1.154 -1.942 1.00 86.19 426 LEU A N 1
ATOM 3375 C CA . LEU A 1 426 ? -16.667 0.280 -1.825 1.00 86.19 426 LEU A CA 1
ATOM 3376 C C . LEU A 1 426 ? -15.605 0.973 -0.959 1.00 86.19 426 LEU A C 1
ATOM 3378 O O . LEU A 1 426 ? -15.094 2.031 -1.328 1.00 86.19 426 LEU A O 1
ATOM 3382 N N . TRP A 1 427 ? -15.208 0.337 0.146 1.00 88.69 427 TRP A N 1
ATOM 3383 C CA . TRP A 1 427 ? -14.127 0.787 1.026 1.00 88.69 427 TRP A CA 1
ATOM 3384 C C . TRP A 1 427 ? -12.803 0.936 0.267 1.00 88.69 427 TRP A C 1
ATOM 3386 O O . TRP A 1 427 ? -12.115 1.954 0.377 1.00 88.69 427 TRP A O 1
ATOM 3396 N N . SER A 1 428 ? -12.452 -0.074 -0.536 1.00 84.19 428 SER A N 1
ATOM 3397 C CA . SER A 1 428 ? -11.221 -0.095 -1.335 1.00 84.19 428 SER A CA 1
ATOM 3398 C C . SER A 1 428 ? -11.238 0.946 -2.452 1.00 84.19 428 SER A C 1
ATOM 3400 O O . SER A 1 428 ? -10.223 1.593 -2.721 1.00 84.19 428 SER A O 1
ATOM 3402 N N . ASP A 1 429 ? -12.389 1.143 -3.090 1.00 82.56 429 ASP A N 1
ATOM 3403 C CA . ASP A 1 429 ? -12.553 2.143 -4.141 1.00 82.56 429 ASP A CA 1
ATOM 3404 C C . ASP A 1 429 ? -12.449 3.569 -3.585 1.00 82.56 429 ASP A C 1
ATOM 3406 O O . ASP A 1 429 ? -11.686 4.376 -4.123 1.00 82.56 429 ASP A O 1
ATOM 3410 N N . ARG A 1 430 ? -13.094 3.850 -2.446 1.00 87.44 430 ARG A N 1
ATOM 3411 C CA . ARG A 1 430 ? -12.946 5.117 -1.707 1.00 87.44 430 ARG A CA 1
ATOM 3412 C C . ARG A 1 430 ? -11.508 5.379 -1.286 1.00 87.44 430 ARG A C 1
ATOM 3414 O O . ARG A 1 430 ? -11.006 6.488 -1.467 1.00 87.44 430 ARG A O 1
ATOM 3421 N N . TRP A 1 431 ? -10.817 4.361 -0.776 1.00 85.75 431 TRP A N 1
ATOM 3422 C CA . TRP A 1 431 ? -9.403 4.471 -0.417 1.00 85.75 431 TRP A CA 1
ATOM 3423 C C . TRP A 1 431 ? -8.517 4.809 -1.621 1.00 85.75 431 TRP A C 1
ATOM 3425 O O . TRP A 1 431 ? -7.623 5.656 -1.545 1.00 85.75 431 TRP A O 1
ATOM 3435 N N . ARG A 1 432 ? -8.792 4.194 -2.774 1.00 78.88 432 ARG A N 1
ATOM 3436 C CA . ARG A 1 432 ? -8.079 4.490 -4.019 1.00 78.88 432 ARG A CA 1
ATOM 3437 C C . ARG A 1 432 ? -8.351 5.913 -4.506 1.00 78.88 432 ARG A C 1
ATOM 3439 O O . ARG A 1 432 ? -7.445 6.551 -5.038 1.00 78.88 432 ARG A O 1
ATOM 3446 N N . CYS A 1 433 ? -9.568 6.421 -4.309 1.00 76.75 433 CYS A N 1
ATOM 3447 C CA . CYS A 1 433 ? -9.896 7.821 -4.575 1.00 76.75 433 CYS A CA 1
ATOM 3448 C C . CYS A 1 433 ? -9.145 8.781 -3.640 1.00 76.75 433 CYS A C 1
ATOM 3450 O O . CYS A 1 433 ? -8.693 9.823 -4.103 1.00 76.75 433 CYS A O 1
ATOM 3452 N N . LEU A 1 434 ? -8.933 8.421 -2.366 1.00 76.50 434 LEU A N 1
ATOM 3453 C CA . LEU A 1 434 ? -8.118 9.215 -1.435 1.00 76.50 434 LEU A CA 1
ATOM 3454 C C . LEU A 1 434 ? -6.643 9.305 -1.856 1.00 76.50 434 LEU A C 1
ATOM 3456 O O . LEU A 1 434 ? -5.996 10.326 -1.640 1.00 76.50 434 LEU A O 1
ATOM 3460 N N . THR A 1 435 ? -6.095 8.211 -2.390 1.00 69.25 435 THR A N 1
ATOM 3461 C CA . THR A 1 435 ? -4.649 8.033 -2.613 1.00 69.25 435 THR A CA 1
ATOM 3462 C C . THR A 1 435 ? -4.182 8.368 -4.033 1.00 69.25 435 THR A C 1
ATOM 3464 O O . THR A 1 435 ? -2.982 8.541 -4.251 1.00 69.25 435 THR A O 1
ATOM 3467 N N . ARG A 1 436 ? -5.088 8.492 -5.013 1.00 62.06 436 ARG A N 1
ATOM 3468 C CA . ARG A 1 436 ? -4.756 8.963 -6.369 1.00 62.06 436 ARG A CA 1
ATOM 3469 C C . ARG A 1 436 ? -4.597 10.486 -6.393 1.00 62.06 436 ARG A C 1
ATOM 3471 O O . ARG A 1 436 ? -5.477 11.206 -5.943 1.00 62.06 436 ARG A O 1
ATOM 3478 N N . GLU A 1 437 ? -3.527 10.982 -7.023 1.00 47.00 437 GLU A N 1
ATOM 3479 C CA . GLU A 1 437 ? -3.221 12.415 -7.234 1.00 47.00 437 GLU A CA 1
ATOM 3480 C C . GLU A 1 437 ? -4.202 13.140 -8.199 1.00 47.00 437 GLU A C 1
ATOM 3482 O O . GLU A 1 437 ? -3.805 13.992 -8.997 1.00 47.00 437 GLU A O 1
ATOM 3487 N N . SER A 1 438 ? -5.499 12.817 -8.188 1.00 40.50 438 SER A N 1
ATOM 3488 C CA . SER A 1 438 ? -6.494 13.532 -8.995 1.00 40.50 438 SER A CA 1
ATOM 3489 C C . SER A 1 438 ? -6.965 14.794 -8.281 1.00 40.50 438 SER A C 1
ATOM 3491 O O . SER A 1 438 ? -7.681 14.763 -7.286 1.00 40.50 438 SER A O 1
ATOM 3493 N N . HIS A 1 439 ? -6.569 15.930 -8.849 1.00 41.66 439 HIS A N 1
ATOM 3494 C CA . HIS A 1 439 ? -6.871 17.291 -8.405 1.00 41.66 439 HIS A CA 1
ATOM 3495 C C . HIS A 1 439 ? -8.344 17.711 -8.625 1.00 41.66 439 HIS A C 1
ATOM 3497 O O . HIS A 1 439 ? -8.639 18.904 -8.603 1.00 41.66 439 HIS A O 1
ATOM 3503 N N . ASP A 1 440 ? -9.264 16.771 -8.872 1.00 43.91 440 ASP A N 1
ATOM 3504 C CA . ASP A 1 440 ? -10.622 17.065 -9.366 1.00 43.91 440 ASP A CA 1
ATOM 3505 C C . ASP A 1 440 ? -11.754 16.527 -8.473 1.00 43.91 440 ASP A C 1
ATOM 3507 O O . ASP A 1 440 ? -12.891 16.347 -8.906 1.00 43.91 440 ASP A O 1
ATOM 3511 N N . HIS A 1 441 ? -11.476 16.273 -7.195 1.00 51.59 441 HIS A N 1
ATOM 3512 C CA . HIS A 1 441 ? -12.505 15.827 -6.258 1.00 51.59 441 HIS A CA 1
ATOM 3513 C C . HIS A 1 441 ? -13.005 17.008 -5.422 1.00 51.59 441 HIS A C 1
ATOM 3515 O O . HIS A 1 441 ? -12.346 17.480 -4.492 1.00 51.59 441 HIS A O 1
ATOM 3521 N N . LYS A 1 442 ? -14.198 17.510 -5.764 1.00 52.06 442 LYS A N 1
ATOM 3522 C CA . LYS A 1 442 ? -14.944 18.456 -4.926 1.00 52.06 442 LYS A CA 1
ATOM 3523 C C . LYS A 1 442 ? -15.263 17.774 -3.588 1.00 52.06 442 LYS A C 1
ATOM 3525 O O . LYS A 1 442 ? -16.187 16.982 -3.510 1.00 52.06 442 LYS A O 1
ATOM 3530 N N . HIS A 1 443 ? -14.509 18.128 -2.548 1.00 56.22 443 HIS A N 1
ATOM 3531 C CA . HIS A 1 443 ? -14.752 17.791 -1.135 1.00 56.22 443 HIS A CA 1
ATOM 3532 C C . HIS A 1 443 ? -14.627 16.293 -0.766 1.00 56.22 443 HIS A C 1
ATOM 3534 O O . HIS A 1 443 ? -15.630 15.638 -0.504 1.00 56.22 443 HIS A O 1
ATOM 3540 N N . PRO A 1 444 ? -13.399 15.750 -0.630 1.00 70.94 444 PRO A N 1
ATOM 3541 C CA . PRO A 1 444 ? -13.182 14.379 -0.141 1.00 70.94 444 PRO A CA 1
ATOM 3542 C C . PRO A 1 444 ? -13.668 14.135 1.302 1.00 70.94 444 PRO A C 1
ATOM 3544 O O . PRO A 1 444 ? -13.857 12.985 1.687 1.00 70.94 444 PRO A O 1
ATOM 3547 N N . LEU A 1 445 ? -13.871 15.196 2.094 1.00 82.38 445 LEU A N 1
ATOM 3548 C CA . LEU A 1 445 ? -14.339 15.136 3.479 1.00 82.38 445 LEU A CA 1
ATOM 3549 C C . LEU A 1 445 ? -15.666 15.894 3.635 1.00 82.38 445 LEU A C 1
ATOM 3551 O O . LEU A 1 445 ? -15.709 17.105 3.396 1.00 82.38 445 LEU A O 1
ATOM 3555 N N . VAL A 1 446 ? -16.714 15.199 4.080 1.00 87.38 446 VAL A N 1
ATOM 3556 C CA . VAL A 1 446 ? -18.027 15.783 4.405 1.00 87.38 446 VAL A CA 1
ATOM 3557 C C . VAL A 1 446 ? -18.104 16.082 5.900 1.00 87.38 446 VAL A C 1
ATOM 3559 O O . VAL A 1 446 ? -17.686 15.269 6.718 1.00 87.38 446 VAL A O 1
ATOM 3562 N N . TRP A 1 447 ? -18.617 17.258 6.258 1.00 87.88 447 TRP A N 1
ATOM 3563 C CA . TRP A 1 447 ? -18.825 17.663 7.648 1.00 87.88 447 TRP A CA 1
ATOM 3564 C C . TRP A 1 447 ? -20.285 17.466 8.017 1.00 87.88 447 TRP A C 1
ATOM 3566 O O . TRP A 1 447 ? -21.128 17.982 7.294 1.00 87.88 447 TRP A O 1
ATOM 3576 N N . LEU A 1 448 ? -20.549 16.784 9.129 1.00 87.94 448 LEU A N 1
ATOM 3577 C CA . LEU A 1 448 ? -21.897 16.616 9.662 1.00 87.94 448 LEU A CA 1
ATOM 3578 C C . LEU A 1 448 ? -22.141 17.555 10.844 1.00 87.94 448 LEU A C 1
ATOM 3580 O O . LEU A 1 448 ? -21.287 17.680 11.738 1.00 87.94 448 LEU A O 1
ATOM 3584 N N . ASP A 1 449 ? -23.312 18.184 10.842 1.00 85.38 449 ASP A N 1
ATOM 3585 C CA . ASP A 1 449 ? -23.864 18.940 11.964 1.00 85.38 449 ASP A CA 1
ATOM 3586 C C . ASP A 1 449 ? -25.046 18.214 12.643 1.00 85.38 449 ASP A C 1
ATOM 3588 O O . ASP A 1 449 ? -25.325 17.049 12.365 1.00 85.38 449 ASP A O 1
ATOM 3592 N N . ASP A 1 450 ? -25.706 18.873 13.602 1.00 83.81 450 ASP A N 1
ATOM 3593 C CA . ASP A 1 450 ? -26.780 18.257 14.392 1.00 83.81 450 ASP A CA 1
ATOM 3594 C C . ASP A 1 450 ? -28.007 17.892 13.531 1.00 83.81 450 ASP A C 1
ATOM 3596 O O . ASP A 1 450 ? -28.713 16.934 13.852 1.00 83.81 450 ASP A O 1
ATOM 3600 N N . GLU A 1 451 ? -28.264 18.628 12.441 1.00 86.12 451 GLU A N 1
ATOM 3601 C CA . GLU A 1 451 ? -29.369 18.344 11.516 1.00 86.12 451 GLU A CA 1
ATOM 3602 C C . GLU A 1 451 ? -29.045 17.125 10.647 1.00 86.12 451 GLU A C 1
ATOM 3604 O O . GLU A 1 451 ? -29.901 16.254 10.466 1.00 86.12 451 GLU A O 1
ATOM 3609 N N . ASP A 1 452 ? -27.799 17.019 10.176 1.00 87.94 452 ASP A N 1
ATOM 3610 C CA . ASP A 1 452 ? -27.324 15.859 9.421 1.00 87.94 452 ASP A CA 1
ATOM 3611 C C . ASP A 1 452 ? -27.359 14.576 10.271 1.00 87.94 452 ASP A C 1
ATOM 3613 O O . ASP A 1 452 ? -27.808 13.526 9.806 1.00 87.94 452 ASP A O 1
ATOM 3617 N N . LEU A 1 453 ? -26.943 14.648 11.545 1.00 85.62 453 LEU A N 1
ATOM 3618 C CA . LEU A 1 453 ? -26.954 13.488 12.450 1.00 85.62 453 LEU A CA 1
ATOM 3619 C C . LEU A 1 453 ? -28.364 12.962 12.726 1.00 85.62 453 LEU A C 1
ATOM 3621 O O . LEU A 1 453 ? -28.535 11.756 12.910 1.00 85.62 453 LEU A O 1
ATOM 3625 N N . ALA A 1 454 ? -29.378 13.832 12.729 1.00 87.88 454 ALA A N 1
ATOM 3626 C CA . ALA A 1 454 ? -30.770 13.413 12.882 1.00 87.88 454 ALA A CA 1
ATOM 3627 C C . ALA A 1 454 ? -31.256 12.529 11.715 1.00 87.88 454 ALA A C 1
ATOM 3629 O O . ALA A 1 454 ? -32.263 11.835 11.856 1.00 87.88 454 ALA A O 1
ATOM 3630 N N . ARG A 1 455 ? -30.537 12.539 10.584 1.00 91.56 455 ARG A N 1
ATOM 3631 C CA . ARG A 1 455 ? -30.807 11.760 9.368 1.00 91.56 455 ARG A CA 1
ATOM 3632 C C . ARG A 1 455 ? -29.683 10.772 9.035 1.00 91.56 455 ARG A C 1
ATOM 3634 O O . ARG A 1 455 ? -29.542 10.370 7.884 1.00 91.56 455 ARG A O 1
ATOM 3641 N N . ALA A 1 456 ? -28.884 10.365 10.024 1.00 89.19 456 ALA A N 1
ATOM 3642 C CA . ALA A 1 456 ? -27.731 9.487 9.805 1.00 89.19 456 ALA A CA 1
ATOM 3643 C C . ALA A 1 456 ? -28.086 8.166 9.091 1.00 89.19 456 ALA A C 1
ATOM 3645 O O . ALA A 1 456 ? -27.307 7.694 8.268 1.00 89.19 456 ALA A O 1
ATOM 3646 N N . GLU A 1 457 ? -29.269 7.600 9.356 1.00 89.06 457 GLU A N 1
ATOM 3647 C CA . GLU A 1 457 ? -29.753 6.393 8.669 1.00 89.06 457 GLU A CA 1
ATOM 3648 C C . GLU A 1 457 ? -29.999 6.640 7.170 1.00 89.06 457 GLU A C 1
ATOM 3650 O O . GLU A 1 457 ? -29.543 5.853 6.344 1.00 89.06 457 GLU A O 1
ATOM 3655 N N . ASP A 1 458 ? -30.634 7.759 6.799 1.00 90.31 458 ASP A N 1
ATOM 3656 C CA . ASP A 1 458 ? -30.823 8.136 5.389 1.00 90.31 458 ASP A CA 1
ATOM 3657 C C . ASP A 1 458 ? -29.465 8.324 4.691 1.00 90.31 458 ASP A C 1
ATOM 3659 O O . ASP A 1 458 ? -29.244 7.805 3.597 1.00 90.31 458 ASP A O 1
ATOM 3663 N N . LEU A 1 459 ? -28.538 9.032 5.353 1.00 90.00 459 LEU A N 1
ATOM 3664 C CA . LEU A 1 459 ? -27.193 9.299 4.837 1.00 90.00 459 LEU A CA 1
ATOM 3665 C C . LEU A 1 459 ? -26.406 8.009 4.585 1.00 90.00 459 LEU A C 1
ATOM 3667 O O . LEU A 1 459 ? -25.677 7.929 3.599 1.00 90.00 459 LEU A O 1
ATOM 3671 N N . MET A 1 460 ? -26.567 6.991 5.436 1.00 90.88 460 MET A N 1
ATOM 3672 C CA . MET A 1 460 ? -25.940 5.685 5.228 1.00 90.88 460 MET A CA 1
ATOM 3673 C C . MET A 1 460 ? -26.375 5.072 3.889 1.00 90.88 460 MET A C 1
ATOM 3675 O O . MET A 1 460 ? -25.521 4.649 3.110 1.00 90.88 460 MET A O 1
ATOM 3679 N N . TYR A 1 461 ? -27.680 5.061 3.588 1.00 88.94 461 TYR A N 1
ATOM 3680 C CA . TYR A 1 461 ? -28.179 4.537 2.313 1.00 88.94 461 TYR A CA 1
ATOM 3681 C C . TYR A 1 461 ? -27.706 5.381 1.127 1.00 88.94 461 TYR A C 1
ATOM 3683 O O . TYR A 1 461 ? -27.256 4.809 0.137 1.00 88.94 461 TYR A O 1
ATOM 3691 N N . GLU A 1 462 ? -27.740 6.714 1.241 1.00 88.12 462 GLU A N 1
ATOM 3692 C CA . GLU A 1 462 ? -27.241 7.625 0.199 1.00 88.12 462 GLU A CA 1
ATOM 3693 C C . GLU A 1 462 ? -25.757 7.370 -0.115 1.00 88.12 462 GLU A C 1
ATOM 3695 O O . GLU A 1 462 ? -25.356 7.313 -1.277 1.00 88.12 462 GLU A O 1
ATOM 3700 N N . TRP A 1 463 ? -24.926 7.167 0.910 1.00 90.00 463 TRP A N 1
ATOM 3701 C CA . TRP A 1 463 ? -23.503 6.891 0.728 1.00 90.00 463 TRP A CA 1
ATOM 3702 C C . TRP A 1 463 ? -23.247 5.502 0.144 1.00 90.00 463 TRP A C 1
ATOM 3704 O O . TRP A 1 463 ? -22.288 5.341 -0.598 1.00 90.00 463 TRP A O 1
ATOM 3714 N N . CYS A 1 464 ? -24.074 4.495 0.413 1.00 85.81 464 CYS A N 1
ATOM 3715 C CA . CYS A 1 464 ? -23.906 3.169 -0.193 1.00 85.81 464 CYS A CA 1
ATOM 3716 C C . CYS A 1 464 ? -24.055 3.165 -1.728 1.00 85.81 464 CYS A C 1
ATOM 3718 O O . CYS A 1 464 ? -23.595 2.225 -2.376 1.00 85.81 464 CYS A O 1
ATOM 3720 N N . GLU A 1 465 ? -24.674 4.193 -2.319 1.00 84.56 465 GLU A N 1
ATOM 3721 C CA . GLU A 1 465 ? -24.912 4.280 -3.765 1.00 84.56 465 GLU A CA 1
ATOM 3722 C C . GLU A 1 465 ? -23.721 4.846 -4.570 1.00 84.56 465 GLU A C 1
ATOM 3724 O O . GLU A 1 465 ? -23.691 4.692 -5.793 1.00 84.56 465 GLU A O 1
ATOM 3729 N N . ASP A 1 466 ? -22.727 5.473 -3.922 1.00 79.44 466 ASP A N 1
ATOM 3730 C CA . ASP A 1 466 ? -21.587 6.123 -4.591 1.00 79.44 466 ASP A CA 1
ATOM 3731 C C . ASP A 1 466 ? -20.258 5.946 -3.821 1.00 79.44 466 ASP A C 1
ATOM 3733 O O . ASP A 1 466 ? -20.175 5.751 -2.608 1.00 79.44 466 ASP A O 1
ATOM 3737 N N . THR A 1 467 ? -19.150 6.098 -4.537 1.00 76.50 467 THR A N 1
ATOM 3738 C CA . THR A 1 467 ? -17.773 6.173 -4.027 1.00 76.50 467 THR A CA 1
ATOM 3739 C C . THR A 1 467 ? -17.458 7.459 -3.249 1.00 76.50 467 THR A C 1
ATOM 3741 O O . THR A 1 467 ? -16.305 7.689 -2.887 1.00 76.50 467 THR A O 1
ATOM 3744 N N . HIS A 1 468 ? -18.458 8.288 -2.946 1.00 79.62 468 HIS A N 1
ATOM 3745 C CA . HIS A 1 468 ? -18.331 9.470 -2.100 1.00 79.62 468 HIS A CA 1
ATOM 3746 C C . HIS A 1 468 ? -19.357 9.419 -0.957 1.00 79.62 468 HIS A C 1
ATOM 3748 O O . HIS A 1 468 ? -20.465 8.932 -1.161 1.00 79.62 468 HIS A O 1
ATOM 3754 N N . PRO A 1 469 ? -19.013 9.944 0.231 1.00 86.31 469 PRO A N 1
ATOM 3755 C CA . PRO A 1 469 ? -17.758 10.607 0.576 1.00 86.31 469 PRO A CA 1
ATOM 3756 C C . PRO A 1 469 ? -16.605 9.632 0.860 1.00 86.31 469 PRO A C 1
ATOM 3758 O O . PRO A 1 469 ? -16.799 8.492 1.270 1.00 86.31 469 PRO A O 1
ATOM 3761 N N . VAL A 1 470 ? -15.375 10.114 0.667 1.00 85.06 470 VAL A N 1
ATOM 3762 C CA . VAL A 1 470 ? -14.146 9.368 0.994 1.00 85.06 470 VAL A CA 1
ATOM 3763 C C . VAL A 1 470 ? -13.823 9.465 2.490 1.00 85.06 470 VAL A C 1
ATOM 3765 O O . VAL A 1 470 ? -13.221 8.558 3.063 1.00 85.06 470 VAL A O 1
ATOM 3768 N N . GLY A 1 471 ? -14.255 10.546 3.140 1.00 89.69 471 GLY A N 1
ATOM 3769 C CA . GLY A 1 471 ? -14.216 10.682 4.584 1.00 89.69 471 GLY A CA 1
ATOM 3770 C C . GLY A 1 471 ? -15.367 11.506 5.149 1.00 89.69 471 GLY A C 1
ATOM 3771 O O . GLY A 1 471 ? -15.935 12.369 4.476 1.00 89.69 471 GLY A O 1
ATOM 3772 N N . VAL A 1 472 ? -15.655 11.288 6.428 1.00 91.44 472 VAL A N 1
ATOM 3773 C CA . VAL A 1 472 ? -16.708 11.985 7.178 1.00 91.44 472 VAL A CA 1
ATOM 3774 C C . VAL A 1 472 ? -16.124 12.596 8.451 1.00 91.44 472 VAL A C 1
ATOM 3776 O O . VAL A 1 472 ? -15.306 11.981 9.133 1.00 91.44 472 VAL A O 1
ATOM 3779 N N . ALA A 1 473 ? -16.525 13.825 8.771 1.00 90.06 473 ALA A N 1
ATOM 3780 C CA . ALA A 1 473 ? -16.110 14.554 9.959 1.00 90.06 473 ALA A CA 1
ATOM 3781 C C . ALA A 1 473 ? -17.320 15.019 10.778 1.00 90.06 473 ALA A C 1
ATOM 3783 O O . ALA A 1 473 ? -18.133 15.808 10.307 1.00 90.06 473 ALA A O 1
ATOM 3784 N N . ILE A 1 474 ? -17.406 14.583 12.030 1.00 88.31 474 ILE A N 1
ATOM 3785 C CA . ILE A 1 474 ? -18.540 14.833 12.924 1.00 88.31 474 ILE A CA 1
ATOM 3786 C C . ILE A 1 474 ? -18.087 15.777 14.032 1.00 88.31 474 ILE A C 1
ATOM 3788 O O . ILE A 1 474 ? -17.182 15.455 14.804 1.00 88.31 474 ILE A O 1
ATOM 3792 N N . SER A 1 475 ? -18.682 16.969 14.085 1.00 77.62 475 SER A N 1
ATOM 3793 C CA . SER A 1 475 ? -18.313 18.012 15.062 1.00 77.62 475 SER A CA 1
ATOM 3794 C C . SER A 1 475 ? -19.282 18.120 16.243 1.00 77.62 475 SER A C 1
ATOM 3796 O O . SER A 1 475 ? -19.175 19.056 17.034 1.00 77.62 475 SER A O 1
ATOM 3798 N N . THR A 1 476 ? -20.227 17.191 16.349 1.00 74.75 476 THR A N 1
ATOM 3799 C CA . THR A 1 476 ? -21.327 17.193 17.314 1.00 74.75 476 THR A CA 1
ATOM 3800 C C . THR A 1 476 ? -21.164 16.066 18.332 1.00 74.75 476 THR A C 1
ATOM 3802 O O . THR A 1 476 ? -20.358 15.153 18.150 1.00 74.75 476 THR A O 1
ATOM 3805 N N . THR A 1 477 ? -21.905 16.153 19.434 1.00 74.94 477 THR A N 1
ATOM 3806 C CA . THR A 1 477 ? -21.919 15.148 20.507 1.00 74.94 477 THR A CA 1
ATOM 3807 C C . THR A 1 477 ? -23.373 14.877 20.900 1.00 74.94 477 THR A C 1
ATOM 3809 O O . THR A 1 477 ? -24.054 15.845 21.258 1.00 74.94 477 THR A O 1
ATOM 3812 N N . PRO A 1 478 ? -23.862 13.621 20.874 1.00 82.62 478 PRO A N 1
ATOM 3813 C CA . PRO A 1 478 ? -23.112 12.383 20.632 1.00 82.62 478 PRO A CA 1
ATOM 3814 C C . PRO A 1 478 ? -22.785 12.153 19.149 1.00 82.62 478 PRO A C 1
ATOM 3816 O O . PRO A 1 478 ? -23.620 12.376 18.279 1.00 82.62 478 PRO A O 1
ATOM 3819 N N . ALA A 1 479 ? -21.574 11.667 18.867 1.00 86.88 479 ALA A N 1
ATOM 3820 C CA . ALA A 1 479 ? -21.110 11.410 17.500 1.00 86.88 479 ALA A CA 1
ATOM 3821 C C . ALA A 1 479 ? -21.478 10.011 16.961 1.00 86.88 479 ALA A C 1
ATOM 3823 O O . ALA A 1 479 ? -21.339 9.770 15.759 1.00 86.88 479 ALA A O 1
ATOM 3824 N N . GLU A 1 480 ? -21.945 9.107 17.834 1.00 90.00 480 GLU A N 1
ATOM 3825 C CA . GLU A 1 480 ? -22.232 7.693 17.529 1.00 90.00 480 GLU A CA 1
ATOM 3826 C C . GLU A 1 480 ? -23.119 7.467 16.302 1.00 90.00 480 GLU A C 1
ATOM 3828 O O . GLU A 1 480 ? -22.705 6.696 15.433 1.00 90.00 480 GLU A O 1
ATOM 3833 N N . PRO A 1 481 ? -24.273 8.147 16.149 1.00 90.94 481 PRO A N 1
ATOM 3834 C CA . PRO A 1 481 ? -25.124 7.935 14.981 1.00 90.94 481 PRO A CA 1
ATOM 3835 C C . PRO A 1 481 ? -24.391 8.221 13.665 1.00 90.94 481 PRO A C 1
ATOM 3837 O O . PRO A 1 481 ? -24.521 7.471 12.702 1.00 90.94 481 PRO A O 1
ATOM 3840 N N . GLY A 1 482 ? -23.572 9.279 13.639 1.00 90.94 482 GLY A N 1
ATOM 3841 C CA . GLY A 1 482 ? -22.852 9.703 12.442 1.00 90.94 482 GLY A CA 1
ATOM 3842 C C . GLY A 1 482 ? -21.702 8.769 12.075 1.00 90.94 482 GLY A C 1
ATOM 3843 O O . GLY A 1 482 ? -21.570 8.389 10.911 1.00 90.94 482 GLY A O 1
ATOM 3844 N N . TRP A 1 483 ? -20.854 8.386 13.040 1.00 92.06 483 TRP A N 1
ATOM 3845 C CA . TRP A 1 483 ? -19.713 7.527 12.710 1.00 92.06 483 TRP A CA 1
ATOM 3846 C C . TRP A 1 483 ? -20.152 6.091 12.438 1.00 92.06 483 TRP A C 1
ATOM 3848 O O . TRP A 1 483 ? -19.525 5.442 11.606 1.00 92.06 483 TRP A O 1
ATOM 3858 N N . ARG A 1 484 ? -21.236 5.607 13.064 1.00 92.38 484 ARG A N 1
ATOM 3859 C CA . ARG A 1 484 ? -21.794 4.280 12.772 1.00 92.38 484 ARG A CA 1
ATOM 3860 C C . ARG A 1 484 ? -22.353 4.212 11.355 1.00 92.38 484 ARG A C 1
ATOM 3862 O O . ARG A 1 484 ? -21.970 3.315 10.615 1.00 92.38 484 ARG A O 1
ATOM 3869 N N . ALA A 1 485 ? -23.147 5.205 10.950 1.00 92.25 485 ALA A N 1
ATOM 3870 C CA . ALA A 1 485 ? -23.645 5.315 9.579 1.00 92.25 485 ALA A CA 1
ATOM 3871 C C . ALA A 1 485 ? -22.503 5.357 8.548 1.00 92.25 485 ALA A C 1
ATOM 3873 O O . ALA A 1 485 ? -22.544 4.665 7.534 1.00 92.25 485 ALA A O 1
ATOM 3874 N N . ALA A 1 486 ? -21.445 6.128 8.820 1.00 92.94 486 ALA A N 1
ATOM 3875 C CA . ALA A 1 486 ? -20.275 6.189 7.946 1.00 92.94 486 ALA A CA 1
ATOM 3876 C C . ALA A 1 486 ? -19.521 4.846 7.881 1.00 92.94 486 ALA A C 1
ATOM 3878 O O . ALA A 1 486 ? -19.073 4.445 6.807 1.00 92.94 486 ALA A O 1
ATOM 3879 N N . LEU A 1 487 ? -19.399 4.141 9.009 1.00 92.12 487 LEU A N 1
ATOM 3880 C CA . LEU A 1 487 ? -18.746 2.836 9.084 1.00 92.12 487 LEU A CA 1
ATOM 3881 C C . LEU A 1 487 ? -19.516 1.776 8.279 1.00 92.12 487 LEU A C 1
ATOM 3883 O O . LEU A 1 487 ? -18.917 1.087 7.456 1.00 92.12 487 LEU A O 1
ATOM 3887 N N . GLU A 1 488 ? -20.836 1.700 8.464 1.00 90.25 488 GLU A N 1
ATOM 3888 C CA . GLU A 1 488 ? -21.734 0.780 7.748 1.00 90.25 488 GLU A CA 1
ATOM 3889 C C . GLU A 1 488 ? -21.794 1.079 6.244 1.00 90.25 488 GLU A C 1
ATOM 3891 O O . GLU A 1 488 ? -21.842 0.161 5.428 1.00 90.25 488 GLU A O 1
ATOM 3896 N N . ALA A 1 489 ? -21.691 2.355 5.862 1.00 90.38 489 ALA A N 1
ATOM 3897 C CA . ALA A 1 489 ? -21.605 2.768 4.466 1.00 90.38 489 ALA A CA 1
ATOM 3898 C C . ALA A 1 489 ? -20.223 2.539 3.829 1.00 90.38 489 ALA A C 1
ATOM 3900 O O . ALA A 1 489 ? -20.031 2.880 2.662 1.00 90.38 489 ALA A O 1
ATOM 3901 N N . GLY A 1 490 ? -19.229 2.035 4.566 1.00 90.50 490 GLY A N 1
ATOM 3902 C CA . GLY A 1 490 ? -17.886 1.763 4.049 1.00 90.50 490 GLY A CA 1
ATOM 3903 C C . GLY A 1 490 ? -17.001 2.989 3.868 1.00 90.50 490 GLY A C 1
ATOM 3904 O O . GLY A 1 490 ? -16.271 3.093 2.879 1.00 90.50 490 GLY A O 1
ATOM 3905 N N . VAL A 1 491 ? -17.106 3.983 4.750 1.00 91.75 491 VAL A N 1
ATOM 3906 C CA . VAL A 1 491 ? -16.249 5.175 4.725 1.00 91.75 491 VAL A CA 1
ATOM 3907 C C . VAL A 1 491 ? -14.917 4.870 5.437 1.00 91.75 491 VAL A C 1
ATOM 3909 O O . VAL A 1 491 ? -14.909 4.654 6.649 1.00 91.75 491 VAL A O 1
ATOM 3912 N N . PRO A 1 492 ? -13.763 4.910 4.738 1.00 91.06 492 PRO A N 1
ATOM 3913 C CA . PRO A 1 492 ? -12.471 4.508 5.307 1.00 91.06 492 PRO A CA 1
ATOM 3914 C C . PRO A 1 492 ? -11.835 5.525 6.266 1.00 91.06 492 PRO A C 1
ATOM 3916 O O . PRO A 1 492 ? -10.900 5.190 7.003 1.00 91.06 492 PRO A O 1
ATOM 3919 N N . VAL A 1 493 ? -12.288 6.781 6.227 1.00 93.38 493 VAL A N 1
ATOM 3920 C CA . VAL A 1 493 ? -11.747 7.880 7.033 1.00 93.38 493 VAL A CA 1
ATOM 3921 C C . VAL A 1 493 ? -12.873 8.555 7.798 1.00 93.38 493 VAL A C 1
ATOM 3923 O O . VAL A 1 493 ? -13.709 9.238 7.213 1.00 93.38 493 VAL A O 1
ATOM 3926 N N . ILE A 1 494 ? -12.878 8.409 9.121 1.00 94.00 494 ILE A N 1
ATOM 3927 C CA . ILE A 1 494 ? -13.905 9.012 9.976 1.00 94.00 494 ILE A CA 1
ATOM 3928 C C . ILE A 1 494 ? -13.220 9.804 11.080 1.00 94.00 494 ILE A C 1
ATOM 3930 O O . ILE A 1 494 ? -12.372 9.288 11.806 1.00 94.00 494 ILE A O 1
ATOM 3934 N N . LEU A 1 495 ? -13.576 11.074 11.205 1.00 92.44 495 LEU A N 1
ATOM 3935 C CA . LEU A 1 495 ? -13.078 11.984 12.225 1.00 92.44 495 LEU A CA 1
ATOM 3936 C C . LEU A 1 495 ? -14.245 12.382 13.124 1.00 92.44 495 LEU A C 1
ATOM 3938 O O . LEU A 1 495 ? -15.242 12.899 12.635 1.00 92.44 495 LEU A O 1
ATOM 3942 N N . TRP A 1 496 ? -14.122 12.206 14.434 1.00 90.94 496 TRP A N 1
ATOM 3943 C CA . TRP A 1 496 ? -15.181 12.617 15.352 1.00 90.94 496 TRP A CA 1
ATOM 3944 C C . TRP A 1 496 ? -14.643 13.074 16.695 1.00 90.94 496 TRP A C 1
ATOM 3946 O O . TRP A 1 496 ? -13.471 12.870 17.033 1.00 90.94 496 TRP A O 1
ATOM 3956 N N . GLN A 1 497 ? -15.518 13.723 17.455 1.00 83.56 497 GLN A N 1
ATOM 3957 C CA . GLN A 1 497 ? -15.272 14.059 18.842 1.00 83.56 497 GLN A CA 1
ATOM 3958 C C . GLN A 1 497 ? -16.004 13.062 19.754 1.00 83.56 497 GLN A C 1
ATOM 3960 O O . GLN A 1 497 ? -17.222 12.956 19.702 1.00 83.56 497 GLN A O 1
ATOM 3965 N N . ARG A 1 498 ? -15.253 12.341 20.590 1.00 82.38 498 ARG A N 1
ATOM 3966 C CA . ARG A 1 498 ? -15.766 11.462 21.642 1.00 82.38 498 ARG A CA 1
ATOM 3967 C C . ARG A 1 498 ? -16.474 12.262 22.723 1.00 82.38 498 ARG A C 1
ATOM 3969 O O . ARG A 1 498 ? -16.067 13.389 23.040 1.00 82.38 498 ARG A O 1
ATOM 3976 N N . ASP A 1 499 ? -17.446 11.625 23.356 1.00 73.44 499 ASP A N 1
ATOM 3977 C CA . ASP A 1 499 ? -18.163 12.216 24.474 1.00 73.44 499 ASP A CA 1
ATOM 3978 C C . ASP A 1 499 ? -17.232 12.434 25.673 1.00 73.44 499 ASP A C 1
ATOM 3980 O O . ASP A 1 499 ? -16.486 11.556 26.118 1.00 73.44 499 ASP A O 1
ATOM 3984 N N . GLY A 1 500 ? -17.253 13.660 26.193 1.00 64.50 500 GLY A N 1
ATOM 3985 C CA . GLY A 1 500 ? -16.562 13.998 27.428 1.00 64.50 500 GLY A CA 1
ATOM 3986 C C . GLY A 1 500 ? -17.352 13.525 28.654 1.00 64.50 500 GLY A C 1
ATOM 3987 O O . GLY A 1 500 ? -18.572 13.373 28.588 1.00 64.50 500 GLY A O 1
ATOM 3988 N N . PRO A 1 501 ? -16.700 13.352 29.818 1.00 60.81 501 PRO A N 1
ATOM 3989 C CA . PRO A 1 501 ? -17.418 13.154 31.073 1.00 60.81 501 PRO A CA 1
ATOM 3990 C C . PRO A 1 501 ? -18.394 14.314 31.329 1.00 60.81 501 PRO A C 1
ATOM 3992 O O . PRO A 1 501 ? -18.144 15.454 30.918 1.00 60.81 501 PRO A O 1
ATOM 3995 N N . ALA A 1 502 ? -19.495 14.034 32.030 1.00 54.22 502 ALA A N 1
ATOM 3996 C CA . ALA A 1 502 ? -20.529 15.022 32.339 1.00 54.22 502 ALA A CA 1
ATOM 3997 C C . ALA A 1 502 ? -19.927 16.319 32.923 1.00 54.22 502 ALA A C 1
ATOM 3999 O O . ALA A 1 502 ? -19.191 16.281 33.910 1.00 54.22 502 ALA A O 1
ATOM 4000 N N . GLY A 1 503 ? -20.235 17.467 32.304 1.00 54.56 503 GLY A N 1
ATOM 4001 C CA . GLY A 1 503 ? -19.681 18.779 32.676 1.00 54.56 503 GLY A CA 1
ATOM 4002 C C . GLY A 1 503 ? -18.427 19.214 31.903 1.00 54.56 503 GLY A C 1
ATOM 4003 O O . GLY A 1 503 ? -17.831 20.233 32.248 1.00 54.56 503 GLY A O 1
ATOM 4004 N N . SER A 1 504 ? -18.024 18.471 30.867 1.00 56.38 504 SER A N 1
ATOM 4005 C CA . SER A 1 504 ? -16.962 18.883 29.938 1.00 56.38 504 SER A CA 1
ATOM 4006 C C . SER A 1 504 ? -17.343 20.147 29.143 1.00 56.38 504 SER A C 1
ATOM 4008 O O . SER A 1 504 ? -18.532 20.395 28.924 1.00 56.38 504 SER A O 1
ATOM 4010 N N . PRO A 1 505 ? -16.363 20.967 28.709 1.00 58.34 505 PRO A N 1
ATOM 4011 C CA . PRO A 1 505 ? -16.624 22.119 27.845 1.00 58.34 505 PRO A CA 1
ATOM 4012 C C . PRO A 1 505 ? -17.313 21.698 26.532 1.00 58.34 505 PRO A C 1
ATOM 4014 O O . PRO A 1 505 ? -17.159 20.549 26.111 1.00 58.34 505 PRO A O 1
ATOM 4017 N N . PRO A 1 506 ? -18.059 22.613 25.879 1.00 60.09 506 PRO A N 1
ATOM 4018 C CA . PRO A 1 506 ? -18.782 22.309 24.647 1.00 60.09 506 PRO A CA 1
ATOM 4019 C C . PRO A 1 506 ? -17.843 21.780 23.551 1.00 60.09 506 PRO A C 1
ATOM 4021 O O . PRO A 1 506 ? -16.656 22.140 23.542 1.00 60.09 506 PRO A O 1
ATOM 4024 N N . PRO A 1 507 ? -18.361 20.946 22.629 1.00 61.94 507 PRO A N 1
ATOM 4025 C CA . PRO A 1 507 ? -17.567 20.360 21.565 1.00 61.94 507 PRO A CA 1
ATOM 4026 C C . PRO A 1 507 ? -16.864 21.441 20.752 1.00 61.94 507 PRO A C 1
ATOM 4028 O O . PRO A 1 507 ? -17.383 22.536 20.509 1.00 61.94 507 PRO A O 1
ATOM 4031 N N . VAL A 1 508 ? -15.622 21.152 20.381 1.00 65.75 508 VAL A N 1
ATOM 4032 C CA . VAL A 1 508 ? -14.823 22.100 19.625 1.00 65.75 508 VAL A CA 1
ATOM 4033 C C . VAL A 1 508 ? -15.225 21.981 18.172 1.00 65.75 508 VAL A C 1
ATOM 4035 O O . VAL A 1 508 ? -15.322 20.887 17.630 1.00 65.75 508 VAL A O 1
ATOM 4038 N N . VAL A 1 509 ? -15.389 23.122 17.506 1.00 70.75 509 VAL A N 1
ATOM 4039 C CA . VAL A 1 509 ? -15.603 23.143 16.060 1.00 70.75 509 VAL A CA 1
ATOM 4040 C C . VAL A 1 509 ? -14.336 22.615 15.385 1.00 70.75 509 VAL A C 1
ATOM 4042 O O . VAL A 1 509 ? -13.386 23.369 15.160 1.00 70.75 509 VAL A O 1
ATOM 4045 N N . LEU A 1 510 ? -14.312 21.318 15.075 1.00 71.69 510 LEU A N 1
ATOM 4046 C CA . LEU A 1 510 ? -13.162 20.606 14.510 1.00 71.69 510 LEU A CA 1
ATOM 4047 C C . LEU A 1 510 ? -12.637 21.298 13.244 1.00 71.69 510 LEU A C 1
ATOM 4049 O O . LEU A 1 510 ? -11.427 21.424 13.063 1.00 71.69 510 LEU A O 1
ATOM 4053 N N . ARG A 1 511 ? -13.537 21.875 12.439 1.00 73.19 511 ARG A N 1
ATOM 4054 C CA . ARG A 1 511 ? -13.213 22.671 11.244 1.00 73.19 511 ARG A CA 1
ATOM 4055 C C . ARG A 1 511 ? -12.320 23.890 11.518 1.00 73.19 511 ARG A C 1
ATOM 4057 O O . ARG A 1 511 ? -11.614 24.339 10.623 1.00 73.19 511 ARG A O 1
ATOM 4064 N N . LYS A 1 512 ? -12.336 24.443 12.736 1.00 69.31 512 LYS A N 1
ATOM 4065 C CA . LYS A 1 512 ? -11.461 25.560 13.143 1.00 69.31 512 LYS A CA 1
ATOM 4066 C C . LYS A 1 512 ? -10.094 25.090 13.645 1.00 69.31 512 LYS A C 1
ATOM 4068 O O . LYS A 1 512 ? -9.142 25.860 13.595 1.00 69.31 512 LYS A O 1
ATOM 4073 N N . VAL A 1 513 ? -10.008 23.860 14.149 1.00 63.72 513 VAL A N 1
ATOM 4074 C CA . VAL A 1 513 ? -8.786 23.287 14.745 1.00 63.72 513 VAL A CA 1
ATOM 4075 C C . VAL A 1 513 ? -7.963 22.510 13.720 1.00 63.72 513 VAL A C 1
ATOM 4077 O O . VAL A 1 513 ? -6.750 22.387 13.864 1.00 63.72 513 VAL A O 1
ATOM 4080 N N . LEU A 1 514 ? -8.610 22.016 12.666 1.00 69.44 514 LEU A N 1
ATOM 4081 C CA . LEU A 1 514 ? -7.989 21.268 11.582 1.00 69.44 514 LEU A CA 1
ATOM 4082 C C . LEU A 1 514 ? -8.113 22.088 10.286 1.00 69.44 514 LEU A C 1
ATOM 4084 O O . LEU A 1 514 ? -9.112 21.951 9.577 1.00 69.44 514 LEU A O 1
ATOM 4088 N N . PRO A 1 515 ? -7.139 22.968 9.975 1.00 64.62 515 PRO A N 1
ATOM 4089 C CA . PRO A 1 515 ? -7.096 23.689 8.705 1.00 64.62 515 PRO A CA 1
ATOM 4090 C C . PRO A 1 515 ? -6.767 22.693 7.587 1.00 64.62 515 PRO A C 1
ATOM 4092 O O . PRO A 1 515 ? -5.608 22.443 7.263 1.00 64.62 515 PRO A O 1
ATOM 4095 N N . LEU A 1 516 ? -7.805 22.051 7.062 1.00 65.19 516 LEU A N 1
ATOM 4096 C CA . LEU A 1 516 ? -7.682 20.963 6.103 1.00 65.19 516 LEU A CA 1
ATOM 4097 C C . LEU A 1 516 ? -7.499 21.516 4.694 1.00 65.19 516 LEU A C 1
ATOM 4099 O O . LEU A 1 516 ? -8.456 21.951 4.058 1.00 65.19 516 LEU A O 1
ATOM 4103 N N . SER A 1 517 ? -6.253 21.485 4.230 1.00 62.03 517 SER A N 1
ATOM 4104 C CA . SER A 1 517 ? -5.912 21.660 2.814 1.00 62.03 517 SER A CA 1
ATOM 4105 C C . SER A 1 517 ? -5.948 20.326 2.065 1.00 62.03 517 SER A C 1
ATOM 4107 O O . SER A 1 517 ? -6.335 20.288 0.904 1.00 62.03 517 SER A O 1
ATOM 4109 N N . ASP A 1 518 ? -5.564 19.244 2.749 1.00 70.88 518 ASP A N 1
ATOM 4110 C CA . ASP A 1 518 ? -5.500 17.879 2.231 1.00 70.88 518 ASP A CA 1
ATOM 4111 C C . ASP A 1 518 ? -5.948 16.891 3.327 1.00 70.88 518 ASP A C 1
ATOM 4113 O O . ASP A 1 518 ? -5.541 17.000 4.488 1.00 70.88 518 ASP A O 1
ATOM 4117 N N . VAL A 1 519 ? -6.808 15.936 2.966 1.00 77.12 519 VAL A N 1
ATOM 4118 C CA . VAL A 1 519 ? -7.313 14.879 3.858 1.00 77.12 519 VAL A CA 1
ATOM 4119 C C . VAL A 1 519 ? -6.198 13.900 4.230 1.00 77.12 519 VAL A C 1
ATOM 4121 O O . VAL A 1 519 ? -6.208 13.359 5.337 1.00 77.12 519 VAL A O 1
ATOM 4124 N N . THR A 1 520 ? -5.182 13.728 3.378 1.00 78.44 520 THR A N 1
ATOM 4125 C CA . THR A 1 520 ? -4.036 12.847 3.657 1.00 78.44 520 THR A CA 1
ATOM 4126 C C . THR A 1 520 ? -3.192 13.303 4.854 1.00 78.44 520 THR A C 1
ATOM 4128 O O . THR A 1 520 ? -2.530 12.498 5.516 1.00 78.44 520 THR A O 1
ATOM 4131 N N . ASP A 1 521 ? -3.280 14.588 5.205 1.00 81.69 521 ASP A N 1
ATOM 4132 C CA . ASP A 1 521 ? -2.575 15.204 6.325 1.00 81.69 521 ASP A CA 1
ATOM 4133 C C . ASP A 1 521 ? -3.276 15.006 7.687 1.00 81.69 521 ASP A C 1
ATOM 4135 O O . ASP A 1 521 ? -2.704 15.342 8.735 1.00 81.69 521 ASP A O 1
ATOM 4139 N N . LEU A 1 522 ? -4.488 14.430 7.713 1.00 87.31 522 LEU A N 1
ATOM 4140 C CA . LEU A 1 522 ? -5.314 14.268 8.919 1.00 87.31 522 LEU A CA 1
ATOM 4141 C C . LEU A 1 522 ? -4.576 13.636 10.112 1.00 87.31 522 LEU A C 1
ATOM 4143 O O . LEU A 1 522 ? -4.612 14.234 11.191 1.00 87.31 522 LEU A O 1
ATOM 4147 N N . PRO A 1 523 ? -3.853 12.501 9.986 1.00 89.62 523 PRO A N 1
ATOM 4148 C CA . PRO A 1 523 ? -3.160 11.898 11.129 1.00 89.62 523 PRO A CA 1
ATOM 4149 C C . PRO A 1 523 ? -2.149 12.845 11.792 1.00 89.62 523 PRO A C 1
ATOM 4151 O O . PRO A 1 523 ? -2.025 12.887 13.022 1.00 89.62 523 PRO A O 1
ATOM 4154 N N . ARG A 1 524 ? -1.447 13.650 10.982 1.00 87.12 524 ARG A N 1
ATOM 4155 C CA . ARG A 1 524 ? -0.487 14.654 11.455 1.00 87.12 524 ARG A CA 1
ATOM 4156 C C . ARG A 1 524 ? -1.203 15.836 12.108 1.00 87.12 524 ARG A C 1
ATOM 4158 O O . ARG A 1 524 ? -0.771 16.290 13.170 1.00 87.12 524 ARG A O 1
ATOM 4165 N N . LEU A 1 525 ? -2.278 16.330 11.496 1.00 85.31 525 LEU A N 1
ATOM 4166 C CA . LEU A 1 525 ? -3.060 17.456 12.011 1.00 85.31 525 LEU A CA 1
ATOM 4167 C C . LEU A 1 525 ? -3.743 17.109 13.341 1.00 85.31 525 LEU A C 1
ATOM 4169 O O . LEU A 1 525 ? -3.620 17.869 14.300 1.00 85.31 525 LEU A O 1
ATOM 4173 N N . VAL A 1 526 ? -4.353 15.925 13.453 1.00 88.00 526 VAL A N 1
ATOM 4174 C CA . VAL A 1 526 ? -4.976 15.434 14.694 1.00 88.00 526 VAL A CA 1
ATOM 4175 C C . VAL A 1 526 ? -3.945 15.301 15.815 1.00 88.00 526 VAL A C 1
ATOM 4177 O O . VAL A 1 526 ? -4.196 15.726 16.943 1.00 88.00 526 VAL A O 1
ATOM 4180 N N . LYS A 1 527 ? -2.745 14.782 15.527 1.00 87.94 527 LYS A N 1
ATOM 4181 C CA . LYS A 1 527 ? -1.642 14.754 16.502 1.00 87.94 527 LYS A CA 1
ATOM 4182 C C . LYS A 1 527 ? -1.264 16.161 16.981 1.00 87.94 527 LYS A C 1
ATOM 4184 O O . LYS A 1 527 ? -1.071 16.373 18.179 1.00 87.94 527 LYS A O 1
ATOM 4189 N N . THR A 1 528 ? -1.127 17.114 16.061 1.00 85.00 528 THR A N 1
ATOM 4190 C CA . THR A 1 528 ? -0.801 18.511 16.392 1.00 85.00 528 THR A CA 1
ATOM 4191 C C . THR A 1 528 ? -1.890 19.125 17.272 1.00 85.00 528 THR A C 1
ATOM 4193 O O . THR A 1 528 ? -1.572 19.672 18.328 1.00 85.00 528 THR A O 1
ATOM 4196 N N . ALA A 1 529 ? -3.163 18.908 16.930 1.00 80.88 529 ALA A N 1
ATOM 4197 C CA . ALA A 1 529 ? -4.306 19.336 17.730 1.00 80.88 529 ALA A CA 1
ATOM 4198 C C . ALA A 1 529 ? -4.283 18.735 19.150 1.00 80.88 529 ALA A C 1
ATOM 4200 O O . ALA A 1 529 ? -4.393 19.467 20.132 1.00 80.88 529 ALA A O 1
ATOM 4201 N N . ARG A 1 530 ? -4.030 17.425 19.293 1.00 83.44 530 ARG A N 1
ATOM 4202 C CA . ARG A 1 530 ? -3.889 16.748 20.603 1.00 83.44 530 ARG A CA 1
ATOM 4203 C C . ARG A 1 530 ? -2.719 17.292 21.440 1.00 83.44 530 ARG A C 1
ATOM 4205 O O . ARG A 1 530 ? -2.757 17.249 22.675 1.00 83.44 530 ARG A O 1
ATOM 4212 N N . ARG A 1 531 ? -1.660 17.797 20.795 1.00 80.19 531 ARG A N 1
ATOM 4213 C CA . ARG A 1 531 ? -0.501 18.417 21.462 1.00 80.19 531 ARG A CA 1
ATOM 4214 C C . ARG A 1 531 ? -0.802 19.838 21.944 1.00 80.19 531 ARG A C 1
ATOM 4216 O O . ARG A 1 531 ? -0.389 20.185 23.050 1.00 80.19 531 ARG A O 1
ATOM 4223 N N . GLU A 1 532 ? -1.473 20.634 21.117 1.00 69.00 532 GLU A N 1
ATOM 4224 C CA . GLU A 1 532 ? -1.664 22.082 21.302 1.00 69.00 532 GLU A CA 1
ATOM 4225 C C . GLU A 1 532 ? -2.943 22.449 22.069 1.00 69.00 532 GLU A C 1
ATOM 4227 O O . GLU A 1 532 ? -2.999 23.524 22.661 1.00 69.00 532 GLU A O 1
ATOM 4232 N N . ALA A 1 533 ? -3.934 21.553 22.139 1.00 59.91 533 ALA A N 1
ATOM 4233 C CA . ALA A 1 533 ? -5.192 21.793 22.848 1.00 59.91 533 ALA A CA 1
ATOM 4234 C C . ALA A 1 533 ? -5.014 22.054 24.362 1.00 59.91 533 ALA A C 1
ATOM 4236 O O . ALA A 1 533 ? -4.023 21.652 24.977 1.00 59.91 533 ALA A O 1
ATOM 4237 N N . ASP A 1 534 ? -6.000 22.703 24.984 1.00 56.25 534 ASP A N 1
ATOM 4238 C CA . ASP A 1 534 ? -6.147 22.891 26.437 1.00 56.25 534 ASP A CA 1
ATOM 4239 C C . ASP A 1 534 ? -6.280 21.530 27.163 1.00 56.25 534 ASP A C 1
ATOM 4241 O O . ASP A 1 534 ? -6.966 20.649 26.643 1.00 56.25 534 ASP A O 1
ATOM 4245 N N . PRO A 1 535 ? -5.660 21.302 28.343 1.00 50.47 535 PRO A N 1
ATOM 4246 C CA . PRO A 1 535 ? -5.842 20.085 29.142 1.00 50.47 535 PRO A CA 1
ATOM 4247 C C . PRO A 1 535 ? -7.279 19.561 29.298 1.00 50.47 535 PRO A C 1
ATOM 4249 O O . PRO A 1 535 ? -7.428 18.347 29.416 1.00 50.47 535 PRO A O 1
ATOM 4252 N N . ALA A 1 536 ? -8.295 20.430 29.263 1.00 45.72 536 ALA A N 1
ATOM 4253 C CA . ALA A 1 536 ? -9.716 20.073 29.336 1.00 45.72 536 ALA A CA 1
ATOM 4254 C C . ALA A 1 536 ? -10.345 19.639 27.989 1.00 45.72 536 ALA A C 1
ATOM 4256 O O . ALA A 1 536 ? -11.412 19.038 27.973 1.00 45.72 536 ALA A O 1
ATOM 4257 N N . ILE A 1 537 ? -9.676 19.920 26.867 1.00 52.56 537 ILE A N 1
ATOM 4258 C CA . ILE A 1 537 ? -10.103 19.660 25.474 1.00 52.56 537 ILE A CA 1
ATOM 4259 C C . ILE A 1 537 ? -9.265 18.525 24.836 1.00 52.56 537 ILE A C 1
ATOM 4261 O O . ILE A 1 537 ? -9.571 17.986 23.773 1.00 52.56 537 ILE A O 1
ATOM 4265 N N . ARG A 1 538 ? -8.169 18.147 25.502 1.00 48.84 538 ARG A N 1
ATOM 4266 C CA . ARG A 1 538 ? -7.058 17.343 24.975 1.00 48.84 538 ARG A CA 1
ATOM 4267 C C . ARG A 1 538 ? -7.332 15.923 24.459 1.00 48.84 538 ARG A C 1
ATOM 4269 O O . ARG A 1 538 ? -6.456 15.478 23.716 1.00 48.84 538 ARG A O 1
ATOM 4276 N N . PRO A 1 539 ? -8.406 15.187 24.810 1.00 55.34 539 PRO A N 1
ATOM 4277 C CA . PRO A 1 539 ? -8.446 13.774 24.443 1.00 55.34 539 PRO A CA 1
ATOM 4278 C C . PRO A 1 539 ? -9.699 13.305 23.675 1.00 55.34 539 PRO A C 1
ATOM 4280 O O . PRO A 1 539 ? -9.970 12.104 23.602 1.00 55.34 539 PRO A O 1
ATOM 4283 N N . ALA A 1 540 ? -10.468 14.238 23.113 1.00 68.19 540 ALA A N 1
ATOM 4284 C CA . ALA A 1 540 ? -11.763 13.921 22.520 1.00 68.19 540 ALA A CA 1
ATOM 4285 C C . ALA A 1 540 ? -11.703 13.601 21.017 1.00 68.19 540 ALA A C 1
ATOM 4287 O O . ALA A 1 540 ? -12.619 12.986 20.507 1.00 68.19 540 ALA A O 1
ATOM 4288 N N . ILE A 1 541 ? -10.650 13.968 20.281 1.00 83.94 541 ILE A N 1
ATOM 4289 C CA . ILE A 1 541 ? -10.631 13.742 18.825 1.00 83.94 541 ILE A CA 1
ATOM 4290 C C . ILE A 1 541 ? -10.214 12.301 18.526 1.00 83.94 541 ILE A C 1
ATOM 4292 O O . ILE A 1 541 ? -9.074 11.921 18.815 1.00 83.94 541 ILE A O 1
ATOM 4296 N N . ALA A 1 542 ? -11.100 11.529 17.908 1.00 89.88 542 ALA A N 1
ATOM 4297 C CA . ALA A 1 542 ? -10.838 10.201 17.372 1.00 89.88 542 ALA A CA 1
ATOM 4298 C C . ALA A 1 542 ? -10.729 10.256 15.842 1.00 89.88 542 ALA A C 1
ATOM 4300 O O . ALA A 1 542 ? -11.350 11.090 15.187 1.00 89.88 542 ALA A O 1
ATOM 4301 N N . LEU A 1 543 ? -9.869 9.401 15.289 1.00 93.88 543 LEU A N 1
ATOM 4302 C CA . LEU A 1 543 ? -9.638 9.302 13.852 1.00 93.88 543 LEU A CA 1
ATOM 4303 C C . LEU A 1 543 ? -9.568 7.825 13.479 1.00 93.88 543 LEU A C 1
ATOM 4305 O O . LEU A 1 543 ? -8.593 7.153 13.831 1.00 93.88 543 LEU A O 1
ATOM 4309 N N . LEU A 1 544 ? -10.583 7.356 12.763 1.00 94.94 544 LEU A N 1
ATOM 4310 C CA . LEU A 1 544 ? -10.532 6.124 11.996 1.00 94.94 544 LEU A CA 1
ATOM 4311 C C . LEU A 1 544 ? -9.783 6.415 10.693 1.00 94.94 544 LEU A C 1
ATOM 4313 O O . LEU A 1 544 ? -10.107 7.356 9.969 1.00 94.94 544 LEU A O 1
ATOM 4317 N N . TRP A 1 545 ? -8.740 5.636 10.448 1.00 92.94 545 TRP A N 1
ATOM 4318 C CA . TRP A 1 545 ? -7.885 5.705 9.272 1.00 92.94 545 TRP A CA 1
ATOM 4319 C C . TRP A 1 545 ? -7.593 4.267 8.853 1.00 92.94 545 TRP A C 1
ATOM 4321 O O . TRP A 1 545 ? -6.582 3.693 9.271 1.00 92.94 545 TRP A O 1
ATOM 4331 N N . ASP A 1 546 ? -8.506 3.659 8.096 1.00 89.56 546 ASP A N 1
ATOM 4332 C CA . ASP A 1 546 ? -8.409 2.237 7.768 1.00 89.56 546 ASP A CA 1
ATOM 4333 C C . ASP A 1 546 ? -7.980 1.983 6.324 1.00 89.56 546 ASP A C 1
ATOM 4335 O O . ASP A 1 546 ? -8.753 2.118 5.377 1.00 89.56 546 ASP A O 1
ATOM 4339 N N . ASP A 1 547 ? -6.723 1.572 6.200 1.00 85.12 547 ASP A N 1
ATOM 4340 C CA . ASP A 1 547 ? -6.020 1.353 4.944 1.00 85.12 547 ASP A CA 1
ATOM 4341 C C . ASP A 1 547 ? -6.131 -0.113 4.454 1.00 85.12 547 ASP A C 1
ATOM 4343 O O . ASP A 1 547 ? -5.452 -0.995 5.005 1.00 85.12 547 ASP A O 1
ATOM 4347 N N . PRO A 1 548 ? -6.958 -0.418 3.436 1.00 77.62 548 PRO A N 1
ATOM 4348 C CA . PRO A 1 548 ? -7.131 -1.773 2.913 1.00 77.62 548 PRO A CA 1
ATOM 4349 C C . PRO A 1 548 ? -5.877 -2.357 2.249 1.00 77.62 548 PRO A C 1
ATOM 4351 O O . PRO A 1 548 ? -5.690 -3.572 2.307 1.00 77.62 548 PRO A O 1
ATOM 4354 N N . ASP A 1 549 ? -4.965 -1.537 1.713 1.00 70.38 549 ASP A N 1
ATOM 4355 C CA . ASP A 1 549 ? -3.735 -2.012 1.047 1.00 70.38 549 ASP A CA 1
ATOM 4356 C C . ASP A 1 549 ? -2.722 -2.606 2.042 1.00 70.38 549 ASP A C 1
ATOM 4358 O O . ASP A 1 549 ? -1.700 -3.207 1.689 1.00 70.38 549 ASP A O 1
ATOM 4362 N N . HIS A 1 550 ? -2.999 -2.421 3.328 1.00 67.50 550 HIS A N 1
ATOM 4363 C CA . HIS A 1 550 ? -2.146 -2.804 4.433 1.00 67.50 550 HIS A CA 1
ATOM 4364 C C . HIS A 1 550 ? -2.913 -3.631 5.468 1.00 67.50 550 HIS A C 1
ATOM 4366 O O . HIS A 1 550 ? -2.808 -3.389 6.676 1.00 67.50 550 HIS A O 1
ATOM 4372 N N . ALA A 1 551 ? -3.690 -4.604 4.983 1.00 60.84 551 ALA A N 1
ATOM 4373 C CA . ALA A 1 551 ? -4.334 -5.622 5.804 1.00 60.84 551 ALA A CA 1
ATOM 4374 C C . ALA A 1 551 ? -3.289 -6.471 6.557 1.00 60.84 551 ALA A C 1
ATOM 4376 O O . ALA A 1 551 ? -2.291 -6.918 5.988 1.00 60.84 551 ALA A O 1
ATOM 4377 N N . LEU A 1 552 ? -3.517 -6.666 7.858 1.00 60.66 552 LEU A N 1
ATOM 4378 C CA . LEU A 1 552 ? -2.840 -7.704 8.637 1.00 60.66 552 LEU A CA 1
ATOM 4379 C C . LEU A 1 552 ? -3.375 -9.058 8.159 1.00 60.66 552 LEU A C 1
ATOM 4381 O O . LEU A 1 552 ? -4.564 -9.138 7.889 1.00 60.66 552 LEU A O 1
ATOM 4385 N N . ASP A 1 553 ? -2.533 -10.089 8.054 1.00 52.28 553 ASP A N 1
ATOM 4386 C CA . ASP A 1 553 ? -2.940 -11.430 7.598 1.00 52.28 553 ASP A CA 1
ATOM 4387 C C . ASP A 1 553 ? -4.188 -11.899 8.383 1.00 52.28 553 ASP A C 1
ATOM 4389 O O . ASP A 1 553 ? -4.154 -12.082 9.607 1.00 52.28 553 ASP A O 1
ATOM 4393 N N . THR A 1 554 ? -5.324 -11.946 7.686 1.00 45.75 554 THR A N 1
ATOM 4394 C CA . THR A 1 554 ? -6.674 -12.031 8.249 1.00 45.75 554 THR A CA 1
ATOM 4395 C C . THR A 1 554 ? -7.094 -13.490 8.376 1.00 45.75 554 THR A C 1
ATOM 4397 O O . THR A 1 554 ? -7.779 -14.050 7.525 1.00 45.75 554 THR A O 1
ATOM 4400 N N . GLN A 1 555 ? -6.718 -14.135 9.476 1.00 39.38 555 GLN A N 1
ATOM 4401 C CA . GLN A 1 555 ? -7.529 -15.236 9.990 1.00 39.38 555 GLN A CA 1
ATOM 4402 C C . GLN A 1 555 ? -8.283 -14.719 11.205 1.00 39.38 555 GLN A C 1
ATOM 4404 O O . GLN A 1 555 ? -7.697 -14.538 12.272 1.00 39.38 555 GLN A O 1
ATOM 4409 N N . ALA A 1 556 ? -9.580 -14.453 11.024 1.00 38.50 556 ALA A N 1
ATOM 4410 C CA . ALA A 1 556 ? -10.493 -14.300 12.145 1.00 38.50 556 ALA A CA 1
ATOM 4411 C C . ALA A 1 556 ? -10.370 -15.558 13.017 1.00 38.50 556 ALA A C 1
ATOM 4413 O O . ALA A 1 556 ? -10.467 -16.683 12.512 1.00 38.50 556 ALA A O 1
ATOM 4414 N N . LEU A 1 557 ? -10.112 -15.376 14.312 1.00 40.28 557 LEU A N 1
ATOM 4415 C CA . LEU A 1 557 ? -10.066 -16.471 15.277 1.00 40.28 557 LEU A CA 1
ATOM 4416 C C . LEU A 1 557 ? -11.487 -17.033 15.425 1.00 40.28 557 LEU A C 1
ATOM 4418 O O . LEU A 1 557 ? -12.255 -16.606 16.276 1.00 40.28 557 LEU A O 1
ATOM 4422 N N . THR A 1 558 ? -11.868 -17.964 14.553 1.00 33.84 558 THR A N 1
ATOM 4423 C CA . THR A 1 558 ? -13.084 -18.766 14.742 1.00 33.84 558 THR A CA 1
ATOM 4424 C C . THR A 1 558 ? -12.864 -19.757 15.885 1.00 33.84 558 THR A C 1
ATOM 4426 O O . THR A 1 558 ? -11.724 -20.140 16.142 1.00 33.84 558 THR A O 1
ATOM 4429 N N . ASP A 1 559 ? -13.934 -20.223 16.543 1.00 35.78 559 ASP A N 1
ATOM 4430 C CA . ASP A 1 559 ? -13.872 -21.229 17.627 1.00 35.78 559 ASP A CA 1
ATOM 4431 C C . ASP A 1 559 ? -12.990 -22.446 17.279 1.00 35.78 559 ASP A C 1
ATOM 4433 O O . ASP A 1 559 ? -12.343 -23.034 18.143 1.00 35.78 559 ASP A O 1
ATOM 4437 N N . THR A 1 560 ? -12.884 -22.781 15.992 1.00 36.19 560 THR A N 1
ATOM 4438 C CA . THR A 1 560 ? -11.996 -23.815 15.444 1.00 36.19 560 THR A CA 1
ATOM 4439 C C . THR A 1 560 ? -10.499 -23.595 15.713 1.00 36.19 560 THR A C 1
ATOM 4441 O O . THR A 1 560 ? -9.747 -24.568 15.740 1.00 36.19 560 THR A O 1
ATOM 4444 N N . HIS A 1 561 ? -10.054 -22.352 15.917 1.00 31.45 561 HIS A N 1
ATOM 4445 C CA . HIS A 1 561 ? -8.669 -21.983 16.241 1.00 31.45 561 HIS A CA 1
ATOM 4446 C C . HIS A 1 561 ? -8.389 -21.908 17.751 1.00 31.45 561 HIS A C 1
ATOM 4448 O O . HIS A 1 561 ? -7.231 -21.776 18.140 1.00 31.45 561 HIS A O 1
ATOM 4454 N N . LEU A 1 562 ? -9.420 -21.989 18.601 1.00 35.94 562 LEU A N 1
ATOM 4455 C CA . LEU A 1 562 ? -9.308 -21.862 20.061 1.00 35.94 562 LEU A CA 1
ATOM 4456 C C . LEU A 1 562 ? -9.301 -23.216 20.793 1.00 35.94 562 LEU A C 1
ATOM 4458 O O . LEU A 1 562 ? -9.096 -23.265 22.004 1.00 35.94 562 LEU A O 1
ATOM 4462 N N . THR A 1 563 ? -9.484 -24.325 20.072 1.00 29.66 563 THR A N 1
ATOM 4463 C CA . THR A 1 563 ? -9.427 -25.692 20.614 1.00 29.66 563 THR A CA 1
ATOM 4464 C C . THR A 1 563 ? -8.153 -26.437 20.205 1.00 29.66 563 THR A C 1
ATOM 4466 O O . THR A 1 563 ? -8.250 -27.395 19.440 1.00 29.66 563 THR A O 1
ATOM 4469 N N . VAL A 1 564 ? -6.978 -26.038 20.717 1.00 30.70 564 VAL A N 1
ATOM 4470 C CA . VAL A 1 564 ? -5.804 -26.929 20.913 1.00 30.70 564 VAL A CA 1
ATOM 4471 C C . VAL A 1 564 ? -5.008 -26.511 22.143 1.00 30.70 564 VAL A C 1
ATOM 4473 O O . VAL A 1 564 ? -4.526 -25.357 22.171 1.00 30.70 564 VAL A O 1
#

Foldseek 3Di:
DEEFEFFDDDPDDGPVVLVVLLQVQCVVLVDPYDDCVVVVVDDDDPLVVLLVCLVPDQAYEYEFDLVQQCCLVVDPPPPPPPGRRSCSVVLLVQCVVDPPCSLLHYAYEYEAPGDSVSDHPSSDDPPGDHQYQNDSHNVSCVVVSCSVVVNDPDDDPPDDDDPPDPDDVDCVVVADAQDPVLLVLVCVLFPPAQLLQALCLQVLQLCLQHPPPDPSSVPRDGDPSRDTLSVSLVVQRPDGDDVLADRSSLSSLQLQLQQQPDPDPVSPVSSVSSVVSSVVRCVVRVHDRHDHHDDRPQQAKEKEWEWDADPVDRQKTFIWIWIDGVHIDTPPPDPVDPGGDIDGPVRSLVVVLCCLLCVVVVVVPPSHDRNHDHAEYEYAYAPVCLLPQQQQRWHPSDPDIDRNLQRHLYAYEHVPLCVDDPLVVLLQLLLVVQPDPDPPDDPLEAEDDPVNLVCLVVVLVVLLVDSPNLEYEYQAPPCVSNVVSCSNSNRQKYKYFRDDPPPQDHGDPVCVQQVPPGPVCVSVSSNVSLNPDDPSNRGGIHIRHHDPVDDDPDDDPDPVNVPD

Radius of gyration: 31.61 Å; chains: 1; bounding box: 71×67×78 Å

Sequence (564 aa):
MFVSYACEETDGQHHRDRVRKLCLVLRSAGVDARWDGPAAERPRDWAQWRHKEARAADFVVVIASPAYRRFVEEGRAARDGTGVPIEATYLRQYVDENPGVWCKRVLRIVLAGDCAEDFPEFLSGQAVTRYPIEAITQDGCERLLRYLHKAPWDPAPPVGDLPSLPPRPSADDLFGALDQQAWQELEVILGGVPASRCPWCDQAYSWAFGPPGSAEAAAAPFPDLRLDLYELARALGEFHHRPGSVPKALAFAHALAGLAPGEDPVDRKLAADLTSWVRRVVARHELPPPPPPPEPVRATVVLTVRLDQDPQDADHFYAEVWLRARGWRRLEPTNEAAHPRRVTLDGARLLLEDCLRRLPALVRCDPRRTTHTLRRIEFAVPDSLLEFGFDQWRLRPGPQDLCLGKRYEVVLRCPDARDHGDVASLWSDRWRCLTRESHDHKHPLVWLDDEDLARAEDLMYEWCEDTHPVGVAISTTPAEPGWRAALEAGVPVILWQRDGPAGSPPPVVLRKVLPLSDVTDLPRLVKTARREADPAIRPAIALLWDDPDHALDTQALTDTHLTV